Protein AF-A0A956G1S9-F1 (afdb_monomer)

Structure (mmCIF, N/CA/C/O backbone):
data_AF-A0A956G1S9-F1
#
_entry.id   AF-A0A956G1S9-F1
#
loop_
_atom_site.group_PDB
_atom_site.id
_atom_site.type_symbol
_atom_site.label_atom_id
_atom_site.label_alt_id
_atom_site.label_comp_id
_atom_site.label_asym_id
_atom_site.label_entity_id
_atom_site.label_seq_id
_atom_site.pdbx_PDB_ins_code
_atom_site.Cartn_x
_atom_site.Cartn_y
_atom_site.Cartn_z
_atom_site.occupancy
_atom_site.B_iso_or_equiv
_atom_site.auth_seq_id
_atom_site.auth_comp_id
_atom_site.auth_asym_id
_atom_site.auth_atom_id
_atom_site.pdbx_PDB_model_num
ATOM 1 N N . MET A 1 1 ? 32.129 22.974 65.389 1.00 42.34 1 MET A N 1
ATOM 2 C CA . MET A 1 1 ? 33.111 21.868 65.340 1.00 42.34 1 MET A CA 1
ATOM 3 C C . MET A 1 1 ? 32.604 20.807 64.370 1.00 42.34 1 MET A C 1
ATOM 5 O O . MET A 1 1 ? 31.404 20.579 64.338 1.00 42.34 1 MET A O 1
ATOM 9 N N . ALA A 1 2 ? 33.511 20.210 63.599 1.00 32.88 2 ALA A N 1
ATOM 10 C CA . ALA A 1 2 ? 33.394 18.936 62.859 1.00 32.88 2 ALA A CA 1
ATOM 11 C C . ALA A 1 2 ? 34.623 18.067 63.297 1.00 32.88 2 ALA A C 1
ATOM 13 O O . ALA A 1 2 ? 35.309 18.555 64.206 1.00 32.88 2 ALA A O 1
ATOM 14 N N . PRO A 1 3 ? 34.999 16.878 62.742 1.00 40.06 3 PRO A N 1
ATOM 15 C CA . PRO A 1 3 ? 34.464 16.068 61.620 1.00 40.06 3 PRO A CA 1
ATOM 16 C C . PRO A 1 3 ? 33.305 15.148 62.104 1.00 40.06 3 PRO A C 1
ATOM 18 O O . PRO A 1 3 ? 32.518 15.654 62.895 1.00 40.06 3 PRO A O 1
ATOM 21 N N . VAL A 1 4 ? 33.014 13.889 61.712 1.00 24.47 4 VAL A N 1
ATOM 22 C CA . VAL A 1 4 ? 33.609 12.788 60.891 1.00 24.47 4 VAL A CA 1
ATOM 23 C C . VAL A 1 4 ? 32.411 12.085 60.189 1.00 24.47 4 VAL A C 1
ATOM 25 O O . VAL A 1 4 ? 31.334 12.057 60.774 1.00 24.47 4 VAL A O 1
ATOM 28 N N . SER A 1 5 ? 32.390 11.713 58.897 1.00 25.41 5 SER A N 1
ATOM 29 C CA . SER A 1 5 ? 33.127 10.671 58.128 1.00 25.41 5 SER A CA 1
ATOM 30 C C . SER A 1 5 ? 32.901 9.228 58.653 1.00 25.41 5 SER A C 1
ATOM 32 O O . SER A 1 5 ? 32.709 9.050 59.847 1.00 25.41 5 SER A O 1
ATOM 34 N N . VAL A 1 6 ? 32.852 8.151 57.852 1.00 24.64 6 VAL A N 1
ATOM 35 C CA . VAL A 1 6 ? 33.533 7.854 56.572 1.00 24.64 6 VAL A CA 1
ATOM 36 C C . VAL A 1 6 ? 32.617 7.119 55.564 1.00 24.64 6 VAL A C 1
ATOM 38 O O . VAL A 1 6 ? 31.982 6.143 55.936 1.00 24.64 6 VAL A O 1
ATOM 41 N N . ALA A 1 7 ? 32.590 7.637 54.321 1.00 25.50 7 ALA A N 1
ATOM 42 C CA . ALA A 1 7 ? 32.775 7.037 52.968 1.00 25.50 7 ALA A CA 1
ATOM 43 C C . ALA A 1 7 ? 32.410 5.548 52.651 1.00 25.50 7 ALA A C 1
ATOM 45 O O . ALA A 1 7 ? 32.100 4.766 53.534 1.00 25.50 7 ALA A O 1
ATOM 46 N N . ALA A 1 8 ? 32.427 5.049 51.400 1.00 23.91 8 ALA A N 1
ATOM 47 C CA . ALA A 1 8 ? 32.852 5.558 50.072 1.00 23.91 8 ALA A CA 1
ATOM 48 C C . ALA A 1 8 ? 31.976 4.904 48.953 1.00 23.91 8 ALA A C 1
ATOM 50 O O . ALA A 1 8 ? 31.103 4.112 49.290 1.00 23.91 8 ALA A O 1
ATOM 51 N N . ALA A 1 9 ? 32.088 5.117 47.629 1.00 22.39 9 ALA A N 1
ATOM 52 C CA . ALA A 1 9 ? 32.932 5.924 46.720 1.00 22.39 9 ALA A CA 1
ATOM 53 C C . ALA A 1 9 ? 32.048 6.316 45.486 1.00 22.39 9 ALA A C 1
ATOM 55 O O . ALA A 1 9 ? 31.085 5.609 45.204 1.00 22.39 9 ALA A O 1
ATOM 56 N N . ALA A 1 10 ? 32.151 7.491 44.839 1.00 22.06 10 ALA A N 1
ATOM 57 C CA . ALA A 1 10 ? 33.066 7.875 43.731 1.00 22.06 10 ALA A CA 1
ATOM 58 C C . ALA A 1 10 ? 33.107 6.863 42.547 1.00 22.06 10 ALA A C 1
ATOM 60 O O . ALA A 1 10 ? 33.115 5.665 42.792 1.00 22.06 10 ALA A O 1
ATOM 61 N N . VAL A 1 11 ? 33.132 7.214 41.247 1.00 20.91 11 VAL A N 1
ATOM 62 C CA . VAL A 1 11 ? 33.483 8.434 40.458 1.00 20.91 11 VAL A CA 1
ATOM 63 C C . VAL A 1 11 ? 32.456 8.562 39.285 1.00 20.91 11 VAL A C 1
ATOM 65 O O . VAL A 1 11 ? 31.992 7.519 38.839 1.00 20.91 11 VAL A O 1
ATOM 68 N N . VAL A 1 12 ? 31.935 9.687 38.743 1.00 20.59 12 VAL A N 1
ATOM 69 C CA . VAL A 1 12 ? 32.271 11.140 38.609 1.00 20.59 12 VAL A CA 1
ATOM 70 C C . VAL A 1 12 ? 32.843 11.536 37.210 1.00 20.59 12 VAL A C 1
ATOM 72 O O . VAL A 1 12 ? 33.542 10.744 36.598 1.00 20.59 12 VAL A O 1
ATOM 75 N N . LEU A 1 13 ? 32.534 12.763 36.725 1.00 19.20 13 LEU A N 1
ATOM 76 C CA . LEU A 1 13 ? 32.869 13.403 35.412 1.00 19.20 13 LEU A CA 1
ATOM 77 C C . LEU A 1 13 ? 32.105 12.910 34.146 1.00 19.20 13 LEU A C 1
ATOM 79 O O . LEU A 1 13 ? 31.699 11.758 34.083 1.00 19.20 13 LEU A O 1
ATOM 83 N N . VAL A 1 14 ? 31.945 13.697 33.058 1.00 19.33 14 VAL A N 1
ATOM 84 C CA . VAL A 1 14 ? 31.491 15.112 32.906 1.00 19.33 14 VAL A CA 1
ATOM 85 C C . VAL A 1 14 ? 31.089 15.392 31.432 1.00 19.33 14 VAL A C 1
ATOM 87 O O . VAL A 1 14 ? 31.258 14.538 30.567 1.00 19.33 14 VAL A O 1
ATOM 90 N N . ALA A 1 15 ? 30.495 16.560 31.159 1.00 21.14 15 ALA A N 1
ATOM 91 C CA . ALA A 1 15 ? 29.968 17.001 29.860 1.00 21.14 15 ALA A CA 1
ATOM 92 C C . ALA A 1 15 ? 30.949 16.973 28.662 1.00 21.14 15 ALA A C 1
ATOM 94 O O . ALA A 1 15 ? 32.150 17.175 28.815 1.00 21.14 15 ALA A O 1
ATOM 95 N N . GLY A 1 16 ? 30.392 16.863 27.446 1.00 19.33 16 GLY A N 1
ATOM 96 C CA . GLY A 1 16 ? 31.121 17.063 26.189 1.00 19.33 16 GLY A CA 1
ATOM 97 C C . GLY A 1 16 ? 30.217 17.063 24.950 1.00 19.33 16 GLY A C 1
ATOM 98 O O . GLY A 1 16 ? 29.888 16.007 24.421 1.00 19.33 16 GLY A O 1
ATOM 99 N N . CYS A 1 17 ? 29.833 18.246 24.456 1.00 24.34 17 CYS A N 1
ATOM 100 C CA . CYS A 1 17 ? 29.357 18.396 23.075 1.00 24.34 17 CYS A CA 1
ATOM 101 C C . CYS A 1 17 ? 30.566 18.654 22.172 1.00 24.34 17 CYS A C 1
ATOM 103 O O . CYS A 1 17 ? 31.273 19.636 22.385 1.00 24.34 17 CYS A O 1
ATOM 105 N N . ALA A 1 18 ? 30.784 17.818 21.157 1.00 21.97 18 ALA A N 1
ATOM 106 C CA . ALA A 1 18 ? 31.837 18.026 20.166 1.00 21.97 18 ALA A CA 1
ATOM 107 C C . ALA A 1 18 ? 31.362 17.630 18.762 1.00 21.97 18 ALA A C 1
ATOM 109 O O . ALA A 1 18 ? 30.847 16.533 18.547 1.00 21.97 18 ALA A O 1
ATOM 110 N N . THR A 1 19 ? 31.561 18.526 17.797 1.00 31.39 19 THR A N 1
ATOM 111 C CA . THR A 1 19 ? 31.441 18.237 16.364 1.00 31.39 19 THR A CA 1
ATOM 112 C C . THR A 1 19 ? 32.774 17.733 15.828 1.00 31.39 19 THR A C 1
ATOM 114 O O . THR A 1 19 ? 33.757 18.468 15.872 1.00 31.39 19 THR A O 1
ATOM 117 N N . ALA A 1 20 ? 32.803 16.534 15.246 1.00 22.69 20 ALA A N 1
ATOM 118 C CA . ALA A 1 20 ? 33.925 16.075 14.431 1.00 22.69 20 ALA A CA 1
ATOM 119 C C . ALA A 1 20 ? 33.440 15.130 13.325 1.00 22.69 20 ALA A C 1
ATOM 121 O O . ALA A 1 20 ? 32.589 14.273 13.556 1.00 22.69 20 ALA A O 1
ATOM 122 N N . SER A 1 21 ? 33.998 15.277 12.123 1.00 36.88 21 SER A N 1
ATOM 123 C CA . SER A 1 21 ? 33.890 14.275 11.062 1.00 36.88 21 SER A CA 1
ATOM 124 C C . SER A 1 21 ? 35.151 13.419 11.054 1.00 36.88 21 SER A C 1
ATOM 126 O O . SER A 1 21 ? 36.237 13.962 10.841 1.00 36.88 21 SER A O 1
ATOM 128 N N . GLU A 1 22 ? 35.019 12.102 11.175 1.00 26.97 22 GLU A N 1
ATOM 129 C CA . GLU A 1 22 ? 36.117 11.174 10.895 1.00 26.97 22 GLU A CA 1
ATOM 130 C C . GLU A 1 22 ? 35.784 10.237 9.729 1.00 26.97 22 GLU A C 1
ATOM 132 O O . GLU A 1 22 ? 34.646 10.144 9.262 1.00 26.97 22 GLU A O 1
ATOM 137 N N . ARG A 1 23 ? 36.831 9.655 9.144 1.00 28.95 23 ARG A N 1
ATOM 138 C CA . ARG A 1 23 ? 36.811 9.168 7.761 1.00 28.95 23 ARG A CA 1
ATOM 139 C C . ARG A 1 23 ? 36.379 7.707 7.688 1.00 28.95 23 ARG A C 1
ATOM 141 O O . ARG A 1 23 ? 37.044 6.838 8.242 1.00 28.95 23 ARG A O 1
ATOM 148 N N . ALA A 1 24 ? 35.341 7.425 6.901 1.00 31.03 24 ALA A N 1
ATOM 149 C CA . ALA A 1 24 ? 35.030 6.059 6.490 1.00 31.03 24 ALA A CA 1
ATOM 150 C C . ALA A 1 24 ? 36.225 5.427 5.732 1.00 31.03 24 ALA A C 1
ATOM 152 O O . ALA A 1 24 ? 36.880 6.121 4.939 1.00 31.03 24 ALA A O 1
ATOM 153 N N . PRO A 1 25 ? 36.518 4.128 5.934 1.00 32.00 25 PRO A N 1
ATOM 154 C CA . PRO A 1 25 ? 37.619 3.454 5.254 1.00 32.00 25 PRO A CA 1
ATOM 155 C C . PRO A 1 25 ? 37.383 3.395 3.739 1.00 32.00 25 PRO A C 1
ATOM 157 O O . PRO A 1 25 ? 36.284 3.107 3.265 1.00 32.00 25 PRO A O 1
ATOM 160 N N . ARG A 1 26 ? 38.434 3.652 2.950 1.00 36.31 26 ARG A N 1
ATOM 161 C CA . ARG A 1 26 ? 38.369 3.594 1.481 1.00 36.31 26 ARG A CA 1
ATOM 162 C C . ARG A 1 26 ? 38.314 2.144 0.994 1.00 36.31 26 ARG A C 1
ATOM 164 O O . ARG A 1 26 ? 39.347 1.518 0.784 1.00 36.31 26 ARG A O 1
ATOM 171 N N . SER A 1 27 ? 37.114 1.634 0.733 1.00 34.34 27 SER A N 1
ATOM 172 C CA . SER A 1 27 ? 36.923 0.372 0.013 1.00 34.34 27 SER A CA 1
ATOM 173 C C . SER A 1 27 ? 37.394 0.496 -1.447 1.00 34.34 27 SER A C 1
ATOM 175 O O . SER A 1 27 ? 36.753 1.168 -2.265 1.00 34.34 27 SER A O 1
ATOM 177 N N . HIS A 1 28 ? 38.498 -0.163 -1.803 1.00 37.78 28 HIS A N 1
ATOM 178 C CA . HIS A 1 28 ? 38.989 -0.224 -3.183 1.00 37.78 28 HIS A CA 1
ATOM 179 C C . HIS A 1 28 ? 38.127 -1.171 -4.042 1.00 37.78 28 HIS A C 1
ATOM 181 O O . HIS A 1 28 ? 38.457 -2.336 -4.225 1.00 37.78 28 HIS A O 1
ATOM 187 N N . GLY A 1 29 ? 37.011 -0.656 -4.575 1.00 40.78 29 GLY A N 1
ATOM 188 C CA . GLY A 1 29 ? 36.062 -1.450 -5.376 1.00 40.78 29 GLY A CA 1
ATOM 189 C C . GLY A 1 29 ? 35.096 -0.655 -6.267 1.00 40.78 29 GLY A C 1
ATOM 190 O O . GLY A 1 29 ? 34.050 -1.170 -6.638 1.00 40.78 29 GLY A O 1
ATOM 191 N N . VAL A 1 30 ? 35.399 0.607 -6.606 1.00 43.19 30 VAL A N 1
ATOM 192 C CA . VAL A 1 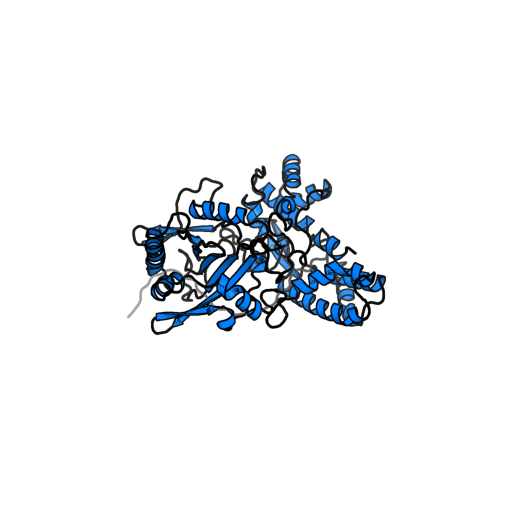30 ? 34.425 1.554 -7.209 1.00 43.19 30 VAL A CA 1
ATOM 193 C C . VAL A 1 30 ? 34.865 2.058 -8.599 1.00 43.19 30 VAL A C 1
ATOM 195 O O . VAL A 1 30 ? 34.773 3.243 -8.919 1.00 43.19 30 VAL A O 1
ATOM 198 N N . ALA A 1 31 ? 35.395 1.158 -9.435 1.00 40.34 31 ALA A N 1
ATOM 199 C CA . ALA A 1 31 ? 35.928 1.505 -10.759 1.00 40.34 31 ALA A CA 1
ATOM 200 C C . ALA A 1 31 ? 34.856 1.579 -11.869 1.00 40.34 31 ALA A C 1
ATOM 202 O O . ALA A 1 31 ? 34.869 2.515 -12.666 1.00 40.34 31 ALA A O 1
ATOM 203 N N . LYS A 1 32 ? 33.904 0.631 -11.923 1.00 46.69 32 LYS A N 1
ATOM 204 C CA . LYS A 1 32 ? 32.912 0.552 -13.020 1.00 46.69 32 LYS A CA 1
ATOM 205 C C . LYS A 1 32 ? 31.783 1.592 -12.930 1.00 46.69 32 LYS A C 1
ATOM 207 O O . LYS A 1 32 ? 31.343 2.103 -13.956 1.00 46.69 32 LYS A O 1
ATOM 212 N N . THR A 1 33 ? 31.329 1.957 -11.730 1.00 50.69 33 THR A N 1
ATOM 213 C CA . THR A 1 33 ? 30.140 2.817 -11.539 1.00 50.69 33 THR A CA 1
ATOM 214 C C . THR A 1 33 ? 30.352 4.288 -11.919 1.00 50.69 33 THR A C 1
ATOM 216 O O . THR A 1 33 ? 29.397 4.970 -12.291 1.00 50.69 33 THR A O 1
ATOM 219 N N . ARG A 1 34 ? 31.597 4.790 -11.899 1.00 47.22 34 ARG A N 1
ATOM 220 C CA . ARG A 1 34 ? 31.911 6.185 -12.272 1.00 47.22 34 ARG A CA 1
ATOM 221 C C . ARG A 1 34 ? 31.653 6.506 -13.751 1.00 47.22 34 ARG A C 1
ATOM 223 O O . ARG A 1 34 ? 31.372 7.660 -14.064 1.00 47.22 34 ARG A O 1
ATOM 230 N N . GLY A 1 35 ? 31.705 5.514 -14.644 1.00 47.25 35 GLY A N 1
ATOM 231 C CA . GLY A 1 35 ? 31.428 5.710 -16.073 1.00 47.25 35 GLY A CA 1
ATOM 232 C C . GLY A 1 35 ? 29.959 6.048 -16.352 1.00 47.25 35 GLY A C 1
ATOM 233 O O . GLY A 1 35 ? 29.667 7.054 -16.999 1.00 47.25 35 GLY A O 1
ATOM 234 N N . ALA A 1 36 ? 29.035 5.251 -15.805 1.00 49.62 36 ALA A N 1
ATOM 235 C CA . ALA A 1 36 ? 27.593 5.453 -15.972 1.00 49.62 36 ALA A CA 1
ATOM 236 C C . ALA A 1 36 ? 27.124 6.790 -15.370 1.00 49.62 36 ALA A C 1
ATOM 238 O O . ALA A 1 36 ? 26.382 7.534 -16.011 1.00 49.62 36 ALA A O 1
ATOM 239 N N . ALA A 1 37 ? 27.635 7.155 -14.187 1.00 49.81 37 ALA A N 1
ATOM 240 C CA . ALA A 1 37 ? 27.294 8.412 -13.516 1.00 49.81 37 ALA A CA 1
ATOM 241 C C . ALA A 1 37 ? 27.609 9.669 -14.357 1.00 49.81 37 ALA A C 1
ATOM 243 O O . ALA A 1 37 ? 26.857 10.640 -14.302 1.00 49.81 37 ALA A O 1
ATOM 244 N N . MET A 1 38 ? 28.673 9.653 -15.173 1.00 49.72 38 MET A N 1
ATOM 245 C CA . MET A 1 38 ? 28.988 10.768 -16.081 1.00 49.72 38 MET A CA 1
ATOM 246 C C . MET A 1 38 ? 28.131 10.783 -17.355 1.00 49.72 38 MET A C 1
ATOM 248 O O . MET A 1 38 ? 27.891 11.855 -17.909 1.00 49.72 38 MET A O 1
ATOM 252 N N . GLN A 1 39 ? 27.627 9.635 -17.822 1.00 50.72 39 GLN A N 1
ATOM 253 C CA . GLN A 1 39 ? 26.671 9.604 -18.939 1.00 50.72 39 GLN A CA 1
ATOM 254 C C . GLN A 1 39 ? 25.267 10.040 -18.492 1.00 50.72 39 GLN A C 1
ATOM 256 O O . GLN A 1 39 ? 24.587 10.756 -19.225 1.00 50.72 39 GLN A O 1
ATOM 261 N N . ALA A 1 40 ? 24.882 9.727 -17.251 1.00 52.88 40 ALA A N 1
ATOM 262 C CA . ALA A 1 40 ? 23.624 10.143 -16.628 1.00 52.88 40 ALA A CA 1
ATOM 263 C C . ALA A 1 40 ? 23.479 11.667 -16.392 1.00 52.88 40 ALA A C 1
ATOM 265 O O . ALA A 1 40 ? 22.436 12.107 -15.910 1.00 52.88 40 ALA A O 1
ATOM 266 N N . LEU A 1 41 ? 24.482 12.479 -16.749 1.00 54.00 41 LEU A N 1
ATOM 267 C CA . LEU A 1 41 ? 24.377 13.943 -16.829 1.00 54.00 41 LEU A CA 1
ATOM 268 C C . LEU A 1 41 ? 23.989 14.442 -18.235 1.00 54.00 41 LEU A C 1
ATOM 270 O O . LEU A 1 41 ? 23.297 15.452 -18.345 1.00 54.00 41 LEU A O 1
ATOM 274 N N . ARG A 1 42 ? 24.369 13.720 -19.302 1.00 57.56 42 ARG A N 1
ATOM 275 C CA . ARG A 1 42 ? 24.319 14.207 -20.697 1.00 57.56 42 ARG A CA 1
ATOM 276 C C . ARG A 1 42 ? 22.928 14.293 -21.324 1.00 57.56 42 ARG A C 1
ATOM 278 O O . ARG A 1 42 ? 22.751 14.950 -22.343 1.00 57.56 42 ARG A O 1
ATOM 285 N N . TRP A 1 43 ? 21.906 13.676 -20.731 1.00 66.88 43 TRP A N 1
ATOM 286 C CA . TRP A 1 43 ? 20.525 13.843 -21.211 1.00 66.88 43 TRP A CA 1
ATOM 287 C C . TRP A 1 43 ? 19.945 15.235 -20.906 1.00 66.88 43 TRP A C 1
ATOM 289 O O . TRP A 1 43 ? 18.854 15.562 -21.360 1.00 66.88 43 TRP A O 1
ATOM 299 N N . ARG A 1 44 ? 20.675 16.089 -20.177 1.00 67.69 44 ARG A N 1
ATOM 300 C CA . ARG A 1 44 ? 20.343 17.514 -20.044 1.00 67.69 44 ARG A CA 1
ATOM 301 C C . ARG A 1 44 ? 20.741 18.338 -21.275 1.00 67.69 44 ARG A C 1
ATOM 303 O O . ARG A 1 44 ? 20.200 19.424 -21.449 1.00 67.69 44 ARG A O 1
ATOM 310 N N . ASP A 1 45 ? 21.608 17.807 -22.138 1.00 77.50 45 ASP A N 1
ATOM 311 C CA . ASP A 1 45 ? 22.249 18.552 -23.232 1.00 77.50 45 ASP A CA 1
ATOM 312 C C . ASP A 1 45 ? 21.398 18.600 -24.521 1.00 77.50 45 ASP A C 1
ATOM 314 O O . ASP A 1 45 ? 21.770 19.248 -25.499 1.00 77.50 45 ASP A O 1
ATOM 318 N N . GLY A 1 46 ? 20.246 17.918 -24.550 1.00 87.56 46 GLY A N 1
ATOM 319 C CA . GLY A 1 46 ? 19.296 17.957 -25.666 1.00 87.56 46 GLY A CA 1
ATOM 320 C C . GLY A 1 46 ? 18.446 16.692 -25.803 1.00 87.56 46 GLY A C 1
ATOM 321 O O . GLY A 1 46 ? 18.616 15.720 -25.070 1.00 87.56 46 GLY A O 1
ATOM 322 N N . CYS A 1 47 ? 17.517 16.699 -26.761 1.00 92.12 47 CYS A N 1
ATOM 323 C CA . CYS A 1 47 ? 16.652 15.549 -27.024 1.00 92.12 47 CYS A CA 1
ATOM 324 C C . CYS A 1 47 ? 17.390 14.411 -27.758 1.00 92.12 47 CYS A C 1
ATOM 326 O O . CYS A 1 47 ? 18.125 14.688 -28.715 1.00 92.12 47 CYS A O 1
ATOM 328 N N . PRO A 1 48 ? 17.166 13.132 -27.386 1.00 91.81 48 PRO A N 1
ATOM 329 C CA . PRO A 1 48 ? 17.764 11.996 -28.083 1.00 91.81 48 PRO A CA 1
ATOM 330 C C . PRO A 1 48 ? 17.335 11.934 -29.556 1.00 91.81 48 PRO A C 1
ATOM 332 O O . PRO A 1 48 ? 16.160 12.098 -29.879 1.00 91.81 48 PRO A O 1
ATOM 335 N N . ARG A 1 49 ? 18.287 11.677 -30.463 1.00 91.25 49 ARG A N 1
ATOM 336 C CA . ARG A 1 49 ? 18.033 11.606 -31.913 1.00 91.25 49 ARG A CA 1
ATOM 337 C C . ARG A 1 49 ? 17.976 10.154 -32.394 1.00 91.25 49 ARG A C 1
ATOM 339 O O . ARG A 1 49 ? 18.978 9.440 -32.328 1.00 91.25 49 ARG A O 1
ATOM 346 N N . GLY A 1 50 ? 16.808 9.752 -32.898 1.00 92.12 50 GLY A N 1
ATOM 347 C CA . GLY A 1 50 ? 16.537 8.426 -33.468 1.00 92.12 50 GLY A CA 1
ATOM 348 C C . GLY A 1 50 ? 16.625 7.261 -32.471 1.00 92.12 50 GLY A C 1
ATOM 349 O O . GLY A 1 50 ? 17.070 7.413 -31.331 1.00 92.12 50 GLY A O 1
ATOM 350 N N . LEU A 1 51 ? 16.217 6.071 -32.916 1.00 94.00 51 LEU A N 1
ATOM 351 C CA . LEU A 1 51 ? 16.123 4.851 -32.105 1.00 94.00 51 LEU A CA 1
ATOM 352 C C . LEU A 1 51 ? 17.380 4.546 -31.272 1.00 94.00 51 LEU A C 1
ATOM 354 O O . LEU A 1 51 ? 17.269 4.227 -30.089 1.00 94.00 51 LEU A O 1
ATOM 358 N N . ARG A 1 52 ? 18.587 4.687 -31.845 1.00 94.56 52 ARG A N 1
ATOM 359 C CA . ARG A 1 52 ? 19.843 4.463 -31.102 1.00 94.56 52 ARG A CA 1
ATOM 360 C C . ARG A 1 52 ? 20.015 5.466 -29.957 1.00 94.56 52 ARG A C 1
ATOM 362 O O . ARG A 1 52 ? 20.395 5.058 -28.864 1.00 94.56 52 ARG A O 1
ATOM 369 N N . GLY A 1 53 ? 19.723 6.747 -30.190 1.00 92.50 53 GLY A N 1
ATOM 370 C CA . GLY A 1 53 ? 19.782 7.778 -29.154 1.00 92.50 53 GLY A CA 1
ATOM 371 C C . GLY A 1 53 ? 18.784 7.509 -28.029 1.00 92.50 53 GLY A C 1
ATOM 372 O O . GLY A 1 53 ? 19.151 7.569 -26.858 1.00 92.50 53 GLY A O 1
ATOM 373 N N . TRP A 1 54 ? 17.547 7.141 -28.373 1.00 93.06 54 TRP A N 1
ATOM 374 C CA . TRP A 1 54 ? 16.504 6.833 -27.390 1.00 93.06 54 TRP A CA 1
ATOM 375 C C . TRP A 1 54 ? 16.782 5.570 -26.566 1.00 93.06 54 TRP A C 1
ATOM 377 O O . TRP A 1 54 ? 16.507 5.579 -25.367 1.00 93.06 54 TRP A O 1
ATOM 387 N N . ARG A 1 55 ? 17.392 4.527 -27.151 1.00 95.06 55 ARG A N 1
ATOM 388 C CA . ARG A 1 55 ? 17.879 3.352 -26.402 1.00 95.06 55 ARG A CA 1
ATOM 389 C C . ARG A 1 55 ? 18.980 3.729 -25.404 1.00 95.06 55 ARG A C 1
ATOM 391 O O . ARG A 1 55 ? 18.854 3.418 -24.227 1.00 95.06 55 ARG A O 1
ATOM 398 N N . VAL A 1 56 ? 20.001 4.482 -25.830 1.00 93.88 56 VAL A N 1
ATOM 399 C CA . VAL A 1 56 ? 21.081 4.947 -24.929 1.00 93.88 56 VAL A CA 1
ATOM 400 C C . VAL A 1 56 ? 20.534 5.827 -23.797 1.00 93.88 56 VAL A C 1
ATOM 402 O O . VAL A 1 56 ? 20.908 5.643 -22.640 1.00 93.88 56 VAL A O 1
ATOM 405 N N . PHE A 1 57 ? 19.609 6.741 -24.109 1.00 93.06 57 PHE A N 1
ATOM 406 C CA . PHE A 1 57 ? 18.911 7.557 -23.113 1.00 93.06 57 PHE A CA 1
ATOM 407 C C . PHE A 1 57 ? 18.134 6.699 -22.105 1.00 93.06 57 PHE A C 1
ATOM 409 O O . PHE A 1 57 ? 18.259 6.907 -20.899 1.00 93.06 57 PHE A O 1
ATOM 416 N N . ARG A 1 58 ? 17.350 5.726 -22.591 1.00 95.50 58 ARG A N 1
ATOM 417 C CA . ARG A 1 58 ? 16.586 4.793 -21.756 1.00 95.50 58 ARG A CA 1
ATOM 418 C C . ARG A 1 58 ? 17.503 4.047 -20.804 1.00 95.50 58 ARG A C 1
ATOM 420 O O . ARG A 1 58 ? 17.253 4.051 -19.605 1.00 95.50 58 ARG A O 1
ATOM 427 N N . ASP A 1 59 ? 18.542 3.415 -21.336 1.00 95.56 59 ASP A N 1
ATOM 428 C CA . ASP A 1 59 ? 19.377 2.497 -20.571 1.00 95.56 59 ASP A CA 1
ATOM 429 C C . ASP A 1 59 ? 20.158 3.243 -19.478 1.00 95.56 59 ASP A C 1
ATOM 431 O O . ASP A 1 59 ? 20.089 2.845 -18.317 1.00 95.56 59 ASP A O 1
ATOM 435 N N . GLY A 1 60 ? 20.746 4.404 -19.791 1.00 94.00 60 GLY A N 1
ATOM 436 C CA . GLY A 1 60 ? 21.391 5.259 -18.785 1.00 94.00 60 GLY A CA 1
ATOM 437 C C . GLY A 1 60 ? 20.427 5.873 -17.756 1.00 94.00 60 GLY A C 1
ATOM 438 O O . GLY A 1 60 ? 20.831 6.167 -16.629 1.00 94.00 60 GLY A O 1
ATOM 439 N N . LEU A 1 61 ? 19.146 6.051 -18.103 1.00 95.25 61 LEU A N 1
ATOM 440 C CA . LEU A 1 61 ? 18.113 6.497 -17.166 1.00 95.25 61 LEU A CA 1
ATOM 441 C C . LEU A 1 61 ? 17.619 5.357 -16.257 1.00 95.25 61 LEU A C 1
ATOM 443 O O . LEU A 1 61 ? 17.371 5.605 -15.080 1.00 95.25 61 LEU A O 1
ATOM 447 N N . ILE A 1 62 ? 17.520 4.118 -16.751 1.00 96.62 62 ILE A N 1
ATOM 448 C CA . ILE A 1 62 ? 17.228 2.934 -15.920 1.00 96.62 62 ILE A CA 1
ATOM 449 C C . ILE A 1 62 ? 18.323 2.768 -14.865 1.00 96.62 62 ILE A C 1
ATOM 451 O O . ILE A 1 62 ? 18.015 2.727 -13.671 1.00 96.62 62 ILE A O 1
ATOM 455 N N . ASP A 1 63 ? 19.586 2.763 -15.301 1.00 94.44 63 ASP A N 1
ATOM 456 C CA . ASP A 1 63 ? 20.750 2.659 -14.422 1.00 94.44 63 ASP A CA 1
ATOM 457 C C . ASP A 1 63 ? 20.722 3.768 -13.354 1.00 94.44 63 ASP A C 1
ATOM 459 O O . ASP A 1 63 ? 20.913 3.504 -12.170 1.00 94.44 63 ASP A O 1
ATOM 463 N N . MET A 1 64 ? 20.409 5.012 -13.736 1.00 93.94 64 MET A N 1
ATOM 464 C CA . MET A 1 64 ? 20.341 6.142 -12.804 1.00 93.94 64 MET A CA 1
ATOM 465 C C . MET A 1 64 ? 19.173 6.046 -11.804 1.00 93.94 64 MET A C 1
ATOM 467 O O . MET A 1 64 ? 19.376 6.320 -10.617 1.00 93.94 64 MET A O 1
ATOM 471 N N . LEU A 1 65 ? 17.975 5.641 -12.244 1.00 95.56 65 LEU A N 1
ATOM 472 C CA . LEU A 1 65 ? 16.777 5.531 -11.397 1.00 95.56 65 LEU A CA 1
ATOM 473 C C . LEU A 1 65 ? 16.863 4.393 -10.375 1.00 95.56 65 LEU A C 1
ATOM 475 O O . LEU A 1 65 ? 16.325 4.534 -9.272 1.00 95.56 65 LEU A O 1
ATOM 479 N N . LEU A 1 66 ? 17.501 3.280 -10.749 1.00 95.88 66 LEU A N 1
ATOM 480 C CA . LEU A 1 66 ? 17.582 2.064 -9.937 1.00 95.88 66 LEU A CA 1
ATOM 481 C C . LEU A 1 66 ? 18.929 1.888 -9.218 1.00 95.88 66 LEU A C 1
ATOM 483 O O . LEU A 1 66 ? 19.006 1.073 -8.298 1.00 95.88 66 LEU A O 1
ATOM 487 N N . ALA A 1 67 ? 19.972 2.656 -9.564 1.00 93.81 67 ALA A N 1
ATOM 488 C CA . ALA A 1 67 ? 21.240 2.663 -8.831 1.00 93.81 67 ALA A CA 1
ATOM 489 C C . ALA A 1 67 ? 20.997 2.825 -7.316 1.00 93.81 67 ALA A C 1
ATOM 491 O O . ALA A 1 67 ? 20.455 3.861 -6.909 1.00 93.81 67 ALA A O 1
ATOM 492 N N . PRO A 1 68 ? 21.403 1.853 -6.475 1.00 92.88 68 PRO A N 1
ATOM 493 C CA . PRO A 1 68 ? 21.254 1.961 -5.028 1.00 92.88 68 PRO A CA 1
ATOM 494 C C . PRO A 1 68 ? 22.038 3.156 -4.482 1.00 92.88 68 PRO A C 1
ATOM 496 O O . PRO A 1 68 ? 23.232 3.289 -4.776 1.00 92.88 68 PRO A O 1
ATOM 499 N N . SER A 1 69 ? 21.368 4.003 -3.698 1.00 90.88 69 SER A N 1
ATOM 500 C CA . SER A 1 69 ? 21.948 5.209 -3.091 1.00 90.88 69 SER A CA 1
ATOM 501 C C . SER A 1 69 ? 22.267 5.051 -1.609 1.00 90.88 69 SER A C 1
ATOM 503 O O . SER A 1 69 ? 23.172 5.724 -1.128 1.00 90.88 69 SER A O 1
ATOM 505 N N . GLU A 1 70 ? 21.576 4.145 -0.914 1.00 89.25 70 GLU A N 1
ATOM 506 C CA . GLU A 1 70 ? 21.747 3.932 0.522 1.00 89.25 70 GLU A CA 1
ATOM 507 C C . GLU A 1 70 ? 22.417 2.585 0.808 1.00 89.25 70 GLU A C 1
ATOM 509 O O . GLU A 1 70 ? 22.244 1.617 0.060 1.00 89.25 70 GLU A O 1
ATOM 514 N N . THR A 1 71 ? 23.111 2.504 1.942 1.00 87.31 71 THR A N 1
ATOM 515 C CA . THR A 1 71 ? 23.663 1.262 2.492 1.00 87.31 71 THR A CA 1
ATOM 516 C C . THR A 1 71 ? 23.248 1.146 3.953 1.00 87.31 71 THR A C 1
ATOM 518 O O . THR A 1 71 ? 23.441 2.086 4.720 1.00 87.31 71 THR A O 1
ATOM 521 N N . PHE A 1 72 ? 22.704 -0.006 4.344 1.00 82.56 72 PHE A N 1
ATOM 522 C CA . PHE A 1 72 ? 22.253 -0.272 5.710 1.00 82.56 72 PHE A CA 1
ATOM 523 C C . PHE A 1 72 ? 22.613 -1.688 6.151 1.00 82.56 72 PHE A C 1
ATOM 525 O O . PHE A 1 72 ? 22.580 -2.619 5.345 1.00 82.56 72 PHE A O 1
ATOM 532 N N . ASP A 1 73 ? 22.901 -1.863 7.438 1.00 81.25 73 ASP A N 1
ATOM 533 C CA . ASP A 1 73 ? 23.189 -3.173 8.017 1.00 81.25 73 ASP A CA 1
ATOM 534 C C . ASP A 1 73 ? 21.955 -4.080 8.015 1.00 81.25 73 ASP A C 1
ATOM 536 O O . ASP A 1 73 ? 20.881 -3.699 8.487 1.00 81.25 73 ASP A O 1
ATOM 540 N N . ASP A 1 74 ? 22.117 -5.298 7.493 1.00 75.31 74 ASP A N 1
ATOM 541 C CA . ASP A 1 74 ? 21.118 -6.362 7.559 1.00 75.31 74 ASP A CA 1
ATOM 542 C C . ASP A 1 74 ? 21.635 -7.488 8.477 1.00 75.31 74 ASP A C 1
ATOM 544 O O . ASP A 1 74 ? 22.415 -8.348 8.048 1.00 75.31 74 ASP A O 1
ATOM 548 N N . PRO A 1 75 ? 21.189 -7.532 9.749 1.00 68.31 75 PRO A N 1
ATOM 549 C CA . PRO A 1 75 ? 21.570 -8.583 10.691 1.00 68.31 75 PRO A CA 1
ATOM 550 C C . PRO A 1 75 ? 21.154 -10.000 10.266 1.00 68.31 75 PRO A C 1
ATOM 552 O O . PRO A 1 75 ? 21.656 -10.965 10.834 1.00 68.31 75 PRO A O 1
ATOM 555 N N . LEU A 1 76 ? 20.244 -10.156 9.293 1.00 65.94 76 LEU A N 1
ATOM 556 C CA . LEU A 1 76 ? 19.869 -11.460 8.731 1.00 65.94 76 LEU A CA 1
ATOM 557 C C . LEU A 1 76 ? 20.822 -11.918 7.613 1.00 65.94 76 LEU A C 1
ATOM 559 O O . LEU A 1 76 ? 20.709 -13.056 7.159 1.00 65.94 76 LEU A O 1
ATOM 563 N N . ALA A 1 77 ? 21.724 -11.041 7.166 1.00 68.00 77 ALA A N 1
ATOM 564 C CA . ALA A 1 77 ? 22.707 -11.285 6.113 1.00 68.00 77 ALA A CA 1
ATOM 565 C C . ALA A 1 77 ? 24.161 -11.301 6.612 1.00 68.00 77 ALA A C 1
ATOM 567 O O . ALA A 1 77 ? 25.054 -11.670 5.855 1.00 68.00 77 ALA A O 1
ATOM 568 N N . GLY A 1 78 ? 24.405 -10.874 7.857 1.00 74.19 78 GLY A N 1
ATOM 569 C CA . GLY A 1 78 ? 25.749 -10.782 8.433 1.00 74.19 78 GLY A CA 1
ATOM 570 C C . GLY A 1 78 ? 26.580 -9.595 7.928 1.00 74.19 78 GLY A C 1
ATOM 571 O O . GLY A 1 78 ? 27.800 -9.628 8.045 1.00 74.19 78 GLY A O 1
ATOM 572 N N . GLY A 1 79 ? 25.952 -8.556 7.367 1.00 83.12 79 GLY A N 1
ATOM 573 C CA . GLY A 1 79 ? 26.664 -7.380 6.863 1.00 83.12 79 GLY A CA 1
ATOM 574 C C . GLY A 1 79 ? 25.756 -6.326 6.229 1.00 83.12 79 GLY A C 1
ATOM 575 O O . GLY A 1 79 ? 24.531 -6.467 6.189 1.00 83.12 79 GLY A O 1
ATOM 576 N N . SER A 1 80 ? 26.369 -5.254 5.731 1.00 85.38 80 SER A N 1
ATOM 577 C CA . SER A 1 80 ? 25.667 -4.141 5.092 1.00 85.38 80 SER A CA 1
ATOM 578 C C . SER A 1 80 ? 25.170 -4.493 3.687 1.00 85.38 80 SER A C 1
ATOM 580 O O . SER A 1 80 ? 25.844 -5.174 2.916 1.00 85.38 80 SER A O 1
ATOM 582 N N . ARG A 1 81 ? 23.977 -4.004 3.341 1.00 86.06 81 ARG A N 1
ATOM 583 C CA . ARG A 1 81 ? 23.310 -4.200 2.047 1.00 86.06 81 ARG A CA 1
ATOM 584 C C . ARG A 1 81 ? 22.934 -2.869 1.417 1.00 86.06 81 ARG A C 1
ATOM 586 O O . ARG A 1 81 ? 22.713 -1.888 2.122 1.00 86.06 81 ARG A O 1
ATOM 593 N N . ARG A 1 82 ? 22.834 -2.854 0.088 1.00 89.31 82 ARG A N 1
ATOM 594 C CA . ARG A 1 82 ? 22.503 -1.669 -0.712 1.00 89.31 82 ARG A CA 1
ATOM 595 C C . ARG A 1 82 ? 20.997 -1.581 -0.988 1.00 89.31 82 ARG A C 1
ATOM 597 O O . ARG A 1 82 ? 20.348 -2.592 -1.257 1.00 89.31 82 ARG A O 1
ATOM 604 N N . TYR A 1 83 ? 20.446 -0.370 -0.910 1.00 89.94 83 TYR A N 1
ATOM 605 C CA . TYR A 1 83 ? 19.012 -0.071 -1.016 1.00 89.94 83 TYR A CA 1
ATOM 606 C C . TYR A 1 83 ? 18.765 1.089 -1.995 1.00 89.94 83 TYR A C 1
ATOM 608 O O . TYR A 1 83 ? 19.587 1.998 -2.146 1.00 89.94 83 TYR A O 1
ATOM 616 N N . ILE A 1 84 ? 17.603 1.081 -2.650 1.00 92.62 84 ILE A N 1
ATOM 617 C CA . ILE A 1 84 ? 17.135 2.209 -3.467 1.00 92.62 84 ILE A CA 1
ATOM 618 C C . ILE A 1 84 ? 16.428 3.218 -2.556 1.00 92.62 84 ILE A C 1
ATOM 620 O O . ILE A 1 84 ? 15.460 2.853 -1.886 1.00 92.62 84 ILE A O 1
ATOM 624 N N . SER A 1 85 ? 16.843 4.491 -2.560 1.00 93.56 85 SER A N 1
ATOM 625 C CA . SER A 1 85 ? 15.992 5.536 -1.982 1.00 93.56 85 SER A CA 1
ATOM 626 C C . SER A 1 85 ? 14.787 5.791 -2.886 1.00 93.56 85 SER A C 1
ATOM 628 O O . SER A 1 85 ? 14.929 6.267 -4.017 1.00 93.56 85 SER A O 1
ATOM 630 N N . LEU A 1 86 ? 13.591 5.493 -2.377 1.00 93.56 86 LEU A N 1
ATOM 631 C CA . LEU A 1 86 ? 12.327 5.723 -3.066 1.00 93.56 86 LEU A CA 1
ATOM 632 C C . LEU A 1 86 ? 12.123 7.220 -3.321 1.00 93.56 86 LEU A C 1
ATOM 634 O O . LEU A 1 86 ? 11.729 7.605 -4.418 1.00 93.56 86 LEU A O 1
ATOM 638 N N . GLU A 1 87 ? 12.472 8.068 -2.353 1.00 93.50 87 GLU A N 1
ATOM 639 C CA . GLU A 1 87 ? 12.377 9.528 -2.464 1.00 93.50 87 GLU A CA 1
ATOM 640 C C . GLU A 1 87 ? 13.292 10.081 -3.578 1.00 93.50 87 GLU A C 1
ATOM 642 O O . GLU A 1 87 ? 12.884 10.924 -4.384 1.00 93.50 87 GLU A O 1
ATOM 647 N N . ARG A 1 88 ? 14.519 9.550 -3.696 1.00 95.38 88 ARG A N 1
ATOM 648 C CA . ARG A 1 88 ? 15.435 9.875 -4.802 1.00 95.38 88 ARG A CA 1
ATOM 649 C C . ARG A 1 88 ? 14.885 9.411 -6.153 1.00 95.38 88 ARG A C 1
ATOM 651 O O . ARG A 1 88 ? 14.866 10.209 -7.091 1.00 95.38 88 ARG A O 1
ATOM 658 N N . THR A 1 89 ? 14.433 8.160 -6.273 1.00 96.12 89 THR A N 1
ATOM 659 C CA . THR A 1 89 ? 13.883 7.652 -7.542 1.00 96.12 89 THR A CA 1
ATOM 660 C C . THR A 1 89 ? 12.633 8.431 -7.959 1.00 96.12 89 THR A C 1
ATOM 662 O O . THR A 1 89 ? 12.464 8.698 -9.145 1.00 96.12 89 THR A O 1
ATOM 665 N N . GLN A 1 90 ? 11.791 8.867 -7.015 1.00 96.50 90 GLN A N 1
ATOM 666 C CA . GLN A 1 90 ? 10.620 9.707 -7.292 1.00 96.50 90 GLN A CA 1
ATOM 667 C C . GLN A 1 90 ? 11.011 11.073 -7.875 1.00 96.50 90 GLN A C 1
ATOM 669 O O . GLN A 1 90 ? 10.486 11.448 -8.928 1.00 96.50 90 GLN A O 1
ATOM 674 N N . ARG A 1 91 ? 11.990 11.773 -7.280 1.00 96.38 91 ARG A N 1
ATOM 675 C CA . ARG A 1 91 ? 12.530 13.036 -7.823 1.00 96.38 91 ARG A CA 1
ATOM 676 C C . ARG A 1 91 ? 13.078 12.901 -9.237 1.00 96.38 91 ARG A C 1
ATOM 678 O O . ARG A 1 91 ? 12.720 13.689 -10.116 1.00 96.38 91 ARG A O 1
ATOM 685 N N . GLU A 1 92 ? 13.945 11.922 -9.475 1.00 95.81 92 GLU A N 1
ATOM 686 C CA . GLU A 1 92 ? 14.570 11.778 -10.792 1.00 95.81 92 GLU A CA 1
ATOM 687 C C . GLU A 1 92 ? 13.588 11.238 -11.842 1.00 95.81 92 GLU A C 1
ATOM 689 O O . GLU A 1 92 ? 13.631 11.679 -12.989 1.00 95.81 92 GLU A O 1
ATOM 694 N N . ALA A 1 93 ? 12.617 10.399 -11.460 1.00 97.31 93 ALA A N 1
ATOM 695 C CA . ALA A 1 93 ? 11.515 9.999 -12.336 1.00 97.31 93 ALA A CA 1
ATOM 696 C C . ALA A 1 93 ? 10.633 11.196 -12.734 1.00 97.31 93 ALA A C 1
ATOM 698 O O . ALA A 1 93 ? 10.228 11.304 -13.891 1.00 97.31 93 ALA A O 1
ATOM 699 N N . ALA A 1 94 ? 10.365 12.128 -11.813 1.00 96.75 94 ALA A N 1
ATOM 700 C CA . ALA A 1 94 ? 9.606 13.340 -12.114 1.00 96.75 94 ALA A CA 1
ATOM 701 C C . ALA A 1 94 ? 10.349 14.239 -13.120 1.00 96.75 94 ALA A C 1
ATOM 703 O O . ALA A 1 94 ? 9.771 14.654 -14.128 1.00 96.75 94 ALA A O 1
ATOM 704 N N . ARG A 1 95 ? 11.651 14.469 -12.891 1.00 95.19 95 ARG A N 1
ATOM 705 C CA . ARG A 1 95 ? 12.545 15.226 -13.789 1.00 95.19 95 ARG A CA 1
ATOM 706 C C . ARG A 1 95 ? 12.644 14.585 -15.174 1.00 95.19 95 ARG A C 1
ATOM 708 O O . ARG A 1 95 ? 12.453 15.262 -16.183 1.00 95.19 95 ARG A O 1
ATOM 715 N N . ALA A 1 96 ? 12.883 13.276 -15.221 1.00 94.88 96 ALA A N 1
ATOM 716 C CA . ALA A 1 96 ? 12.944 12.515 -16.461 1.00 94.88 96 ALA A CA 1
ATOM 717 C C . ALA A 1 96 ? 11.612 12.547 -17.220 1.00 94.88 96 ALA A C 1
ATOM 719 O O . ALA A 1 96 ? 11.610 12.745 -18.430 1.00 94.88 96 ALA A O 1
ATOM 720 N N . GLY A 1 97 ? 10.478 12.426 -16.522 1.00 94.69 97 GLY A N 1
ATOM 721 C CA . GLY A 1 97 ? 9.145 12.513 -17.118 1.00 94.69 97 GLY A CA 1
ATOM 722 C C . GLY A 1 97 ? 8.879 13.845 -17.828 1.00 94.69 97 GLY A C 1
ATOM 723 O O . GLY A 1 97 ? 8.253 13.847 -18.888 1.00 94.69 97 GLY A O 1
ATOM 724 N N . LEU A 1 98 ? 9.391 14.965 -17.303 1.00 93.31 98 LEU A N 1
ATOM 725 C CA . LEU A 1 98 ? 9.307 16.273 -17.967 1.00 93.31 98 LEU A CA 1
ATOM 726 C C . LEU A 1 98 ? 10.141 16.308 -19.260 1.00 93.31 98 LEU A C 1
ATOM 728 O O . LEU A 1 98 ? 9.600 16.634 -20.314 1.00 93.31 98 LEU A O 1
ATOM 732 N N . HIS A 1 99 ? 11.412 15.894 -19.208 1.00 93.06 99 HIS A N 1
ATOM 733 C CA . HIS A 1 99 ? 12.296 15.826 -20.384 1.00 93.06 99 HIS A CA 1
ATOM 734 C C . HIS A 1 99 ? 11.759 14.874 -21.474 1.00 93.06 99 HIS A C 1
ATOM 736 O O . HIS A 1 99 ? 11.708 15.204 -22.656 1.00 93.06 99 HIS A O 1
ATOM 742 N N . ILE A 1 100 ? 11.271 13.700 -21.071 1.00 92.62 100 ILE A N 1
ATOM 743 C CA . ILE A 1 100 ? 10.631 12.710 -21.948 1.00 92.62 100 ILE A CA 1
ATOM 744 C C . ILE A 1 100 ? 9.368 13.269 -22.619 1.00 92.62 100 ILE A C 1
ATOM 746 O O . ILE A 1 100 ? 9.027 12.835 -23.723 1.00 92.62 100 ILE A O 1
ATOM 750 N N . THR A 1 101 ? 8.682 14.215 -21.969 1.00 91.44 101 THR A N 1
ATOM 751 C CA . THR A 1 101 ? 7.507 14.901 -22.519 1.00 91.44 101 THR A CA 1
ATOM 752 C C . THR A 1 101 ? 7.925 15.970 -23.528 1.00 91.44 101 THR A C 1
ATOM 754 O O . THR A 1 101 ? 7.465 15.910 -24.668 1.00 91.44 101 THR A O 1
ATOM 757 N N . SER A 1 102 ? 8.840 16.885 -23.182 1.00 91.44 102 SER A N 1
ATOM 758 C CA . SER A 1 102 ? 9.297 17.935 -24.112 1.00 91.44 102 SER A CA 1
ATOM 759 C C . SER A 1 102 ? 9.934 17.355 -25.380 1.00 91.44 102 SER A C 1
ATOM 761 O O . SER A 1 102 ? 9.649 17.821 -26.480 1.00 91.44 102 SER A O 1
ATOM 763 N N . CYS A 1 103 ? 10.698 16.269 -25.257 1.00 90.50 103 CYS A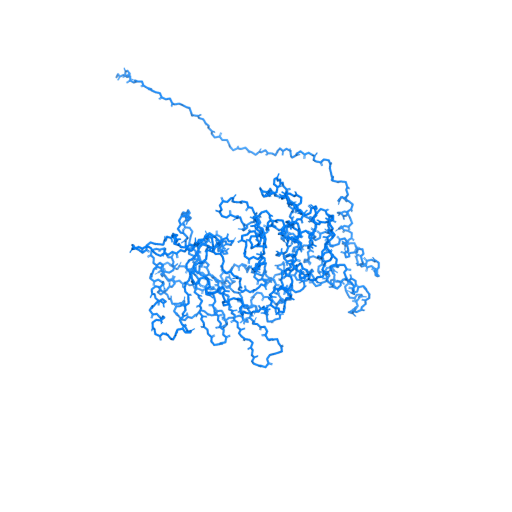 N 1
ATOM 764 C CA . CYS A 1 103 ? 11.291 15.574 -26.399 1.00 90.50 103 CYS A CA 1
ATOM 765 C C . CYS A 1 103 ? 10.325 14.639 -27.155 1.00 90.50 103 CYS A C 1
ATOM 767 O O . CYS A 1 103 ? 10.687 14.120 -28.210 1.00 90.50 103 CYS A O 1
ATOM 769 N N . SER A 1 104 ? 9.098 14.407 -26.665 1.00 81.19 104 SER A N 1
ATOM 770 C CA . SER A 1 104 ? 8.119 13.546 -27.359 1.00 81.19 104 SER A CA 1
ATOM 771 C C . SER A 1 104 ? 7.359 14.224 -28.497 1.00 81.19 104 SER A C 1
ATOM 773 O O . SER A 1 104 ? 6.795 13.521 -29.328 1.00 81.19 104 SER A O 1
ATOM 775 N N . ALA A 1 105 ? 7.408 15.556 -28.609 1.00 78.38 105 ALA A N 1
ATOM 776 C CA . ALA A 1 105 ? 6.808 16.277 -29.736 1.00 78.38 105 ALA A CA 1
ATOM 777 C C . ALA A 1 105 ? 7.379 15.843 -31.105 1.00 78.38 105 ALA A C 1
ATOM 779 O O . ALA A 1 105 ? 6.686 15.924 -32.113 1.00 78.38 105 ALA A O 1
ATOM 780 N N . ALA A 1 106 ? 8.615 15.329 -31.135 1.00 71.81 106 ALA A N 1
ATOM 781 C CA . ALA A 1 106 ? 9.259 14.784 -32.332 1.00 71.81 106 ALA A CA 1
ATOM 782 C C . ALA A 1 106 ? 8.926 13.302 -32.622 1.00 71.81 106 ALA A C 1
ATOM 784 O O . ALA A 1 106 ? 9.333 12.781 -33.658 1.00 71.81 106 ALA A O 1
ATOM 785 N N . HIS A 1 107 ? 8.220 12.600 -31.723 1.00 80.44 107 HIS A N 1
ATOM 786 C CA . HIS A 1 107 ? 8.028 11.146 -31.788 1.00 80.44 107 HIS A CA 1
ATOM 787 C C . HIS A 1 107 ? 6.584 10.736 -31.444 1.00 80.44 107 HIS A C 1
ATOM 789 O O . HIS A 1 107 ? 6.283 10.449 -30.279 1.00 80.44 107 HIS A O 1
ATOM 795 N N . PRO A 1 108 ? 5.689 10.665 -32.450 1.00 82.56 108 PRO A N 1
ATOM 796 C CA . PRO A 1 108 ? 4.323 10.176 -32.281 1.00 82.56 108 PRO A CA 1
ATOM 797 C C . PRO A 1 108 ? 4.226 8.775 -31.658 1.00 82.56 108 PRO A C 1
ATOM 799 O O . PRO A 1 108 ? 5.163 7.966 -31.714 1.00 82.56 108 PRO A O 1
ATOM 802 N N . LEU A 1 109 ? 3.045 8.475 -31.105 1.00 88.38 109 LEU A N 1
ATOM 803 C CA . LEU A 1 109 ? 2.691 7.142 -30.608 1.00 88.38 109 LEU A CA 1
ATOM 804 C C . LEU A 1 109 ? 2.940 6.085 -31.698 1.00 88.38 109 LEU A C 1
ATOM 806 O O . LEU A 1 109 ? 2.579 6.285 -32.854 1.00 88.38 109 LEU A O 1
ATOM 810 N N . GLY A 1 110 ? 3.547 4.954 -31.334 1.00 87.31 110 GLY A N 1
ATOM 811 C CA . GLY A 1 110 ? 3.803 3.856 -32.274 1.00 87.31 110 GLY A CA 1
ATOM 812 C C . GLY A 1 110 ? 5.035 4.014 -33.182 1.00 87.31 110 GLY A C 1
ATOM 813 O O . GLY A 1 110 ? 5.314 3.104 -33.965 1.00 87.31 110 GLY A O 1
ATOM 814 N N . THR A 1 111 ? 5.822 5.089 -33.057 1.00 93.50 111 THR A N 1
ATOM 815 C CA . THR A 1 111 ? 7.195 5.134 -33.608 1.00 93.50 111 THR A CA 1
ATOM 816 C C . THR A 1 111 ? 8.106 4.095 -32.935 1.00 93.50 111 THR A C 1
ATOM 818 O O . THR A 1 111 ? 7.788 3.575 -31.861 1.00 93.50 111 THR A O 1
ATOM 821 N N . ALA A 1 112 ? 9.250 3.773 -33.551 1.00 94.75 112 ALA A N 1
ATOM 822 C CA . ALA A 1 112 ? 10.222 2.848 -32.959 1.00 94.75 112 ALA A CA 1
ATOM 823 C C . ALA A 1 112 ? 10.837 3.427 -31.672 1.00 94.75 112 ALA A C 1
ATOM 825 O O . ALA A 1 112 ? 10.981 2.721 -30.680 1.00 94.75 112 ALA A O 1
ATOM 826 N N . GLU A 1 113 ? 11.115 4.731 -31.664 1.00 93.81 113 GLU A N 1
ATOM 827 C CA . GLU A 1 113 ? 11.585 5.510 -30.517 1.00 93.81 113 GLU A CA 1
ATOM 828 C C . GLU A 1 113 ? 10.580 5.497 -29.358 1.00 93.81 113 GLU A C 1
ATOM 830 O O . GLU A 1 113 ? 10.962 5.359 -28.191 1.00 93.81 113 GLU A O 1
ATOM 835 N N . TRP A 1 114 ? 9.284 5.614 -29.670 1.00 94.38 114 TRP A N 1
ATOM 836 C CA . TRP A 1 114 ? 8.224 5.518 -28.671 1.00 94.38 114 TRP A CA 1
ATOM 837 C C . TRP A 1 114 ? 8.115 4.102 -28.098 1.00 94.38 114 TRP A C 1
ATOM 839 O O . TRP A 1 114 ? 8.093 3.959 -26.876 1.00 94.38 114 TRP A O 1
ATOM 849 N N . ARG A 1 115 ? 8.112 3.068 -28.957 1.00 94.81 115 ARG A N 1
ATOM 850 C CA . ARG A 1 115 ? 8.100 1.649 -28.550 1.00 94.81 115 ARG A CA 1
ATOM 851 C C . ARG A 1 115 ? 9.255 1.332 -27.610 1.00 94.81 115 ARG A C 1
ATOM 853 O O . ARG A 1 115 ? 9.023 0.979 -26.458 1.00 94.81 115 ARG A O 1
ATOM 860 N N . ALA A 1 116 ? 10.479 1.631 -28.046 1.00 94.25 116 ALA A N 1
ATOM 861 C CA . ALA A 1 116 ? 11.702 1.399 -27.286 1.00 94.25 116 ALA A CA 1
ATOM 862 C C . ALA A 1 116 ? 11.740 2.093 -25.917 1.00 94.25 116 ALA A C 1
ATOM 864 O O . ALA A 1 116 ? 12.570 1.733 -25.087 1.00 94.25 116 ALA A O 1
ATOM 865 N N . THR A 1 117 ? 10.868 3.076 -25.666 1.00 95.25 117 THR A N 1
ATOM 866 C CA . THR A 1 117 ? 10.760 3.794 -24.389 1.00 95.25 117 THR A CA 1
ATOM 867 C C . THR A 1 117 ? 9.410 3.617 -23.683 1.00 95.25 117 THR A C 1
ATOM 869 O O . THR A 1 117 ? 9.181 4.264 -22.662 1.00 95.25 117 THR A O 1
ATOM 872 N N . HIS A 1 118 ? 8.511 2.754 -24.165 1.00 96.00 118 HIS A N 1
ATOM 873 C CA . HIS A 1 118 ? 7.120 2.677 -23.703 1.00 96.00 118 HIS A CA 1
ATOM 874 C C . HIS A 1 118 ? 6.979 2.328 -22.210 1.00 96.00 118 HIS A C 1
ATOM 876 O O . HIS A 1 118 ? 6.331 3.063 -21.456 1.00 96.00 118 HIS A O 1
ATOM 882 N N . ASN A 1 119 ? 7.606 1.240 -21.755 1.00 98.00 119 ASN A N 1
ATOM 883 C CA . ASN A 1 119 ? 7.498 0.810 -20.358 1.00 98.00 119 ASN A CA 1
ATOM 884 C C . ASN A 1 119 ? 8.204 1.793 -19.409 1.00 98.00 119 ASN A C 1
ATOM 886 O O . ASN A 1 119 ? 7.642 2.162 -18.377 1.00 98.00 119 ASN A O 1
ATOM 890 N N . LEU A 1 120 ? 9.363 2.330 -19.811 1.00 97.69 120 LEU A N 1
ATOM 891 C CA . LEU A 1 120 ? 10.035 3.422 -19.101 1.00 97.69 120 LEU A CA 1
ATOM 892 C C . LEU A 1 120 ? 9.146 4.676 -18.988 1.00 97.69 120 LEU A C 1
ATOM 894 O O . LEU A 1 120 ? 9.050 5.252 -17.905 1.00 97.69 120 LEU A O 1
ATOM 898 N N . ARG A 1 121 ? 8.449 5.080 -20.062 1.00 97.00 121 ARG A N 1
ATOM 899 C CA . ARG A 1 121 ? 7.493 6.207 -20.067 1.00 97.00 121 ARG A CA 1
ATOM 900 C C . ARG A 1 121 ? 6.369 5.995 -19.051 1.00 97.00 121 ARG A C 1
ATOM 902 O O . ARG A 1 121 ? 6.073 6.917 -18.291 1.00 97.00 121 ARG A O 1
ATOM 909 N N . ARG A 1 122 ? 5.779 4.791 -18.990 1.00 97.38 122 ARG A N 1
ATOM 910 C CA . ARG A 1 122 ? 4.779 4.427 -17.963 1.00 97.38 122 ARG A CA 1
ATOM 911 C C . ARG A 1 122 ? 5.372 4.519 -16.555 1.00 97.38 122 ARG A C 1
ATOM 913 O O . ARG A 1 122 ? 4.774 5.161 -15.691 1.00 97.38 122 ARG A O 1
ATOM 920 N N . PHE A 1 123 ? 6.560 3.951 -16.351 1.00 98.25 123 PHE A N 1
ATOM 921 C CA . PHE A 1 123 ? 7.247 3.913 -15.060 1.00 98.25 123 PHE A CA 1
ATOM 922 C C . PHE A 1 123 ? 7.554 5.301 -14.506 1.00 98.25 123 PHE A C 1
ATOM 924 O O . PHE A 1 123 ? 7.104 5.628 -13.408 1.00 98.25 123 PHE A O 1
ATOM 931 N N . VAL A 1 124 ? 8.239 6.164 -15.264 1.00 97.94 124 VAL A N 1
ATOM 932 C CA . VAL A 1 124 ? 8.586 7.509 -14.773 1.00 97.94 124 VAL A CA 1
ATOM 933 C C . VAL A 1 124 ? 7.345 8.369 -14.528 1.00 97.94 124 VAL A C 1
ATOM 935 O O . VAL A 1 124 ? 7.295 9.119 -13.555 1.00 97.94 124 VAL A O 1
ATOM 938 N N . ALA A 1 125 ? 6.299 8.212 -15.348 1.00 97.31 125 ALA A N 1
ATOM 939 C CA . ALA A 1 125 ? 5.044 8.937 -15.185 1.00 97.31 125 ALA A CA 1
ATOM 940 C C . ALA A 1 125 ? 4.200 8.449 -13.993 1.00 97.31 125 ALA A C 1
ATOM 942 O O . ALA A 1 125 ? 3.308 9.183 -13.556 1.00 97.31 125 ALA A O 1
ATOM 943 N N . ALA A 1 126 ? 4.432 7.234 -13.484 1.00 97.12 126 ALA A N 1
ATOM 944 C CA . ALA A 1 126 ? 3.770 6.676 -12.303 1.00 97.12 126 ALA A CA 1
ATOM 945 C C . ALA A 1 126 ? 4.588 6.894 -11.020 1.00 97.12 126 ALA A C 1
ATOM 947 O O . ALA A 1 126 ? 4.055 7.395 -10.031 1.00 97.12 126 ALA A O 1
ATOM 948 N N . VAL A 1 127 ? 5.887 6.579 -11.048 1.00 97.12 127 VAL A N 1
ATOM 949 C CA . VAL A 1 127 ? 6.801 6.741 -9.909 1.00 97.12 127 VAL A CA 1
ATOM 950 C C . VAL A 1 127 ? 7.069 8.218 -9.628 1.00 97.12 127 VAL A C 1
ATOM 952 O O . VAL A 1 127 ? 6.935 8.639 -8.489 1.00 97.12 127 VAL A O 1
ATOM 955 N N . GLY A 1 128 ? 7.327 9.044 -10.645 1.00 97.44 128 GLY A N 1
ATOM 956 C CA . GLY A 1 128 ? 7.566 10.487 -10.495 1.00 97.44 128 GLY A CA 1
ATOM 957 C C . GLY A 1 128 ? 6.318 11.337 -10.228 1.00 97.44 128 GLY A C 1
ATOM 958 O O . GLY A 1 128 ? 6.316 12.534 -10.514 1.00 97.44 128 GLY A O 1
ATOM 959 N N . ARG A 1 129 ? 5.215 10.735 -9.763 1.00 96.88 129 ARG A N 1
ATOM 960 C CA . ARG A 1 129 ? 3.930 11.427 -9.579 1.00 96.88 129 ARG A CA 1
ATOM 961 C C . ARG A 1 129 ? 3.747 12.113 -8.215 1.00 96.88 129 ARG A C 1
ATOM 963 O O . ARG A 1 129 ? 3.228 13.226 -8.239 1.00 96.88 129 ARG A O 1
ATOM 970 N N . PRO A 1 130 ? 4.201 11.554 -7.070 1.00 96.81 130 PRO A N 1
ATOM 971 C CA . PRO A 1 130 ? 4.131 12.221 -5.761 1.00 96.81 130 PRO A CA 1
ATOM 972 C C . PRO A 1 130 ? 4.870 13.564 -5.675 1.00 96.81 130 PRO A C 1
ATOM 974 O O . PRO A 1 130 ? 4.515 14.404 -4.854 1.00 96.81 130 PRO A O 1
ATOM 977 N N . GLU A 1 131 ? 5.838 13.791 -6.564 1.00 96.62 131 GLU A N 1
ATOM 978 C CA . GLU A 1 131 ? 6.599 15.043 -6.665 1.00 96.62 131 GLU A CA 1
ATOM 979 C C . GLU A 1 131 ? 5.842 16.166 -7.389 1.00 96.62 131 GLU A C 1
ATOM 981 O O . GLU A 1 131 ? 6.296 17.310 -7.414 1.00 96.62 131 GLU A O 1
ATOM 986 N N . ARG A 1 132 ? 4.682 15.873 -7.993 1.00 96.00 132 ARG A N 1
ATOM 987 C CA . ARG A 1 132 ? 3.835 16.897 -8.615 1.00 96.00 132 ARG A CA 1
ATOM 988 C C . ARG A 1 132 ? 2.982 17.583 -7.537 1.00 96.00 132 ARG A C 1
ATOM 990 O O . ARG A 1 132 ? 2.385 16.877 -6.717 1.00 96.00 132 ARG A O 1
ATOM 997 N N . PRO A 1 133 ? 2.856 18.925 -7.545 1.00 95.88 133 PRO A N 1
ATOM 998 C CA . PRO A 1 133 ? 2.012 19.645 -6.594 1.00 95.88 133 PRO A CA 1
ATOM 999 C C . PRO A 1 133 ? 0.594 19.064 -6.526 1.00 95.88 133 PRO A C 1
ATOM 1001 O O . PRO A 1 133 ? -0.077 18.918 -7.544 1.00 95.88 133 PRO A O 1
ATOM 1004 N N . GLY A 1 134 ? 0.151 18.699 -5.321 1.00 96.25 134 GLY A N 1
ATOM 1005 C CA . GLY A 1 134 ? -1.182 18.135 -5.093 1.00 96.25 134 GLY A CA 1
ATOM 1006 C C . GLY A 1 134 ? -1.404 16.693 -5.574 1.00 96.25 134 GLY A C 1
ATOM 1007 O O . GLY A 1 134 ? -2.560 16.295 -5.661 1.00 96.25 134 GLY A O 1
ATOM 1008 N N . HIS A 1 135 ? -0.361 15.909 -5.877 1.00 97.06 135 HIS A N 1
ATOM 1009 C CA . HIS A 1 135 ? -0.464 14.482 -6.248 1.00 97.06 135 HIS A CA 1
ATOM 1010 C C . HIS A 1 135 ? 0.292 13.543 -5.283 1.00 97.06 135 HIS A C 1
ATOM 1012 O O . HIS A 1 135 ? 0.728 12.459 -5.682 1.00 97.06 135 HIS A O 1
ATOM 1018 N N . LYS A 1 136 ? 0.467 13.921 -4.009 1.00 95.38 136 LYS A N 1
ATOM 1019 C CA . LYS A 1 136 ? 1.275 13.175 -3.021 1.00 95.38 136 LYS A CA 1
ATOM 1020 C C . LYS A 1 136 ? 0.755 11.753 -2.771 1.00 95.38 136 LYS A C 1
ATOM 1022 O O . LYS A 1 136 ? 1.529 10.881 -2.383 1.00 95.38 136 LYS A O 1
ATOM 1027 N N . GLY A 1 137 ? -0.519 11.478 -3.062 1.00 93.50 137 GLY A N 1
ATOM 1028 C CA . GLY A 1 137 ? -1.104 10.135 -3.068 1.00 93.50 137 GLY A CA 1
ATOM 1029 C C . GLY A 1 137 ? -0.698 9.234 -4.251 1.00 93.50 137 GLY A C 1
ATOM 1030 O O . GLY A 1 137 ? -1.015 8.048 -4.226 1.00 93.50 137 GLY A O 1
ATOM 1031 N N . GLY A 1 138 ? -0.013 9.754 -5.278 1.00 94.62 138 GLY A N 1
ATOM 1032 C CA . GLY A 1 138 ? 0.478 8.999 -6.446 1.00 94.62 138 GLY A CA 1
ATOM 1033 C C . GLY A 1 138 ? -0.539 8.773 -7.579 1.00 94.62 138 GLY A C 1
ATOM 1034 O O . GLY A 1 138 ? -0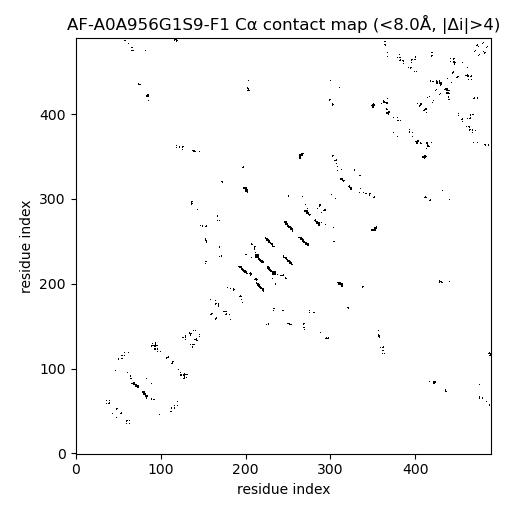.244 8.071 -8.548 1.00 94.62 138 GLY A O 1
ATOM 1035 N N . PHE A 1 139 ? -1.732 9.362 -7.493 1.00 96.19 139 PHE A N 1
ATOM 1036 C CA . PHE A 1 139 ? -2.829 9.166 -8.449 1.00 96.19 139 PHE A CA 1
ATOM 1037 C C . PHE A 1 139 ? -2.726 10.046 -9.705 1.00 96.19 139 PHE A C 1
ATOM 1039 O O . PHE A 1 139 ? -2.101 11.104 -9.693 1.00 96.19 139 PHE A O 1
ATOM 1046 N N . SER A 1 140 ? -3.364 9.623 -10.805 1.00 96.38 140 SER A N 1
ATOM 1047 C CA . SER A 1 140 ? -3.439 10.373 -12.078 1.00 96.38 140 SER A CA 1
ATOM 1048 C C . SER A 1 140 ? -4.199 11.699 -11.978 1.00 96.38 140 SER A C 1
ATOM 1050 O O . SER A 1 140 ? -3.940 12.606 -12.764 1.00 96.38 140 SER A O 1
ATOM 1052 N N . VAL A 1 141 ? -5.092 11.825 -10.996 1.00 97.19 141 VAL A N 1
ATOM 1053 C CA . VAL A 1 141 ? -5.767 13.069 -10.599 1.00 97.19 141 VAL A CA 1
ATOM 1054 C C . VAL A 1 141 ? -5.188 13.578 -9.276 1.00 97.19 141 VAL A C 1
ATOM 1056 O O . VAL A 1 141 ? -4.525 12.819 -8.569 1.00 97.19 141 VAL A O 1
ATOM 1059 N N . SER A 1 142 ? -5.421 14.846 -8.940 1.00 97.62 142 SER A N 1
ATOM 1060 C CA . SER A 1 142 ? -4.930 15.428 -7.686 1.00 97.62 142 SER A CA 1
ATOM 1061 C C . SER A 1 142 ? -5.589 14.799 -6.453 1.00 97.62 142 SER A C 1
ATOM 1063 O O . SER A 1 142 ? -6.719 14.314 -6.506 1.00 97.62 142 SER A O 1
ATOM 1065 N N . ASP A 1 143 ? -4.904 14.848 -5.314 1.00 97.38 143 ASP A N 1
ATOM 1066 C CA . ASP A 1 143 ? -5.343 14.268 -4.042 1.00 97.38 143 ASP A CA 1
ATOM 1067 C C . ASP A 1 143 ? -6.720 14.799 -3.596 1.00 97.38 143 ASP A C 1
ATOM 1069 O O . ASP A 1 143 ? -7.544 14.046 -3.077 1.00 97.38 143 ASP A O 1
ATOM 1073 N N . ALA A 1 144 ? -7.013 16.074 -3.869 1.00 97.44 144 ALA A N 1
ATOM 1074 C CA . ALA A 1 144 ? -8.327 16.668 -3.620 1.00 97.44 144 ALA A CA 1
ATOM 1075 C C . ALA A 1 144 ? -9.429 16.033 -4.495 1.00 97.44 144 ALA A C 1
ATOM 1077 O O . ALA A 1 144 ? -10.538 15.788 -4.024 1.00 97.44 144 ALA A O 1
ATOM 1078 N N . GLU A 1 145 ? -9.135 15.713 -5.759 1.00 97.69 145 GLU A N 1
ATOM 1079 C CA . GLU A 1 145 ? -10.072 15.012 -6.646 1.00 97.69 145 GLU A CA 1
ATOM 1080 C C . GLU A 1 145 ? -10.257 13.543 -6.236 1.00 97.69 145 GLU A C 1
ATOM 1082 O O . GLU A 1 145 ? -11.375 13.025 -6.286 1.00 97.69 145 GLU A O 1
ATOM 1087 N N . VAL A 1 146 ? -9.200 12.881 -5.752 1.00 96.81 146 VAL A N 1
ATOM 1088 C CA . VAL A 1 146 ? -9.301 11.547 -5.135 1.00 96.81 146 VAL A CA 1
ATOM 1089 C C . VAL A 1 146 ? -10.262 11.584 -3.950 1.00 96.81 146 VAL A C 1
ATOM 1091 O O . VAL A 1 146 ? -11.156 10.743 -3.863 1.00 96.81 146 VAL A O 1
ATOM 1094 N N . GLN A 1 147 ? -10.102 12.556 -3.048 1.00 96.25 147 GLN A N 1
ATOM 1095 C CA . GLN A 1 147 ? -10.945 12.690 -1.861 1.00 96.25 147 GLN A CA 1
ATOM 1096 C C . GLN A 1 147 ? -12.398 13.005 -2.222 1.00 96.25 147 GLN A C 1
ATOM 1098 O O . GLN A 1 147 ? -13.289 12.337 -1.699 1.00 96.25 147 GLN A O 1
ATOM 1103 N N . ARG A 1 148 ? -12.653 13.911 -3.181 1.00 97.56 148 ARG A N 1
ATOM 1104 C CA . ARG A 1 148 ? -14.007 14.152 -3.716 1.00 97.56 148 ARG A CA 1
ATOM 1105 C C . ARG A 1 148 ? -14.648 12.869 -4.252 1.00 97.56 148 ARG A C 1
ATOM 1107 O O . ARG A 1 148 ? -15.766 12.541 -3.861 1.00 97.56 148 ARG A O 1
ATOM 1114 N N . ARG A 1 149 ? -13.931 12.100 -5.084 1.00 96.88 149 ARG A N 1
ATOM 1115 C CA . ARG A 1 149 ? -14.417 10.814 -5.631 1.00 96.88 149 ARG A CA 1
ATOM 1116 C C . ARG A 1 149 ? -14.608 9.736 -4.561 1.00 96.88 149 ARG A C 1
ATOM 1118 O O . ARG A 1 149 ? -15.458 8.866 -4.723 1.00 96.88 149 ARG A O 1
ATOM 1125 N N . ALA A 1 150 ? -13.825 9.772 -3.485 1.00 96.88 150 ALA A N 1
ATOM 1126 C CA . ALA A 1 150 ? -13.900 8.814 -2.387 1.00 96.88 150 ALA A CA 1
ATOM 1127 C C . ALA A 1 150 ? -14.963 9.160 -1.329 1.00 96.88 150 ALA A C 1
ATOM 1129 O O . ALA A 1 150 ? -15.387 8.256 -0.612 1.00 96.88 150 ALA A O 1
ATOM 1130 N N . ALA A 1 151 ? -15.380 10.426 -1.204 1.00 97.25 151 ALA A N 1
ATOM 1131 C CA . ALA A 1 151 ? -16.062 10.972 -0.025 1.00 97.25 151 ALA A CA 1
ATOM 1132 C C . ALA A 1 151 ? -17.231 10.117 0.499 1.00 97.25 151 ALA A C 1
ATOM 1134 O O . ALA A 1 151 ? -17.242 9.734 1.668 1.00 97.25 151 ALA A O 1
ATOM 1135 N N . SER A 1 152 ? -18.180 9.738 -0.362 1.00 97.00 152 SER A N 1
ATOM 1136 C CA . SER A 1 152 ? -19.330 8.900 0.020 1.00 97.00 152 SER A CA 1
ATOM 1137 C C . SER A 1 152 ? -18.938 7.457 0.376 1.00 97.00 152 SER A C 1
ATOM 1139 O O . SER A 1 152 ? -19.539 6.838 1.261 1.00 97.00 152 SER A O 1
ATOM 1141 N N . ALA A 1 153 ? -17.893 6.920 -0.258 1.00 97.50 153 ALA A N 1
ATOM 1142 C CA . ALA A 1 153 ? -17.357 5.599 0.042 1.00 97.50 153 ALA A CA 1
ATOM 1143 C C . ALA A 1 153 ? -16.611 5.574 1.388 1.00 97.50 153 ALA A C 1
ATOM 1145 O O . ALA A 1 153 ? -16.769 4.613 2.136 1.00 97.50 153 ALA A O 1
ATOM 1146 N N . VAL A 1 154 ? -15.858 6.624 1.741 1.00 97.62 154 VAL A N 1
ATOM 1147 C CA . VAL A 1 154 ? -15.079 6.691 2.998 1.00 97.62 154 VAL A CA 1
ATOM 1148 C C . VAL A 1 154 ? -15.800 7.359 4.175 1.00 97.62 154 VAL A C 1
ATOM 1150 O O . VAL A 1 154 ? -15.283 7.315 5.289 1.00 97.62 154 VAL A O 1
ATOM 1153 N N . ALA A 1 155 ? -16.987 7.937 3.965 1.00 97.81 155 ALA A N 1
ATOM 1154 C CA . ALA A 1 155 ? -17.789 8.561 5.018 1.00 97.81 155 ALA A CA 1
ATOM 1155 C C . ALA A 1 155 ? -17.966 7.647 6.246 1.00 97.81 155 ALA A C 1
ATOM 1157 O O . ALA A 1 155 ? -18.330 6.472 6.121 1.00 97.81 155 ALA A O 1
ATOM 1158 N N . LEU A 1 156 ? -17.727 8.193 7.443 1.00 97.88 156 LEU A N 1
ATOM 1159 C CA . LEU A 1 156 ? -17.937 7.471 8.695 1.00 97.88 156 LEU A CA 1
ATOM 1160 C C . LEU A 1 156 ? -19.438 7.204 8.927 1.00 97.88 156 LEU A C 1
ATOM 1162 O O . LEU A 1 156 ? -20.243 8.128 8.806 1.00 97.88 156 LEU A O 1
ATOM 1166 N N . PRO A 1 157 ? -19.831 5.984 9.338 1.00 97.62 157 PRO A N 1
ATOM 1167 C CA . PRO A 1 157 ? -21.168 5.728 9.866 1.00 97.62 157 PRO A CA 1
ATOM 1168 C C . PRO A 1 157 ? -21.478 6.626 11.079 1.00 97.62 157 PRO A C 1
ATOM 1170 O O . PRO A 1 157 ? -20.560 6.892 11.863 1.00 97.62 157 PRO A O 1
ATOM 1173 N N . PRO A 1 158 ? -22.749 7.010 11.319 1.00 98.00 158 PRO A N 1
ATOM 1174 C CA . PRO A 1 158 ? -23.114 7.997 12.342 1.00 98.00 158 PRO A CA 1
ATOM 1175 C C . PRO A 1 158 ? -22.546 7.728 13.742 1.00 98.00 158 PRO A C 1
ATOM 1177 O O . PRO A 1 158 ? -22.083 8.652 14.403 1.00 98.00 158 PRO A O 1
ATOM 1180 N N . LEU A 1 159 ? -22.498 6.465 14.184 1.00 98.50 159 LEU A N 1
ATOM 1181 C CA . LEU A 1 159 ? -21.907 6.104 15.477 1.00 98.50 159 LEU A CA 1
ATOM 1182 C C . LEU A 1 159 ? -20.399 6.396 15.541 1.00 98.50 159 LEU A C 1
ATOM 1184 O O . LEU A 1 159 ? -19.940 6.927 16.549 1.00 98.50 159 LEU A O 1
ATOM 1188 N N . LEU A 1 160 ? -19.639 6.087 14.483 1.00 98.50 160 LEU A N 1
ATOM 1189 C CA . LEU A 1 160 ? -18.189 6.328 14.440 1.00 98.50 160 LEU A CA 1
ATOM 1190 C C . LEU A 1 160 ? -17.854 7.818 14.272 1.00 98.50 160 LEU A C 1
ATOM 1192 O O . LEU A 1 160 ? -16.791 8.249 14.707 1.00 98.50 160 LEU A O 1
ATOM 1196 N N . ALA A 1 161 ? -18.765 8.595 13.678 1.00 98.19 161 ALA A N 1
ATOM 1197 C CA . ALA A 1 161 ? -18.681 10.053 13.588 1.00 98.19 161 ALA A CA 1
ATOM 1198 C C . ALA A 1 161 ? -19.165 10.780 14.862 1.00 98.19 161 ALA A C 1
ATOM 1200 O O . ALA A 1 161 ? -18.966 11.986 14.992 1.00 98.19 161 ALA A O 1
ATOM 1201 N N . SER A 1 162 ? -19.830 10.083 15.791 1.00 98.56 162 SER A N 1
ATOM 1202 C CA . SER A 1 162 ? -20.474 10.722 16.944 1.00 98.56 162 SER A CA 1
ATOM 1203 C C . SER A 1 162 ? -19.465 11.219 17.985 1.00 98.56 162 SER A C 1
ATOM 1205 O O . SER A 1 162 ? -18.526 10.509 18.353 1.00 98.56 162 SER A O 1
ATOM 1207 N N . GLN A 1 163 ? -19.704 12.414 18.535 1.00 98.06 163 GLN A N 1
ATOM 1208 C CA . GLN A 1 163 ? -18.854 13.003 19.578 1.00 98.06 163 GLN A CA 1
ATOM 1209 C C . GLN A 1 163 ? -18.634 12.078 20.795 1.00 98.06 163 GLN A C 1
ATOM 1211 O O . GLN A 1 163 ? -17.482 11.910 21.198 1.00 98.06 163 GLN A O 1
ATOM 1216 N N . PRO A 1 164 ? -19.651 11.369 21.340 1.00 98.44 164 PRO A N 1
ATOM 1217 C CA . PRO A 1 164 ? -19.436 10.448 22.459 1.00 98.44 164 PRO A CA 1
ATOM 1218 C C . PRO A 1 164 ? -18.536 9.248 22.124 1.00 98.44 164 PRO A C 1
ATOM 1220 O O . PRO A 1 164 ? -17.897 8.707 23.027 1.00 98.44 164 PRO A O 1
ATOM 1223 N N . PHE A 1 165 ? -18.475 8.821 20.856 1.00 98.50 165 PHE A N 1
ATOM 1224 C CA . PHE A 1 165 ? -17.576 7.754 20.407 1.00 98.50 165 PHE A CA 1
ATOM 1225 C C . PHE A 1 165 ? -16.155 8.280 20.185 1.00 98.50 165 PHE A C 1
ATOM 1227 O O . PHE A 1 165 ? -15.193 7.681 20.667 1.00 98.50 165 PHE A O 1
ATOM 1234 N N . LEU A 1 166 ? -16.026 9.419 19.499 1.00 97.88 166 LEU A N 1
ATOM 1235 C CA . LEU A 1 166 ? -14.741 10.054 19.217 1.00 97.88 166 LEU A CA 1
ATOM 1236 C C . LEU A 1 166 ? -14.015 10.447 20.510 1.00 97.88 166 LEU A C 1
ATOM 1238 O O . LEU A 1 166 ? -12.865 10.056 20.688 1.00 97.88 166 LEU A O 1
ATOM 1242 N N . ALA A 1 167 ? -14.703 11.099 21.453 1.00 95.88 167 ALA A N 1
ATOM 1243 C CA . ALA A 1 167 ? -14.143 11.442 22.761 1.00 95.88 167 ALA A CA 1
ATOM 1244 C C . ALA A 1 167 ? -13.766 10.195 23.585 1.00 95.88 167 ALA A C 1
ATOM 1246 O O . ALA A 1 167 ? -12.733 10.178 24.258 1.00 95.88 167 ALA A O 1
ATOM 1247 N N . ALA A 1 168 ? -14.543 9.106 23.491 1.00 96.50 168 ALA A N 1
ATOM 1248 C CA . ALA A 1 168 ? -14.176 7.834 24.116 1.00 96.50 168 ALA A CA 1
ATOM 1249 C C . ALA A 1 168 ? -12.919 7.196 23.481 1.00 96.50 168 ALA A C 1
ATOM 1251 O O . ALA A 1 168 ? -12.215 6.435 24.151 1.00 96.50 168 ALA A O 1
ATOM 1252 N N . LEU A 1 169 ? -12.599 7.537 22.229 1.00 95.69 169 LEU A N 1
ATOM 1253 C CA . LEU A 1 169 ? -11.375 7.148 21.525 1.00 95.69 169 LEU A CA 1
ATOM 1254 C C . LEU A 1 169 ? -10.180 8.099 21.713 1.00 95.69 169 LEU A C 1
ATOM 1256 O O . LEU A 1 169 ? -9.087 7.758 21.258 1.00 95.69 169 LEU A O 1
ATOM 1260 N N . SER A 1 170 ? -10.333 9.237 22.393 1.00 91.94 170 SER A N 1
ATOM 1261 C CA . SER A 1 170 ? -9.216 10.163 22.644 1.00 91.94 170 SER A CA 1
ATOM 1262 C C . SER A 1 170 ? -8.300 9.721 23.794 1.00 91.94 170 SER A C 1
ATOM 1264 O O . SER A 1 170 ? -7.165 10.181 23.875 1.00 91.94 170 SER A O 1
ATOM 1266 N N . ARG A 1 171 ? -8.749 8.839 24.708 1.00 90.56 171 ARG A N 1
ATOM 1267 C CA . ARG A 1 171 ? -7.986 8.464 25.923 1.00 90.56 171 ARG A CA 1
ATOM 1268 C C . ARG A 1 171 ? -8.025 6.951 26.219 1.00 90.56 171 ARG A C 1
ATOM 1270 O O . ARG A 1 171 ? -9.100 6.358 26.153 1.00 90.56 171 ARG A O 1
ATOM 1277 N N . PRO A 1 172 ? -6.909 6.308 26.634 1.00 92.06 172 PRO A N 1
ATOM 1278 C CA . PRO A 1 172 ? -6.871 4.855 26.860 1.00 92.06 172 PRO A CA 1
ATOM 1279 C C . PRO A 1 172 ? -7.874 4.308 27.877 1.00 92.06 172 PRO A C 1
ATOM 1281 O O . PRO A 1 172 ? -8.412 3.220 27.680 1.00 92.06 172 PRO A O 1
ATOM 1284 N N . ALA A 1 173 ? -8.171 5.075 28.929 1.00 92.81 173 ALA A N 1
ATOM 1285 C CA . ALA A 1 173 ? -9.154 4.702 29.947 1.00 92.81 173 ALA A CA 1
ATOM 1286 C C . ALA A 1 173 ? -10.586 4.565 29.392 1.00 92.81 173 ALA A C 1
ATOM 1288 O O . ALA A 1 173 ? -11.403 3.853 29.971 1.00 92.81 173 ALA A O 1
ATOM 1289 N N . THR A 1 174 ? -10.904 5.210 28.263 1.00 95.50 174 THR A N 1
ATOM 1290 C CA . THR A 1 174 ? -12.251 5.203 27.674 1.00 95.50 174 THR A CA 1
ATOM 1291 C C . THR A 1 174 ? -12.396 4.292 26.454 1.00 95.50 174 THR A C 1
ATOM 1293 O O . THR A 1 174 ? -13.517 4.101 25.984 1.00 95.50 174 THR A O 1
ATOM 1296 N N . TYR A 1 175 ? -11.331 3.630 25.983 1.00 96.81 175 TYR A N 1
ATOM 1297 C CA . TYR A 1 175 ? -11.417 2.725 24.825 1.00 96.81 175 TYR A CA 1
ATOM 1298 C C . TYR A 1 175 ? -12.440 1.591 25.022 1.00 96.81 175 TYR A C 1
ATOM 1300 O O . TYR A 1 175 ? -13.135 1.217 24.077 1.00 96.81 175 TYR A O 1
ATOM 1308 N N . ARG A 1 176 ? -12.611 1.086 26.254 1.00 97.69 176 ARG A N 1
ATOM 1309 C CA . ARG A 1 176 ? -13.641 0.080 26.578 1.00 97.69 176 ARG A CA 1
ATOM 1310 C C . ARG A 1 176 ? -15.066 0.611 26.367 1.00 97.69 176 ARG A C 1
ATOM 1312 O O . ARG A 1 176 ? -15.927 -0.149 25.935 1.00 97.69 176 ARG A O 1
ATOM 1319 N N . ARG A 1 177 ? -15.310 1.908 26.605 1.00 98.12 177 ARG A N 1
ATOM 1320 C CA . ARG A 1 177 ? -16.596 2.575 26.324 1.00 98.12 177 ARG A CA 1
ATOM 1321 C C . ARG A 1 177 ? -16.849 2.663 24.818 1.00 98.12 177 ARG A C 1
ATOM 1323 O O . ARG A 1 177 ? -17.952 2.344 24.390 1.00 98.12 177 ARG A O 1
ATOM 1330 N N . ALA A 1 178 ? -15.836 3.017 24.024 1.00 98.19 178 ALA A N 1
ATOM 1331 C CA . ALA A 1 178 ? -15.951 3.063 22.564 1.00 98.19 178 ALA A CA 1
ATOM 1332 C C . ALA A 1 178 ? -16.319 1.686 21.972 1.00 98.19 178 ALA A C 1
ATOM 1334 O O . ALA A 1 178 ? -17.248 1.587 21.172 1.00 98.19 178 ALA A O 1
ATOM 1335 N N . VAL A 1 179 ? -15.667 0.606 22.422 1.00 98.44 179 VAL A N 1
ATOM 1336 C CA . VAL A 1 179 ? -16.022 -0.765 21.999 1.00 98.44 179 VAL A CA 1
ATOM 1337 C C . VAL A 1 179 ? -17.429 -1.151 22.470 1.00 98.44 179 VAL A C 1
ATOM 1339 O O . VAL A 1 179 ? -18.238 -1.582 21.653 1.00 98.44 179 VAL A O 1
ATOM 1342 N N . ALA A 1 180 ? -17.781 -0.886 23.733 1.00 98.44 180 ALA A N 1
ATOM 1343 C CA . ALA A 1 180 ? -19.112 -1.188 24.266 1.00 98.44 180 ALA A CA 1
ATOM 1344 C C . ALA A 1 180 ? -20.258 -0.450 23.538 1.00 98.44 180 ALA A C 1
ATOM 1346 O O . ALA A 1 180 ? -21.385 -0.947 23.497 1.00 98.44 180 ALA A O 1
ATOM 1347 N N . MET A 1 181 ? -19.993 0.715 22.934 1.00 98.69 181 MET A N 1
ATOM 1348 C CA . MET A 1 181 ? -20.950 1.409 22.063 1.00 98.69 181 MET A CA 1
ATOM 1349 C C . MET A 1 181 ? -21.192 0.645 20.751 1.00 98.69 181 MET A C 1
ATOM 1351 O O . MET A 1 181 ? -22.342 0.528 20.325 1.00 98.69 181 MET A O 1
ATOM 1355 N N . ILE A 1 182 ? -20.149 0.056 20.155 1.00 98.56 182 ILE A N 1
ATOM 1356 C CA . ILE A 1 182 ? -20.283 -0.834 18.989 1.00 98.56 182 ILE A CA 1
ATOM 1357 C C . ILE A 1 182 ? -20.994 -2.138 19.393 1.00 98.56 182 ILE A C 1
ATOM 1359 O O . ILE A 1 182 ? -21.884 -2.589 18.678 1.00 98.56 182 ILE A O 1
ATOM 1363 N N . ASP A 1 183 ? -20.711 -2.697 20.574 1.00 98.38 183 ASP A N 1
ATOM 1364 C CA . ASP A 1 183 ? -21.414 -3.883 21.096 1.00 98.38 183 ASP A CA 1
ATOM 1365 C C . ASP A 1 183 ? -22.892 -3.613 21.436 1.00 98.38 183 ASP A C 1
ATOM 1367 O O . ASP A 1 183 ? -23.721 -4.529 21.429 1.00 98.38 183 ASP A O 1
ATOM 1371 N N . LYS A 1 184 ? -23.257 -2.363 21.758 1.00 98.56 184 LYS A N 1
ATOM 1372 C CA . LYS A 1 184 ? -24.662 -1.941 21.886 1.00 98.56 184 LYS A CA 1
ATOM 1373 C C . LYS A 1 184 ? -25.327 -1.862 20.510 1.00 98.56 184 LYS A C 1
ATOM 1375 O O . LYS A 1 184 ? -26.414 -2.401 20.346 1.00 98.56 184 LYS A O 1
ATOM 1380 N N . HIS A 1 185 ? -24.667 -1.253 19.525 1.00 98.31 185 HIS A N 1
ATOM 1381 C CA . HIS A 1 185 ? -25.163 -1.164 18.147 1.00 98.31 185 HIS A CA 1
ATOM 1382 C C . HIS A 1 185 ? -25.366 -2.551 17.514 1.00 98.31 185 HIS A C 1
ATOM 1384 O O . HIS A 1 185 ? -26.451 -2.867 17.034 1.00 98.31 185 HIS A O 1
ATOM 1390 N N . ASN A 1 186 ? -24.368 -3.430 17.633 1.00 98.44 186 ASN A N 1
ATOM 1391 C CA . ASN A 1 186 ? -24.393 -4.801 17.122 1.00 98.44 186 ASN A CA 1
ATOM 1392 C C . ASN A 1 186 ? -25.532 -5.668 17.682 1.00 98.44 186 ASN A C 1
ATOM 1394 O O . ASN A 1 186 ? -25.926 -6.634 17.030 1.00 98.44 186 ASN A O 1
ATOM 1398 N N . ARG A 1 187 ? -26.076 -5.361 18.868 1.00 98.25 187 ARG A N 1
ATOM 1399 C CA . ARG A 1 187 ? -27.210 -6.113 19.433 1.00 98.25 187 ARG A CA 1
ATOM 1400 C C . ARG A 1 187 ? -28.502 -5.934 18.635 1.00 98.25 187 ARG A C 1
ATOM 1402 O O . ARG A 1 187 ? -29.270 -6.885 18.565 1.00 98.25 187 ARG A O 1
ATOM 1409 N N . GLY A 1 188 ? -28.696 -4.780 17.995 1.00 96.94 188 GLY A N 1
ATOM 1410 C CA . GLY A 1 188 ? -29.847 -4.514 17.125 1.00 96.94 188 GLY A CA 1
ATOM 1411 C C . GLY A 1 188 ? -29.697 -5.012 15.683 1.00 96.94 188 GLY A C 1
ATOM 1412 O O . GLY A 1 188 ? -30.621 -4.832 14.902 1.00 96.94 188 GLY A O 1
ATOM 1413 N N . LEU A 1 189 ? -28.554 -5.607 15.309 1.00 97.69 189 LEU A N 1
ATOM 1414 C CA . LEU A 1 189 ? -28.250 -5.971 13.919 1.00 97.69 189 LEU A CA 1
ATOM 1415 C C . LEU A 1 189 ? -28.277 -7.490 13.657 1.00 97.69 189 LEU A C 1
ATOM 1417 O O . LEU A 1 189 ? -27.808 -8.270 14.505 1.00 97.69 189 LEU A O 1
ATOM 1421 N N . PRO A 1 190 ? -28.701 -7.921 12.451 1.00 97.44 190 PRO A N 1
ATOM 1422 C CA . PRO A 1 190 ? -28.452 -9.259 11.913 1.00 97.44 190 PRO A CA 1
ATOM 1423 C C . PRO A 1 190 ? -26.963 -9.641 11.925 1.00 97.44 190 PRO A C 1
ATOM 1425 O O . PRO A 1 190 ? -26.072 -8.800 11.796 1.00 97.44 190 PRO A O 1
ATOM 1428 N N . ARG A 1 191 ? -26.652 -10.940 12.054 1.00 95.88 191 ARG A N 1
ATOM 1429 C CA . ARG A 1 191 ? -25.264 -11.450 12.192 1.00 95.88 191 ARG A CA 1
ATOM 1430 C C . ARG A 1 191 ? -24.336 -11.054 11.026 1.00 95.88 191 ARG A C 1
ATOM 1432 O O . ARG A 1 191 ? -23.125 -10.905 11.227 1.00 95.88 191 ARG A O 1
ATOM 1439 N N . THR A 1 192 ? -24.912 -10.893 9.839 1.00 95.19 192 THR A N 1
ATOM 1440 C CA . THR A 1 192 ? -24.301 -10.426 8.583 1.00 95.19 192 THR A CA 1
ATOM 1441 C C . THR A 1 192 ? -23.908 -8.947 8.608 1.00 95.19 192 THR A C 1
ATOM 1443 O O . THR A 1 192 ? -22.896 -8.577 8.013 1.00 95.19 192 THR A O 1
ATOM 1446 N N . GLU A 1 193 ? -24.667 -8.119 9.324 1.00 97.12 193 GLU A N 1
ATOM 1447 C CA . GLU A 1 193 ? -24.505 -6.660 9.399 1.00 97.12 193 GLU A CA 1
ATOM 1448 C C . GLU A 1 193 ? -23.716 -6.199 10.629 1.00 97.12 193 GLU A C 1
ATOM 1450 O O . GLU A 1 193 ? -23.184 -5.091 10.640 1.00 97.12 193 GLU A O 1
ATOM 1455 N N . ARG A 1 194 ? -23.573 -7.051 11.653 1.00 98.25 194 ARG A N 1
ATOM 1456 C CA . ARG A 1 194 ? -22.759 -6.752 12.842 1.00 98.25 194 ARG A CA 1
ATOM 1457 C C . ARG A 1 194 ? -21.325 -6.375 12.476 1.00 98.25 194 ARG A C 1
ATOM 1459 O O . ARG A 1 194 ? -20.595 -7.147 11.848 1.00 98.25 194 ARG A O 1
ATOM 1466 N N . TRP A 1 195 ? -20.891 -5.218 12.955 1.00 98.50 195 TRP A N 1
ATOM 1467 C CA . TRP A 1 195 ? -19.542 -4.699 12.775 1.00 98.50 195 TRP A CA 1
ATOM 1468 C C . TRP A 1 195 ? -18.539 -5.586 13.515 1.00 98.50 195 TRP A C 1
ATOM 1470 O O . TRP A 1 195 ? -18.817 -6.060 14.619 1.00 98.50 195 TRP A O 1
ATOM 1480 N N . ARG A 1 196 ? -17.357 -5.803 12.932 1.00 98.31 196 ARG A N 1
ATOM 1481 C CA . ARG A 1 196 ? -16.260 -6.522 13.602 1.00 98.31 196 ARG A CA 1
ATOM 1482 C C . ARG A 1 196 ? -15.270 -5.525 14.184 1.00 98.31 196 ARG A C 1
ATOM 1484 O O . ARG A 1 196 ? -14.883 -4.588 13.492 1.00 98.31 196 ARG A O 1
ATOM 1491 N N . VAL A 1 197 ? -14.847 -5.743 15.427 1.00 98.12 197 VAL A N 1
ATOM 1492 C CA . VAL A 1 197 ? -13.865 -4.899 16.121 1.00 98.12 197 VAL A CA 1
ATOM 1493 C C . VAL A 1 197 ? -12.602 -5.708 16.391 1.00 98.12 197 VAL A C 1
ATOM 1495 O O . VAL A 1 197 ? -12.677 -6.799 16.950 1.00 98.12 197 VAL A O 1
ATOM 1498 N N . LEU A 1 198 ? -11.444 -5.161 16.022 1.00 97.50 198 LEU A N 1
ATOM 1499 C CA . LEU A 1 198 ? -10.133 -5.714 16.355 1.00 97.50 198 LEU A CA 1
ATOM 1500 C C . LEU A 1 198 ? -9.254 -4.625 16.978 1.00 97.50 198 LEU A C 1
ATOM 1502 O O . LEU A 1 198 ? -8.927 -3.627 16.334 1.00 97.50 198 LEU A O 1
ATOM 1506 N N . LEU A 1 199 ? -8.835 -4.847 18.221 1.00 97.19 199 LEU A N 1
ATOM 1507 C CA . LEU A 1 199 ? -7.801 -4.060 18.889 1.00 97.19 199 LEU A CA 1
ATOM 1508 C C . LEU A 1 199 ? -6.457 -4.763 18.672 1.00 97.19 199 LEU A C 1
ATOM 1510 O O . LEU A 1 199 ? -6.318 -5.942 18.997 1.00 97.19 199 LEU A O 1
ATOM 1514 N N . PHE A 1 200 ? -5.463 -4.075 18.112 1.00 95.44 200 PHE A N 1
ATOM 1515 C CA . PHE A 1 200 ? -4.168 -4.694 17.809 1.00 95.44 200 PHE A CA 1
ATOM 1516 C C . PHE A 1 200 ? -2.996 -3.710 17.812 1.00 95.44 200 PHE A C 1
ATOM 1518 O O . PHE A 1 200 ? -3.168 -2.497 17.700 1.00 95.44 200 PHE A O 1
ATOM 1525 N N . ARG A 1 201 ? -1.778 -4.246 17.908 1.00 92.25 201 ARG A N 1
ATOM 1526 C CA . ARG A 1 201 ? -0.527 -3.554 17.596 1.00 92.25 201 ARG A CA 1
ATOM 1527 C C . ARG A 1 201 ? -0.127 -3.884 16.158 1.00 92.25 201 ARG A C 1
ATOM 1529 O O . ARG A 1 201 ? 0.148 -5.037 15.823 1.00 92.25 201 ARG A O 1
ATOM 1536 N N . SER A 1 202 ? -0.127 -2.863 15.305 1.00 89.50 202 SER A N 1
ATOM 1537 C CA . SER A 1 202 ? 0.441 -2.901 13.957 1.00 89.50 202 SER A CA 1
ATOM 1538 C C . SER A 1 202 ? 1.894 -3.363 14.026 1.00 89.50 202 SER A C 1
ATOM 1540 O O . SER A 1 202 ? 2.660 -2.854 14.841 1.00 89.50 202 SER A O 1
ATOM 1542 N N . ARG A 1 203 ? 2.264 -4.325 13.175 1.00 82.44 203 ARG A N 1
ATOM 1543 C CA . ARG A 1 203 ? 3.636 -4.842 13.077 1.00 82.44 203 ARG A CA 1
ATOM 1544 C C . ARG A 1 203 ? 4.559 -3.937 12.263 1.00 82.44 203 ARG A C 1
ATOM 1546 O O . ARG A 1 203 ? 5.754 -3.913 12.511 1.00 82.44 203 ARG A O 1
ATOM 1553 N N . PHE A 1 204 ? 3.988 -3.260 11.270 1.00 78.44 204 PHE A N 1
ATOM 1554 C CA . PHE A 1 204 ? 4.723 -2.703 10.137 1.00 78.44 204 PHE A CA 1
ATOM 1555 C C . PHE A 1 204 ? 4.731 -1.184 10.127 1.00 78.44 204 PHE A C 1
ATOM 1557 O O . PHE A 1 204 ? 5.776 -0.568 10.012 1.00 78.44 204 PHE A O 1
ATOM 1564 N N . LEU A 1 205 ? 3.560 -0.564 10.256 1.00 83.00 205 LEU A N 1
ATOM 1565 C CA . LEU A 1 205 ? 3.431 0.883 10.141 1.00 83.00 205 LEU A CA 1
ATOM 1566 C C . LEU A 1 205 ? 2.964 1.470 11.469 1.00 83.00 205 LEU A C 1
ATOM 1568 O O . LEU A 1 205 ? 1.932 1.051 12.019 1.00 83.00 205 LEU A O 1
ATOM 1572 N N . LYS A 1 206 ? 3.656 2.510 11.941 1.00 87.56 206 LYS A N 1
ATOM 1573 C CA . LYS A 1 206 ? 3.039 3.475 12.856 1.00 87.56 206 LYS A CA 1
ATOM 1574 C C . LYS A 1 206 ? 1.821 4.116 12.185 1.00 87.56 206 LYS A C 1
ATOM 1576 O O . LYS A 1 206 ? 1.578 3.956 10.990 1.00 87.56 206 LYS A O 1
ATOM 1581 N N . THR A 1 207 ? 1.001 4.795 12.969 1.00 90.00 207 THR A N 1
ATOM 1582 C CA . THR A 1 207 ? 0.057 5.786 12.454 1.00 90.00 207 THR A CA 1
ATOM 1583 C C . THR A 1 207 ? 0.782 6.799 11.564 1.00 90.00 207 THR A C 1
ATOM 1585 O O . THR A 1 207 ? 1.987 7.003 11.721 1.00 90.00 207 THR A O 1
ATOM 1588 N N . PHE A 1 208 ? 0.081 7.446 10.630 1.00 88.81 208 PHE A N 1
ATOM 1589 C CA . PHE A 1 208 ? 0.736 8.402 9.729 1.00 88.81 208 PHE A CA 1
ATOM 1590 C C . PHE A 1 208 ? 1.250 9.659 10.465 1.00 88.81 208 PHE A C 1
ATOM 1592 O O . PHE A 1 208 ? 2.233 10.252 10.034 1.00 88.81 208 PHE A O 1
ATOM 1599 N N . ASP A 1 209 ? 0.664 9.995 11.624 1.00 89.88 209 ASP A N 1
ATOM 1600 C CA . ASP A 1 209 ? 1.178 10.986 12.592 1.00 89.88 209 ASP A CA 1
ATOM 1601 C C . ASP A 1 209 ? 2.478 10.538 13.311 1.00 89.88 209 ASP A C 1
ATOM 1603 O O . ASP A 1 209 ? 3.068 11.283 14.090 1.00 89.88 209 ASP A O 1
ATOM 1607 N N . ARG A 1 210 ? 2.943 9.308 13.040 1.00 89.00 210 ARG A N 1
ATOM 1608 C CA . ARG A 1 210 ? 4.130 8.641 13.601 1.00 89.00 210 ARG A CA 1
ATOM 1609 C C . ARG A 1 210 ? 4.107 8.449 15.129 1.00 89.00 210 ARG A C 1
ATOM 1611 O O . ARG A 1 210 ? 5.139 8.080 15.703 1.00 89.00 210 ARG A O 1
ATOM 1618 N N . VAL A 1 211 ? 2.952 8.605 15.785 1.00 90.06 211 VAL A N 1
ATOM 1619 C CA . VAL A 1 211 ? 2.806 8.489 17.248 1.00 90.06 211 VAL A CA 1
ATOM 1620 C C . VAL A 1 211 ? 2.740 7.033 17.728 1.00 90.06 211 VAL A C 1
ATOM 1622 O O . VAL A 1 211 ? 3.445 6.687 18.674 1.00 90.06 211 VAL A O 1
ATOM 1625 N N . THR A 1 212 ? 1.942 6.151 17.108 1.00 91.19 212 THR A N 1
ATOM 1626 C CA . THR A 1 212 ? 1.602 4.840 17.707 1.00 91.19 212 THR A CA 1
ATOM 1627 C C . THR A 1 212 ? 1.527 3.658 16.730 1.00 91.19 212 THR A C 1
ATOM 1629 O O . THR A 1 212 ? 1.093 3.767 15.583 1.00 91.19 212 THR A O 1
ATOM 1632 N N . TYR A 1 213 ? 1.883 2.465 17.213 1.00 91.06 213 TYR A N 1
ATOM 1633 C CA . TYR A 1 213 ? 1.576 1.191 16.548 1.00 91.06 213 TYR A CA 1
ATOM 1634 C C . TYR A 1 213 ? 0.203 0.619 16.945 1.00 91.06 213 TYR A C 1
ATOM 1636 O O . TYR A 1 213 ? -0.307 -0.262 16.259 1.00 91.06 213 TYR A O 1
ATOM 1644 N N . GLY A 1 214 ? -0.426 1.098 18.021 1.00 94.38 214 GLY A N 1
ATOM 1645 C CA . GLY A 1 214 ? -1.755 0.642 18.441 1.00 94.38 214 GLY A CA 1
ATOM 1646 C C . GLY A 1 214 ? -2.849 1.045 17.451 1.00 94.38 214 GLY A C 1
ATOM 1647 O O . GLY A 1 214 ? -2.769 2.109 16.828 1.00 94.38 214 GLY A O 1
ATOM 1648 N N . ARG A 1 215 ? -3.853 0.177 17.281 1.00 97.00 215 ARG A N 1
ATOM 1649 C CA . ARG A 1 215 ? -5.009 0.361 16.394 1.00 97.00 215 ARG A CA 1
ATOM 1650 C C . ARG A 1 215 ? -6.303 -0.191 16.991 1.00 97.00 215 ARG A C 1
ATOM 1652 O O . ARG A 1 215 ? -6.299 -1.277 17.568 1.00 97.00 215 ARG A O 1
ATOM 1659 N N . LEU A 1 216 ? -7.405 0.522 16.759 1.00 98.19 216 LEU A N 1
ATOM 1660 C CA . LEU A 1 216 ? -8.763 -0.023 16.801 1.00 98.19 216 LEU A CA 1
ATOM 1661 C C . LEU A 1 216 ? -9.288 -0.054 15.362 1.00 98.19 216 LEU A C 1
ATOM 1663 O O . LEU A 1 216 ? -9.548 0.993 14.773 1.00 98.19 216 LEU A O 1
ATOM 1667 N N . LEU A 1 217 ? -9.422 -1.251 14.795 1.00 98.50 217 LEU A N 1
ATOM 1668 C CA . LEU A 1 217 ? -10.079 -1.474 13.509 1.00 98.50 217 LEU A CA 1
ATOM 1669 C C . LEU A 1 217 ? -11.554 -1.815 13.735 1.00 98.50 217 LEU A C 1
ATOM 1671 O O . LEU A 1 217 ? -11.863 -2.758 14.464 1.00 98.50 217 LEU A O 1
ATOM 1675 N N . VAL A 1 218 ? -12.441 -1.086 13.064 1.00 98.69 218 VAL A N 1
ATOM 1676 C CA . VAL A 1 218 ? -13.855 -1.429 12.889 1.00 98.69 218 VAL A CA 1
ATOM 1677 C C . VAL A 1 218 ? -14.074 -1.795 11.425 1.00 98.69 218 VAL A C 1
ATOM 1679 O O . VAL A 1 218 ? -13.839 -0.973 10.541 1.00 98.69 218 VAL A O 1
ATOM 1682 N N . VAL A 1 219 ? -14.534 -3.016 11.156 1.00 98.56 219 VAL A N 1
ATOM 1683 C CA . VAL A 1 219 ? -14.980 -3.424 9.818 1.00 98.56 219 VAL A CA 1
ATOM 1684 C C . VAL A 1 219 ? -16.498 -3.369 9.773 1.00 98.56 219 VAL A C 1
ATOM 1686 O O . VAL A 1 219 ? -17.189 -4.164 10.417 1.00 98.56 219 VAL A O 1
ATOM 1689 N N . VAL A 1 220 ? -16.990 -2.400 9.010 1.00 98.56 220 VAL A N 1
ATOM 1690 C CA . VAL A 1 220 ? -18.398 -2.060 8.828 1.00 98.56 220 VAL A CA 1
ATOM 1691 C C . VAL A 1 220 ? -18.869 -2.671 7.504 1.00 98.56 220 VAL A C 1
ATOM 1693 O O . VAL A 1 220 ? -18.428 -2.217 6.442 1.00 98.56 220 VAL A O 1
ATOM 1696 N N . PRO A 1 221 ? -19.724 -3.710 7.522 1.00 97.75 221 PRO A N 1
ATOM 1697 C CA . PRO A 1 221 ? -20.336 -4.236 6.308 1.00 97.75 221 PRO A CA 1
ATOM 1698 C C . PRO A 1 221 ? -21.318 -3.226 5.698 1.00 97.75 221 PRO A C 1
ATOM 1700 O O . PRO A 1 221 ? -21.827 -2.333 6.370 1.00 97.75 221 PRO A O 1
ATOM 1703 N N . GLY A 1 222 ? -21.600 -3.405 4.412 1.00 95.38 222 GLY A N 1
ATOM 1704 C CA . GLY A 1 222 ? -22.620 -2.671 3.673 1.00 95.38 222 GLY A CA 1
ATOM 1705 C C . GLY A 1 222 ? -22.889 -3.371 2.344 1.00 95.38 222 GLY A C 1
ATOM 1706 O O . GLY A 1 222 ? -22.039 -4.115 1.850 1.00 95.38 222 GLY A O 1
ATOM 1707 N N . GLU A 1 223 ? -24.071 -3.159 1.768 1.00 92.12 223 GLU A N 1
ATOM 1708 C CA . GLU A 1 223 ? -24.516 -3.876 0.565 1.00 92.12 223 GLU A CA 1
ATOM 1709 C C . GLU A 1 223 ? -23.617 -3.607 -0.645 1.00 92.12 223 GLU A C 1
ATOM 1711 O O . GLU A 1 223 ? -23.211 -4.534 -1.347 1.00 92.12 223 GLU A O 1
ATOM 1716 N N . ARG A 1 224 ? -23.270 -2.335 -0.874 1.00 95.12 224 ARG A N 1
ATOM 1717 C CA . ARG A 1 224 ? -22.402 -1.909 -1.980 1.00 95.12 224 ARG A CA 1
ATOM 1718 C C . ARG A 1 224 ? -20.976 -1.599 -1.538 1.00 95.12 224 ARG A C 1
ATOM 1720 O O . ARG A 1 224 ? -20.042 -1.990 -2.232 1.00 95.12 224 ARG A O 1
ATOM 1727 N N . THR A 1 225 ? -20.808 -0.923 -0.403 1.00 97.88 225 THR A N 1
ATOM 1728 C CA . THR A 1 225 ? -19.504 -0.467 0.096 1.00 97.88 225 THR A CA 1
ATOM 1729 C C . THR A 1 225 ? -19.297 -0.907 1.533 1.00 97.88 225 THR A C 1
ATOM 1731 O O . THR A 1 225 ? -20.066 -0.562 2.428 1.00 97.88 225 THR A O 1
ATOM 1734 N N . GLU A 1 226 ? -18.212 -1.639 1.742 1.00 98.19 226 GLU A N 1
ATOM 1735 C CA . GLU A 1 226 ? -17.706 -2.051 3.043 1.00 98.19 226 GLU A CA 1
ATOM 1736 C C . GLU A 1 226 ? -16.595 -1.094 3.493 1.00 98.19 226 GLU A C 1
ATOM 1738 O O . GLU A 1 226 ? -15.791 -0.663 2.667 1.00 98.19 226 GLU A O 1
ATOM 1743 N N . ARG A 1 227 ? -16.519 -0.759 4.786 1.00 98.44 227 ARG A N 1
ATOM 1744 C CA . ARG A 1 227 ? -15.549 0.218 5.314 1.00 98.44 227 ARG A CA 1
ATOM 1745 C C . ARG A 1 227 ? -14.685 -0.390 6.412 1.00 98.44 227 ARG A C 1
ATOM 1747 O O . ARG A 1 227 ? -15.199 -0.897 7.406 1.00 98.44 227 ARG A O 1
ATOM 1754 N N . TRP A 1 228 ? -13.372 -0.302 6.241 1.00 98.31 228 TRP A N 1
ATOM 1755 C CA . TRP A 1 228 ? -12.353 -0.698 7.209 1.00 98.31 228 TRP A CA 1
ATOM 1756 C C . TRP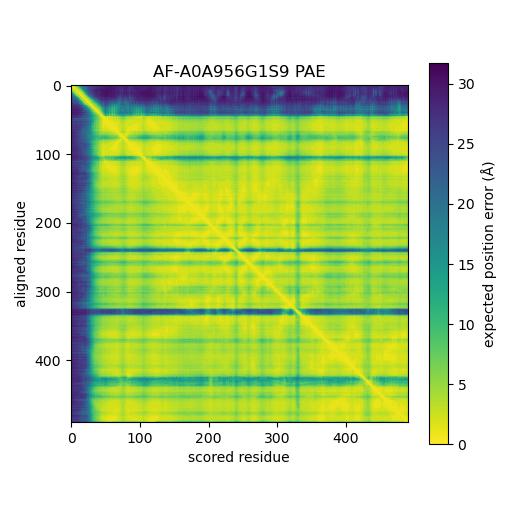 A 1 228 ? -11.823 0.580 7.856 1.00 98.31 228 TRP A C 1
ATOM 1758 O O . TRP A 1 228 ? -10.968 1.261 7.291 1.00 98.31 228 TRP A O 1
ATOM 1768 N N . VAL A 1 229 ? -12.394 0.943 9.004 1.00 98.50 229 VAL A N 1
ATOM 1769 C CA . VAL A 1 229 ? -12.084 2.179 9.733 1.00 98.50 229 VAL A CA 1
ATOM 1770 C C . VAL A 1 229 ? -11.041 1.866 10.800 1.00 98.50 229 VAL A C 1
ATOM 1772 O O . VAL A 1 229 ? -11.325 1.156 11.762 1.00 98.50 229 VAL A O 1
ATOM 1775 N N . GLN A 1 230 ? -9.824 2.369 10.624 1.00 97.69 230 GLN A N 1
ATOM 1776 C CA . GLN A 1 230 ? -8.658 2.031 11.433 1.00 97.69 230 GLN A CA 1
ATOM 1777 C C . GLN A 1 230 ? -8.190 3.251 12.236 1.00 97.69 230 GLN A C 1
ATOM 1779 O O . GLN A 1 230 ? -7.396 4.061 11.759 1.00 97.69 230 GLN A O 1
ATOM 1784 N N . PHE A 1 231 ? -8.670 3.366 13.475 1.00 98.06 231 PHE A N 1
ATOM 1785 C CA . PHE A 1 231 ? -8.281 4.424 14.406 1.00 98.06 231 PHE A CA 1
ATOM 1786 C C . PHE A 1 231 ? -6.905 4.172 15.016 1.00 98.06 231 PHE A C 1
ATOM 1788 O O . PHE A 1 231 ? -6.603 3.055 15.448 1.00 98.06 231 PHE A O 1
ATOM 1795 N N . GLY A 1 232 ? -6.089 5.222 15.113 1.00 96.62 232 GLY A N 1
ATOM 1796 C CA . GLY A 1 232 ? -4.924 5.232 15.984 1.00 96.62 232 GLY A CA 1
ATOM 1797 C C . GLY A 1 232 ? -5.341 5.228 17.458 1.00 96.62 232 GLY A C 1
ATOM 1798 O O . GLY A 1 232 ? -6.227 5.984 17.865 1.00 96.62 232 GLY A O 1
ATOM 1799 N N . ILE A 1 233 ? -4.685 4.380 18.255 1.00 96.19 233 ILE A N 1
ATOM 1800 C CA . ILE A 1 233 ? -4.825 4.318 19.718 1.00 96.19 233 ILE A CA 1
ATOM 1801 C C . ILE A 1 233 ? -3.459 4.091 20.376 1.00 96.19 233 ILE A C 1
ATOM 1803 O O . ILE A 1 233 ? -2.570 3.494 19.763 1.00 96.19 233 ILE A O 1
ATOM 1807 N N . HIS A 1 234 ? -3.267 4.504 21.629 1.00 93.81 234 HIS A N 1
ATOM 1808 C CA . HIS A 1 234 ? -2.047 4.152 22.367 1.00 93.81 234 HIS A CA 1
ATOM 1809 C C . HIS A 1 234 ? -2.023 2.640 22.650 1.00 93.81 234 HIS A C 1
ATOM 1811 O O . HIS A 1 234 ? -2.986 2.082 23.180 1.00 93.81 234 HIS A O 1
ATOM 1817 N N . ALA A 1 235 ? -0.924 1.969 22.297 1.00 90.38 235 ALA A N 1
ATOM 1818 C CA . ALA A 1 235 ? -0.721 0.558 22.622 1.00 90.38 235 ALA A CA 1
ATOM 1819 C C . ALA A 1 235 ? -0.222 0.383 24.074 1.00 90.38 235 ALA A C 1
ATOM 1821 O O . ALA A 1 235 ? 0.520 1.237 24.565 1.00 90.38 235 ALA A O 1
ATOM 1822 N N . PRO A 1 236 ? -0.537 -0.738 24.749 1.00 89.38 236 PRO A N 1
ATOM 1823 C CA . PRO A 1 236 ? 0.069 -1.078 26.035 1.00 89.38 236 PRO A CA 1
ATOM 1824 C C . PRO A 1 236 ? 1.593 -1.183 25.909 1.00 89.38 236 PRO A C 1
ATOM 1826 O O . PRO A 1 236 ? 2.101 -1.747 24.936 1.00 89.38 236 PRO A O 1
ATOM 1829 N N . GLY A 1 237 ? 2.320 -0.627 26.879 1.00 82.81 237 GLY A N 1
ATOM 1830 C CA . GLY A 1 237 ? 3.786 -0.590 26.865 1.00 82.81 237 GLY A CA 1
ATOM 1831 C C . GLY A 1 237 ? 4.404 0.375 25.845 1.00 82.81 237 GLY A C 1
ATOM 1832 O O . GLY A 1 237 ? 5.625 0.423 25.741 1.00 82.81 237 GLY A O 1
ATOM 1833 N N . ALA A 1 238 ? 3.610 1.164 25.109 1.00 78.06 238 ALA A N 1
ATOM 1834 C CA . ALA A 1 238 ? 4.154 2.344 24.446 1.00 78.06 238 ALA A CA 1
ATOM 1835 C C . ALA A 1 238 ? 4.692 3.306 25.517 1.00 78.06 238 ALA A C 1
ATOM 1837 O O . ALA A 1 238 ? 4.005 3.580 26.506 1.00 78.06 238 ALA A O 1
ATOM 1838 N N . THR A 1 239 ? 5.903 3.830 25.321 1.00 63.81 239 THR A N 1
ATOM 1839 C CA . THR A 1 239 ? 6.400 4.945 26.131 1.00 63.81 239 THR A CA 1
ATOM 1840 C C . THR A 1 239 ? 5.403 6.100 26.047 1.00 63.81 239 THR A C 1
ATOM 1842 O O . THR A 1 239 ? 4.817 6.350 24.991 1.00 63.81 239 THR A O 1
ATOM 1845 N N . ARG A 1 240 ? 5.179 6.799 27.168 1.00 54.56 240 ARG A N 1
ATOM 1846 C CA . ARG A 1 240 ? 4.300 7.976 27.215 1.00 54.56 240 ARG A CA 1
ATOM 1847 C C . ARG A 1 240 ? 4.960 9.157 26.496 1.00 54.56 240 ARG A C 1
ATOM 1849 O O . ARG A 1 240 ? 5.375 10.123 27.127 1.00 54.56 240 ARG A O 1
ATOM 1856 N N . SER A 1 241 ? 4.995 9.114 25.166 1.00 55.00 241 SER A N 1
ATOM 1857 C CA . SER A 1 241 ? 4.867 10.350 24.409 1.00 55.00 241 SER A CA 1
ATOM 1858 C C . SER A 1 241 ? 3.535 10.977 24.826 1.00 55.00 241 SER A C 1
ATOM 1860 O O . SER A 1 241 ? 2.471 10.391 24.647 1.00 55.00 241 SER A O 1
ATOM 1862 N N . SER A 1 242 ? 3.591 12.170 25.414 1.00 57.91 242 SER A N 1
ATOM 1863 C CA . SER A 1 242 ? 2.413 12.973 25.776 1.00 57.91 242 SER A CA 1
ATOM 1864 C C . SER A 1 242 ? 1.605 13.447 24.559 1.00 57.91 242 SER A C 1
ATOM 1866 O O . SER A 1 242 ? 0.553 14.058 24.715 1.00 57.91 242 SER A O 1
ATOM 1868 N N . ARG A 1 243 ? 2.101 13.158 23.350 1.00 74.81 243 ARG A N 1
ATOM 1869 C CA . ARG A 1 243 ? 1.492 13.470 22.058 1.00 74.81 243 ARG A CA 1
ATOM 1870 C C . ARG A 1 243 ? 0.195 12.684 21.874 1.00 74.81 243 ARG A C 1
ATOM 1872 O O . ARG A 1 243 ? 0.180 11.458 21.983 1.00 74.81 243 ARG A O 1
ATOM 1879 N N . GLU A 1 244 ? -0.865 13.414 21.560 1.00 88.81 244 GLU A N 1
ATOM 1880 C CA . GLU A 1 244 ? -2.172 12.886 21.184 1.00 88.81 244 GLU A CA 1
ATOM 1881 C C . GLU A 1 244 ? -2.093 12.054 19.888 1.00 88.81 244 GLU A C 1
ATOM 1883 O O . GLU A 1 244 ? -1.187 12.220 19.069 1.00 88.81 244 GLU A O 1
ATOM 1888 N N . VAL A 1 245 ? -3.033 11.122 19.703 1.00 93.12 245 VAL A N 1
ATOM 1889 C CA . VAL A 1 245 ? -3.126 10.297 18.489 1.00 93.12 245 VAL A CA 1
ATOM 1890 C C . VAL A 1 245 ? -4.249 10.820 17.601 1.00 93.12 245 VAL A C 1
ATOM 1892 O O . VAL A 1 245 ? -5.390 10.363 17.677 1.00 93.12 245 VAL A O 1
ATOM 1895 N N . HIS A 1 246 ? -3.926 11.766 16.730 1.00 94.94 246 HIS A N 1
ATOM 1896 C CA . HIS A 1 246 ? -4.902 12.412 15.853 1.00 94.94 246 HIS A CA 1
ATOM 1897 C C . HIS A 1 246 ? -5.444 11.465 14.769 1.00 94.94 246 HIS A C 1
ATOM 1899 O O . HIS A 1 246 ? -6.631 11.480 14.448 1.00 94.94 246 HIS A O 1
ATOM 1905 N N . SER A 1 247 ? -4.601 10.591 14.221 1.00 95.00 247 SER A N 1
ATOM 1906 C CA . SER A 1 247 ? -4.915 9.844 12.996 1.00 95.00 247 SER A CA 1
ATOM 1907 C C . SER A 1 247 ? -6.005 8.765 13.098 1.00 95.00 247 SER A C 1
ATOM 1909 O O . SER A 1 247 ? -6.104 7.992 14.059 1.00 95.00 247 SER A O 1
ATOM 1911 N N . PHE A 1 248 ? -6.753 8.623 12.003 1.00 97.19 248 PHE A N 1
ATOM 1912 C CA . PHE A 1 248 ? -7.348 7.358 11.569 1.00 97.19 248 PHE A CA 1
ATOM 1913 C C . PHE A 1 248 ? -7.363 7.268 10.039 1.00 97.19 248 PHE A C 1
ATOM 1915 O O . PHE A 1 248 ? -7.253 8.279 9.355 1.00 97.19 248 PHE A O 1
ATOM 1922 N N . SER A 1 249 ? -7.520 6.065 9.495 1.00 96.94 249 SER A N 1
ATOM 1923 C CA . SER A 1 249 ? -7.646 5.852 8.046 1.00 96.94 249 SER A CA 1
ATOM 1924 C C . SER A 1 249 ? -8.916 5.059 7.744 1.00 96.94 249 SER A C 1
ATOM 1926 O O . SER A 1 249 ? -9.325 4.214 8.544 1.00 96.94 249 SER A O 1
ATOM 1928 N N . VAL A 1 250 ? -9.534 5.298 6.588 1.00 97.56 250 VAL A N 1
ATOM 1929 C CA . VAL A 1 250 ? -10.651 4.489 6.079 1.00 97.56 250 VAL A CA 1
ATOM 1930 C C . VAL A 1 250 ? -10.244 3.853 4.759 1.00 97.56 250 VAL A C 1
ATOM 1932 O O . VAL A 1 250 ? -9.948 4.561 3.795 1.00 97.56 250 VAL A O 1
ATOM 1935 N N . VAL A 1 251 ? -10.276 2.519 4.702 1.00 97.56 251 VAL A N 1
ATOM 1936 C CA . VAL A 1 251 ? -10.233 1.775 3.437 1.00 97.56 251 VAL A CA 1
ATOM 1937 C C . VAL A 1 251 ? -11.651 1.335 3.089 1.00 97.56 251 VAL A C 1
ATOM 1939 O O . VAL A 1 251 ? -12.240 0.498 3.775 1.00 97.56 251 VAL A O 1
ATOM 1942 N N . ALA A 1 252 ? -12.216 1.916 2.037 1.00 98.00 252 ALA A N 1
ATOM 1943 C CA . ALA A 1 252 ? -13.521 1.542 1.513 1.00 98.00 252 ALA A CA 1
ATOM 1944 C C . ALA A 1 252 ? -13.353 0.533 0.371 1.00 98.00 252 ALA A C 1
ATOM 1946 O O . ALA A 1 252 ? -12.598 0.783 -0.567 1.00 98.00 252 ALA A O 1
ATOM 1947 N N . VAL A 1 253 ? -14.067 -0.591 0.442 1.00 98.00 253 VAL A N 1
ATOM 1948 C CA . VAL A 1 253 ? -14.089 -1.644 -0.579 1.00 98.00 253 VAL A CA 1
ATOM 1949 C C . VAL A 1 253 ? -15.487 -1.688 -1.186 1.00 98.00 253 VAL A C 1
ATOM 1951 O O . VAL A 1 253 ? -16.439 -2.177 -0.575 1.00 98.00 253 VAL A O 1
ATOM 1954 N N . THR A 1 254 ? -15.609 -1.156 -2.397 1.00 97.94 254 THR A N 1
ATOM 1955 C CA . THR A 1 254 ? -16.870 -0.978 -3.119 1.00 97.94 254 THR A CA 1
ATOM 1956 C C . THR A 1 254 ? -17.028 -2.053 -4.191 1.00 97.94 254 THR A C 1
ATOM 1958 O O . THR A 1 254 ? -16.153 -2.251 -5.034 1.00 97.94 254 THR A O 1
ATOM 1961 N N . ARG A 1 255 ? -18.165 -2.754 -4.184 1.00 96.25 255 ARG A N 1
ATOM 1962 C CA . ARG A 1 255 ? -18.572 -3.642 -5.280 1.00 96.25 255 ARG A CA 1
ATOM 1963 C C . ARG A 1 255 ? -18.786 -2.814 -6.561 1.00 96.25 255 ARG A C 1
ATOM 1965 O O . ARG A 1 255 ? -19.365 -1.724 -6.473 1.00 96.25 255 ARG A O 1
ATOM 1972 N N . PRO A 1 256 ? -18.352 -3.302 -7.738 1.00 93.31 256 PRO A N 1
ATOM 1973 C CA . PRO A 1 256 ? -18.652 -2.642 -9.006 1.00 93.31 256 PRO A CA 1
ATOM 1974 C C . PRO A 1 256 ? -20.170 -2.577 -9.236 1.00 93.31 256 PRO A C 1
ATOM 1976 O O . PRO A 1 256 ? -20.944 -3.320 -8.630 1.00 93.31 256 PRO A O 1
ATOM 1979 N N . ALA A 1 257 ? -20.612 -1.687 -10.126 1.00 90.75 257 ALA A N 1
ATOM 1980 C CA . ALA A 1 257 ? -21.995 -1.719 -10.597 1.00 90.75 257 ALA A CA 1
ATOM 1981 C C . ALA A 1 257 ? -22.239 -2.999 -11.420 1.00 90.75 257 ALA A C 1
ATOM 1983 O O . ALA A 1 257 ? -21.348 -3.442 -12.139 1.00 90.75 257 ALA A O 1
ATOM 1984 N N . ALA A 1 258 ? -23.454 -3.553 -11.380 1.00 90.81 258 ALA A N 1
ATOM 1985 C CA . ALA A 1 258 ? -23.782 -4.839 -12.016 1.00 90.81 258 ALA A CA 1
ATOM 1986 C C . ALA A 1 258 ? -23.591 -4.891 -13.552 1.00 90.81 258 ALA A C 1
ATOM 1988 O O . ALA A 1 258 ? -23.620 -5.969 -14.133 1.00 90.81 258 ALA A O 1
ATOM 1989 N N . ARG A 1 259 ? -23.396 -3.738 -14.211 1.00 91.50 259 ARG A N 1
ATOM 1990 C CA . ARG A 1 259 ? -23.106 -3.603 -15.653 1.00 91.50 259 ARG A CA 1
ATOM 1991 C C . ARG A 1 259 ? -21.718 -2.996 -15.942 1.00 91.50 259 ARG A C 1
ATOM 1993 O O . ARG A 1 259 ? -21.485 -2.485 -17.034 1.00 91.50 259 ARG A O 1
ATOM 2000 N N . ALA A 1 260 ? -20.808 -2.976 -14.966 1.00 91.44 260 ALA A N 1
ATOM 2001 C CA . ALA A 1 260 ? -19.452 -2.459 -15.158 1.00 91.44 260 ALA A CA 1
ATOM 2002 C C . ALA A 1 260 ? -18.582 -3.440 -15.966 1.00 91.44 260 ALA A C 1
ATOM 2004 O O . ALA A 1 260 ? -18.620 -4.643 -15.727 1.00 91.44 260 ALA A O 1
ATOM 2005 N N . LYS A 1 261 ? -17.757 -2.915 -16.885 1.00 91.56 261 LYS A N 1
ATOM 2006 C CA . LYS A 1 261 ? -16.778 -3.719 -17.645 1.00 91.56 261 LYS A CA 1
ATOM 2007 C C . LYS A 1 261 ? -15.625 -4.232 -16.770 1.00 91.56 261 LYS A C 1
ATOM 2009 O O . LYS A 1 261 ? -15.116 -5.318 -17.012 1.00 91.56 261 LYS A O 1
ATOM 2014 N N . ASP A 1 262 ? -15.223 -3.455 -15.762 1.00 91.56 262 ASP A N 1
ATOM 2015 C CA . ASP A 1 262 ? -14.280 -3.883 -14.723 1.00 91.56 262 ASP A CA 1
ATOM 2016 C C . ASP A 1 262 ? -15.073 -4.491 -13.556 1.00 91.56 262 ASP A C 1
ATOM 2018 O O . ASP A 1 262 ? -15.825 -3.792 -12.874 1.00 91.56 262 ASP A O 1
ATOM 2022 N N . THR A 1 263 ? -14.929 -5.802 -13.352 1.00 93.19 263 THR A N 1
ATOM 2023 C CA . THR A 1 263 ? -15.611 -6.567 -12.293 1.00 93.19 263 THR A CA 1
ATOM 2024 C C . THR A 1 263 ? -14.830 -6.601 -10.974 1.00 93.19 263 THR A C 1
ATOM 2026 O O . THR A 1 263 ? -15.313 -7.151 -9.979 1.00 93.19 263 THR A O 1
ATOM 2029 N N . ARG A 1 264 ? -13.636 -5.995 -10.927 1.00 95.19 264 ARG A N 1
ATOM 2030 C CA . ARG A 1 264 ? -12.841 -5.856 -9.700 1.00 95.19 264 ARG A CA 1
ATOM 2031 C C . ARG A 1 264 ? -13.510 -4.898 -8.716 1.00 95.19 264 ARG A C 1
ATOM 2033 O O . ARG A 1 264 ? -14.276 -4.005 -9.083 1.00 95.19 264 ARG A O 1
ATOM 2040 N N . ARG A 1 265 ? -13.197 -5.058 -7.428 1.00 96.38 265 ARG A N 1
ATOM 2041 C CA . ARG A 1 265 ? -13.712 -4.163 -6.379 1.00 96.38 265 ARG A CA 1
ATOM 2042 C C . ARG A 1 265 ? -12.977 -2.829 -6.421 1.00 96.38 265 ARG A C 1
ATOM 2044 O O . ARG A 1 265 ? -11.748 -2.811 -6.394 1.00 96.38 265 ARG A O 1
ATOM 2051 N N . VAL A 1 266 ? -13.720 -1.726 -6.437 1.00 97.00 266 VAL A N 1
ATOM 2052 C CA . VAL A 1 266 ? -13.137 -0.382 -6.376 1.00 97.00 266 VAL A CA 1
ATOM 2053 C C . VAL A 1 266 ? -12.722 -0.093 -4.938 1.00 97.00 266 VAL A C 1
ATOM 2055 O O . VAL A 1 266 ? -13.552 -0.144 -4.030 1.00 97.00 266 VAL A O 1
ATOM 2058 N N . VAL A 1 267 ? -11.442 0.197 -4.723 1.00 97.00 267 VAL A N 1
ATOM 2059 C CA . VAL A 1 267 ? -10.888 0.508 -3.403 1.00 97.00 267 VAL A CA 1
ATOM 2060 C C . VAL A 1 267 ? -10.557 1.994 -3.310 1.00 97.00 267 VAL A C 1
ATOM 2062 O O . VAL A 1 267 ? -9.906 2.550 -4.191 1.00 97.00 267 VAL A O 1
ATOM 2065 N N . HIS A 1 268 ? -10.968 2.624 -2.211 1.00 96.12 268 HIS A N 1
ATOM 2066 C CA . HIS A 1 268 ? -10.553 3.977 -1.839 1.00 96.12 268 HIS A CA 1
ATOM 2067 C C . HIS A 1 268 ? -9.838 3.933 -0.489 1.00 96.12 268 HIS A C 1
ATOM 2069 O O . HIS A 1 268 ? -10.270 3.217 0.413 1.00 96.12 268 HIS A O 1
ATOM 2075 N N . ILE A 1 269 ? -8.770 4.715 -0.342 1.00 95.69 269 ILE A N 1
ATOM 2076 C CA . ILE A 1 269 ? -8.017 4.868 0.906 1.00 95.69 269 ILE A CA 1
ATOM 2077 C C . ILE A 1 269 ? -7.943 6.363 1.202 1.00 95.69 269 ILE A C 1
ATOM 2079 O O . ILE A 1 269 ? -7.447 7.117 0.367 1.00 95.69 269 ILE A O 1
ATOM 2083 N N . VAL A 1 270 ? -8.438 6.789 2.365 1.00 96.00 270 VAL A N 1
ATOM 2084 C CA . VAL A 1 270 ? -8.354 8.186 2.818 1.00 96.00 270 VAL A CA 1
ATOM 2085 C C . VAL A 1 270 ? -7.896 8.227 4.274 1.00 96.00 270 VAL A C 1
ATOM 2087 O O . VAL A 1 270 ? -8.458 7.547 5.136 1.00 96.00 270 VAL A O 1
ATOM 2090 N N . ASP A 1 271 ? -6.873 9.040 4.530 1.00 96.19 271 ASP A N 1
ATOM 2091 C CA . ASP A 1 271 ? -6.418 9.411 5.868 1.00 96.19 271 ASP A CA 1
ATOM 2092 C C . ASP A 1 271 ? -7.256 10.575 6.412 1.00 96.19 271 ASP A C 1
ATOM 2094 O O . ASP A 1 271 ? -7.540 11.545 5.703 1.00 96.19 271 ASP A O 1
ATOM 2098 N N . PHE A 1 272 ? -7.596 10.503 7.694 1.00 97.44 272 PHE A N 1
ATOM 2099 C CA . PHE A 1 272 ? -8.381 11.489 8.424 1.00 97.44 272 PHE A CA 1
ATOM 2100 C C . PHE A 1 272 ? -7.664 11.937 9.696 1.00 97.44 272 PHE A C 1
ATOM 2102 O O . PHE A 1 272 ? -7.024 11.149 10.399 1.00 97.44 272 PHE A O 1
ATOM 2109 N N . TRP A 1 273 ? -7.819 13.218 10.004 1.00 97.00 273 TRP A N 1
ATOM 2110 C CA . TRP A 1 273 ? -7.263 13.868 11.180 1.00 97.00 273 TRP A CA 1
ATOM 2111 C C . TRP A 1 273 ? -8.358 14.128 12.222 1.00 97.00 273 TRP A C 1
ATOM 2113 O O . TRP A 1 273 ? -9.520 14.363 11.867 1.00 97.00 273 TRP A O 1
ATOM 2123 N N . ARG A 1 274 ? -7.988 14.075 13.506 1.00 95.81 274 ARG A N 1
ATOM 2124 C CA . ARG A 1 274 ? -8.857 14.372 14.653 1.00 95.81 274 ARG A CA 1
ATOM 2125 C C . ARG A 1 274 ? -8.194 15.417 15.537 1.00 95.81 274 ARG A C 1
ATOM 2127 O O . ARG A 1 274 ? -7.102 15.174 16.043 1.00 95.81 274 ARG A O 1
ATOM 2134 N N . ASP A 1 275 ? -8.883 16.525 15.758 1.00 94.50 275 ASP A N 1
ATOM 2135 C CA . ASP A 1 275 ? -8.450 17.590 16.658 1.00 94.50 275 ASP A CA 1
ATOM 2136 C C . ASP A 1 275 ? -9.375 17.619 17.882 1.00 94.50 275 ASP A C 1
ATOM 2138 O O . ASP A 1 275 ? -10.540 18.018 17.755 1.00 94.50 275 ASP A O 1
ATOM 2142 N N . VAL A 1 276 ? -8.893 17.222 19.066 1.00 92.56 276 VAL A N 1
ATOM 2143 C CA . VAL A 1 276 ? -9.604 17.516 20.321 1.00 92.56 276 VAL A CA 1
ATOM 2144 C C . VAL A 1 276 ? -9.537 19.026 20.576 1.00 92.56 276 VAL A C 1
ATOM 2146 O O . VAL A 1 276 ? -8.462 19.606 20.699 1.00 92.56 276 VAL A O 1
ATOM 2149 N N . GLN A 1 277 ? -10.700 19.668 20.610 1.00 95.06 277 GLN A N 1
ATOM 2150 C CA . GLN A 1 277 ? -10.871 21.087 20.904 1.00 95.06 277 GLN A CA 1
ATOM 2151 C C . GLN A 1 277 ? -10.813 21.337 22.431 1.00 95.06 277 GLN A C 1
ATOM 2153 O O . GLN A 1 277 ? -10.973 20.390 23.209 1.00 95.06 277 GLN A O 1
ATOM 2158 N N . PRO A 1 278 ? -10.614 22.588 22.899 1.00 93.38 278 PRO A N 1
ATOM 2159 C CA . PRO A 1 278 ? -10.518 22.898 24.333 1.00 93.38 278 PRO A CA 1
ATOM 2160 C C . PRO A 1 278 ? -11.760 22.541 25.170 1.00 93.38 278 PRO A C 1
ATOM 2162 O O . PRO A 1 278 ? -11.631 22.264 26.359 1.00 93.38 278 PRO A O 1
ATOM 2165 N N . ASP A 1 279 ? -12.946 22.502 24.557 1.00 94.19 279 ASP A N 1
ATOM 2166 C CA . ASP A 1 279 ? -14.213 22.063 25.167 1.00 94.19 279 ASP A CA 1
ATOM 2167 C C . ASP A 1 279 ? -14.362 20.524 25.242 1.00 94.19 279 ASP A C 1
ATOM 2169 O O . ASP A 1 279 ? -15.315 20.005 25.825 1.00 94.19 279 ASP A O 1
ATOM 2173 N N . GLY A 1 280 ? -13.417 19.776 24.663 1.00 90.81 280 GLY A N 1
ATOM 2174 C CA . GLY A 1 280 ? -13.438 18.319 24.559 1.00 90.81 280 GLY A CA 1
ATOM 2175 C C . GLY A 1 280 ? -14.165 17.765 23.328 1.00 90.81 280 GLY A C 1
ATOM 2176 O O . GLY A 1 280 ? -14.185 16.542 23.157 1.00 90.81 280 GLY A O 1
ATOM 2177 N N . ALA A 1 281 ? -14.727 18.609 22.456 1.00 95.88 281 ALA A N 1
ATOM 2178 C CA . ALA A 1 281 ? -15.275 18.173 21.175 1.00 95.88 281 ALA A CA 1
ATOM 2179 C C . ALA A 1 281 ? -14.154 17.688 20.241 1.00 95.88 281 ALA A C 1
ATOM 2181 O O . ALA A 1 281 ? -13.041 18.205 20.251 1.00 95.88 281 ALA A O 1
ATOM 2182 N N . VAL A 1 282 ? -14.431 16.695 19.398 1.00 96.88 282 VAL A N 1
ATOM 2183 C CA . VAL A 1 282 ? -13.464 16.146 18.439 1.00 96.88 282 VAL A CA 1
ATOM 2184 C C . VAL A 1 282 ? -13.852 16.574 17.030 1.00 96.88 282 VAL A C 1
ATOM 2186 O O . VAL A 1 282 ? -14.825 16.072 16.460 1.00 96.88 282 VAL A O 1
ATOM 2189 N N . ARG A 1 283 ? -13.083 17.490 16.436 1.00 97.31 283 ARG A N 1
ATOM 2190 C CA . ARG A 1 283 ? -13.255 17.866 15.029 1.00 97.31 283 ARG A CA 1
ATOM 2191 C C . ARG A 1 283 ? -12.607 16.804 14.144 1.00 97.31 283 ARG A C 1
ATOM 2193 O O . ARG A 1 283 ? -11.449 16.455 14.346 1.00 97.31 283 ARG A O 1
ATOM 2200 N N . VAL A 1 284 ? -13.347 16.309 13.153 1.00 97.69 284 VAL A N 1
ATOM 2201 C CA . VAL A 1 284 ? -12.857 15.352 12.148 1.00 97.69 284 VAL A CA 1
ATOM 2202 C C . VAL A 1 284 ? -12.720 16.054 10.801 1.00 97.69 284 VAL A C 1
ATOM 2204 O O . VAL A 1 284 ? -13.616 16.793 10.393 1.00 97.69 284 VAL A O 1
ATOM 2207 N N . ARG A 1 285 ? -11.605 15.815 10.110 1.00 97.31 285 ARG A N 1
ATOM 2208 C CA . ARG A 1 285 ? -11.291 16.334 8.767 1.00 97.31 285 ARG A CA 1
ATOM 2209 C C . ARG A 1 285 ? -10.590 15.249 7.950 1.00 97.31 285 ARG A C 1
ATOM 2211 O O . ARG A 1 285 ? -10.024 14.330 8.548 1.00 97.31 285 ARG A O 1
ATOM 2218 N N . THR A 1 286 ? -10.561 15.330 6.615 1.00 97.06 286 THR A N 1
ATOM 2219 C CA . THR A 1 286 ? -9.521 14.566 5.901 1.00 97.06 286 THR A CA 1
ATOM 2220 C C . THR A 1 286 ? -8.153 15.127 6.291 1.00 97.06 286 THR A C 1
ATOM 2222 O O . THR A 1 286 ? -8.031 16.260 6.763 1.00 97.06 286 THR A O 1
ATOM 2225 N N . ARG A 1 287 ? -7.096 14.346 6.093 1.00 95.25 287 ARG A N 1
ATOM 2226 C CA . ARG A 1 287 ? -5.727 14.797 6.355 1.00 95.25 287 ARG A CA 1
ATOM 2227 C C . ARG A 1 287 ? -5.318 16.009 5.496 1.00 95.25 287 ARG A C 1
ATOM 2229 O O . ARG A 1 287 ? -4.537 16.830 5.966 1.00 95.25 287 ARG A O 1
ATOM 2236 N N . LEU A 1 288 ? -5.888 16.151 4.296 1.00 95.44 288 LEU A N 1
ATOM 2237 C CA . LEU A 1 288 ? -5.633 17.288 3.404 1.00 95.44 288 LEU A CA 1
ATOM 2238 C C . LEU A 1 288 ? -6.375 18.548 3.881 1.00 95.44 288 LEU A C 1
ATOM 2240 O O . LEU A 1 288 ? -5.757 19.600 4.005 1.00 95.44 288 LEU A O 1
ATOM 2244 N N . ASP A 1 289 ? -7.649 18.423 4.276 1.00 96.81 289 ASP A N 1
ATOM 2245 C CA . ASP A 1 289 ? -8.430 19.516 4.897 1.00 96.81 289 ASP A CA 1
ATOM 2246 C C . ASP A 1 289 ? -7.880 19.935 6.280 1.00 96.81 289 ASP A C 1
ATOM 2248 O O . ASP A 1 289 ? -8.251 20.973 6.841 1.00 96.81 289 ASP A O 1
ATOM 2252 N N . ALA A 1 290 ? -7.007 19.109 6.866 1.00 96.12 290 ALA A N 1
ATOM 2253 C CA . ALA A 1 290 ? -6.241 19.426 8.066 1.00 96.12 290 ALA A CA 1
ATOM 2254 C C . ALA A 1 290 ? -4.980 20.271 7.798 1.00 96.12 290 ALA A C 1
ATOM 2256 O O . ALA A 1 290 ? -4.393 20.781 8.748 1.00 96.12 290 ALA A O 1
ATOM 2257 N N . GLY A 1 291 ? -4.594 20.468 6.532 1.00 95.50 291 GLY A N 1
ATOM 2258 C CA . GLY A 1 291 ? -3.377 21.187 6.144 1.00 95.50 291 GLY A CA 1
ATOM 2259 C C . GLY A 1 291 ? -2.122 20.309 6.085 1.00 95.50 291 GLY A C 1
ATOM 2260 O O . GLY A 1 291 ? -1.010 20.831 6.127 1.00 95.50 291 GLY A O 1
ATOM 2261 N N . HIS A 1 292 ? -2.269 18.983 6.000 1.00 93.56 292 HIS A N 1
ATOM 2262 C CA . HIS A 1 292 ? -1.148 18.044 5.907 1.00 93.56 292 HIS A CA 1
ATOM 2263 C C . HIS A 1 292 ? -1.096 17.367 4.530 1.00 93.56 292 HIS A C 1
ATOM 2265 O O . HIS A 1 292 ? -2.129 17.021 3.959 1.00 93.56 292 HIS A O 1
ATOM 2271 N N . GLU A 1 293 ? 0.111 17.099 4.018 1.00 90.00 293 GLU A N 1
ATOM 2272 C CA . GLU A 1 293 ? 0.279 16.315 2.785 1.00 90.00 293 GLU A CA 1
ATOM 2273 C C . GLU A 1 293 ? -0.363 14.925 2.908 1.00 90.00 293 GLU A C 1
ATOM 2275 O O . GLU A 1 293 ? -0.267 14.282 3.958 1.00 90.00 293 GLU A O 1
ATOM 2280 N N . SER A 1 294 ? -0.945 14.424 1.817 1.00 89.75 294 SER A N 1
ATOM 2281 C CA . SER A 1 294 ? -1.370 13.027 1.675 1.00 89.75 294 SER A CA 1
ATOM 2282 C C . SER A 1 294 ? -0.182 12.067 1.787 1.00 89.75 294 SER A C 1
ATOM 2284 O O . SER A 1 294 ? 0.930 12.391 1.379 1.00 89.75 294 SER A O 1
ATOM 2286 N N . SER A 1 295 ? -0.409 10.840 2.262 1.00 87.06 295 SER A N 1
ATOM 2287 C CA . SER A 1 295 ? 0.564 9.753 2.077 1.00 87.06 295 SER A CA 1
ATOM 2288 C C . SER A 1 295 ? 0.256 8.946 0.816 1.00 87.06 295 SER A C 1
ATOM 2290 O O . SER A 1 295 ? -0.901 8.626 0.546 1.00 87.06 295 SER A O 1
ATOM 2292 N N . ASN A 1 296 ? 1.297 8.524 0.091 1.00 89.69 296 ASN A N 1
ATOM 2293 C CA . ASN A 1 296 ? 1.163 7.509 -0.951 1.00 89.69 296 ASN A CA 1
ATOM 2294 C C . ASN A 1 296 ? 0.949 6.121 -0.320 1.00 89.69 296 ASN A C 1
ATOM 2296 O O . ASN A 1 296 ? 1.874 5.321 -0.161 1.00 89.69 296 ASN A O 1
ATOM 2300 N N . CYS A 1 297 ? -0.297 5.832 0.058 1.00 86.50 297 CYS A N 1
ATOM 2301 C CA . CYS A 1 297 ? -0.682 4.558 0.664 1.00 86.50 297 CYS A CA 1
ATOM 2302 C C . CYS A 1 297 ? -0.358 3.350 -0.236 1.00 86.50 297 CYS A C 1
ATOM 2304 O O . CYS A 1 297 ? -0.161 2.245 0.271 1.00 86.50 297 CYS A O 1
ATOM 2306 N N . TYR A 1 298 ? -0.248 3.539 -1.557 1.00 84.44 298 TYR A N 1
ATOM 2307 C CA . TYR A 1 298 ? -0.012 2.465 -2.526 1.00 84.44 298 TYR A CA 1
ATOM 2308 C C . TYR A 1 298 ? 1.369 1.841 -2.452 1.00 84.44 298 TYR A C 1
ATOM 2310 O O . TYR A 1 298 ? 1.516 0.710 -2.905 1.00 84.44 298 TYR A O 1
ATOM 2318 N N . HIS A 1 299 ? 2.353 2.488 -1.823 1.00 87.06 299 HIS A N 1
ATOM 2319 C CA . HIS A 1 299 ? 3.617 1.814 -1.521 1.00 87.06 299 HIS A CA 1
ATOM 2320 C C . HIS A 1 299 ? 3.396 0.542 -0.674 1.00 87.06 299 HIS A C 1
ATOM 2322 O O . HIS A 1 299 ? 4.098 -0.446 -0.859 1.00 87.06 299 HIS A O 1
ATOM 2328 N N . CYS A 1 300 ? 2.373 0.529 0.192 1.00 82.88 300 CYS A N 1
ATOM 2329 C CA . CYS A 1 300 ? 2.015 -0.618 1.034 1.00 82.88 300 CYS A CA 1
ATOM 2330 C C . CYS A 1 300 ? 0.704 -1.310 0.604 1.00 82.88 300 CYS A C 1
ATOM 2332 O O . CYS A 1 300 ? 0.521 -2.497 0.866 1.00 82.88 300 CYS A O 1
ATOM 2334 N N . HIS A 1 301 ? -0.204 -0.592 -0.068 1.00 86.44 301 HIS A N 1
ATOM 2335 C CA . HIS A 1 301 ? -1.589 -1.012 -0.320 1.00 86.44 301 HIS A CA 1
ATOM 2336 C C . HIS A 1 301 ? -1.949 -1.227 -1.805 1.00 86.44 301 HIS A C 1
ATOM 2338 O O . HIS A 1 301 ? -3.108 -1.059 -2.185 1.00 86.44 301 HIS A O 1
ATOM 2344 N N . LYS A 1 302 ? -1.021 -1.683 -2.662 1.00 87.31 302 LYS A N 1
ATOM 2345 C CA . LYS A 1 302 ? -1.375 -2.131 -4.035 1.00 87.31 302 LYS A CA 1
ATOM 2346 C C . LYS A 1 302 ? -2.405 -3.262 -4.077 1.00 87.31 302 LYS A C 1
ATOM 2348 O O . LYS A 1 302 ? -3.127 -3.408 -5.056 1.00 87.31 302 LYS A O 1
ATOM 2353 N N . LEU A 1 303 ? -2.497 -4.038 -2.996 1.00 84.69 303 LEU A N 1
ATOM 2354 C CA . LEU A 1 303 ? -3.496 -5.092 -2.796 1.00 84.69 303 LEU A CA 1
ATOM 2355 C C . LEU A 1 303 ? -4.836 -4.555 -2.241 1.00 84.69 303 LEU A C 1
ATOM 2357 O O . LEU A 1 303 ? -5.755 -5.328 -1.989 1.00 84.69 303 LEU A O 1
ATOM 2361 N N . GLY A 1 304 ? -4.958 -3.243 -2.016 1.00 88.88 304 GLY A N 1
ATOM 2362 C CA . GLY A 1 304 ? -6.078 -2.634 -1.304 1.00 88.88 304 GLY A CA 1
ATOM 2363 C C . GLY A 1 304 ? -6.027 -2.951 0.192 1.00 88.88 304 GLY A C 1
ATOM 2364 O O . GLY A 1 304 ? -5.149 -2.470 0.913 1.00 88.88 304 GLY A O 1
ATOM 2365 N N . VAL A 1 305 ? -6.963 -3.769 0.678 1.00 91.62 305 VAL A N 1
ATOM 2366 C CA . VAL A 1 305 ? -6.922 -4.275 2.059 1.00 91.62 305 VAL A CA 1
ATOM 2367 C C . VAL A 1 305 ? -5.927 -5.434 2.130 1.00 91.62 305 VAL A C 1
ATOM 2369 O O . VAL A 1 305 ? -6.134 -6.472 1.511 1.00 91.62 305 VAL A O 1
ATOM 2372 N N . VAL A 1 306 ? -4.850 -5.269 2.898 1.00 89.25 306 VAL A N 1
ATOM 2373 C CA . VAL A 1 306 ? -3.847 -6.325 3.119 1.00 89.25 306 VAL A CA 1
ATOM 2374 C C . VAL A 1 306 ? -4.271 -7.275 4.251 1.00 89.25 306 VAL A C 1
ATOM 2376 O O . VAL A 1 306 ? -4.968 -6.844 5.174 1.00 89.25 306 VAL A O 1
ATOM 2379 N N . PRO A 1 307 ? -3.849 -8.556 4.244 1.00 90.00 307 PRO A N 1
ATOM 2380 C CA . PRO A 1 307 ? -4.138 -9.475 5.342 1.00 90.00 307 PRO A CA 1
ATOM 2381 C C . PRO A 1 307 ? -3.567 -8.991 6.683 1.00 90.00 307 PRO A C 1
ATOM 2383 O O . PRO A 1 307 ? -2.384 -8.670 6.807 1.00 90.00 307 PRO A O 1
ATOM 2386 N N . LEU A 1 308 ? -4.409 -8.995 7.713 1.00 90.00 308 LEU A N 1
ATOM 2387 C CA . LEU A 1 308 ? -4.077 -8.621 9.080 1.00 90.00 308 LEU A CA 1
ATOM 2388 C C . LEU A 1 308 ? -3.137 -9.661 9.705 1.00 90.00 308 LEU A C 1
ATOM 2390 O O . LEU A 1 308 ? -3.555 -10.769 10.047 1.00 90.00 308 LEU A O 1
ATOM 2394 N N . ARG A 1 309 ? -1.870 -9.288 9.898 1.00 87.38 309 ARG A N 1
ATOM 2395 C CA . ARG A 1 309 ? -0.912 -10.016 10.745 1.00 87.38 309 ARG A CA 1
ATOM 2396 C C . ARG A 1 309 ? -0.374 -9.063 11.819 1.00 87.38 309 ARG A C 1
ATOM 2398 O O . ARG A 1 309 ? 0.668 -8.441 11.607 1.00 87.38 309 ARG A O 1
ATOM 2405 N N . PRO A 1 310 ? -1.121 -8.867 12.923 1.00 89.81 310 PRO A N 1
ATOM 2406 C CA . PRO A 1 310 ? -0.685 -8.003 14.013 1.00 89.81 310 PRO A CA 1
ATOM 2407 C C . PRO A 1 310 ? 0.581 -8.557 14.679 1.00 89.81 310 PRO A C 1
ATOM 2409 O O . PRO A 1 310 ? 0.821 -9.762 14.671 1.00 89.81 310 PRO A O 1
ATOM 2412 N N . ASP A 1 311 ? 1.381 -7.678 15.283 1.00 86.25 311 ASP A N 1
ATOM 2413 C CA . ASP A 1 311 ? 2.493 -8.095 16.151 1.00 86.25 311 ASP A CA 1
ATOM 2414 C C . ASP A 1 311 ? 1.968 -8.617 17.501 1.00 86.25 311 ASP A C 1
ATOM 2416 O O . ASP A 1 311 ? 2.471 -9.597 18.049 1.00 86.25 311 ASP A O 1
ATOM 2420 N N . ALA A 1 312 ? 0.898 -7.990 17.992 1.00 89.50 312 ALA A N 1
ATOM 2421 C CA . ALA A 1 312 ? 0.122 -8.440 19.136 1.00 89.50 312 ALA A CA 1
ATOM 2422 C C . ALA A 1 312 ? -1.354 -8.073 18.941 1.00 89.50 312 ALA A C 1
ATOM 2424 O O . ALA A 1 312 ? -1.667 -6.944 18.562 1.00 89.50 312 ALA A O 1
ATOM 2425 N N . GLU A 1 313 ? -2.271 -8.987 19.245 1.00 92.75 313 GLU A N 1
ATOM 2426 C CA . GLU A 1 313 ? -3.668 -8.616 19.489 1.00 92.75 313 GLU A CA 1
ATOM 2427 C C . GLU A 1 313 ? -3.802 -8.044 20.904 1.00 92.75 313 GLU A C 1
ATOM 2429 O O . GLU A 1 313 ? -3.026 -8.372 21.807 1.00 92.75 313 GLU A O 1
ATOM 2434 N N . LEU A 1 314 ? -4.753 -7.134 21.089 1.00 94.25 314 LEU A N 1
ATOM 2435 C CA . LEU A 1 314 ? -4.970 -6.412 22.336 1.00 94.25 314 LEU A CA 1
ATOM 2436 C C . LEU A 1 314 ? -6.387 -6.701 22.840 1.00 94.25 314 LEU A C 1
ATOM 2438 O O . LEU A 1 314 ? -7.323 -6.852 22.057 1.00 94.25 3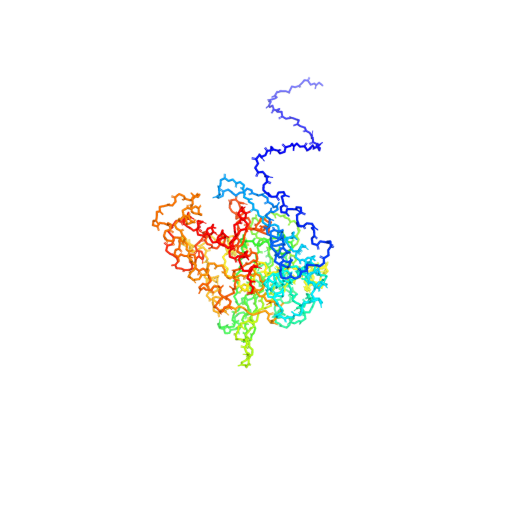14 LEU A O 1
ATOM 2442 N N . ARG A 1 315 ? -6.559 -6.768 24.157 1.00 95.12 315 ARG A N 1
ATOM 2443 C CA . ARG A 1 315 ? -7.857 -7.003 24.804 1.00 95.12 315 ARG A CA 1
ATOM 2444 C C . ARG A 1 315 ? -7.970 -6.183 26.077 1.00 95.12 315 ARG A C 1
ATOM 2446 O O . ARG A 1 315 ? -6.960 -5.730 26.607 1.00 95.12 315 ARG A O 1
ATOM 2453 N N . PHE A 1 316 ? -9.178 -6.035 26.600 1.00 95.81 316 PHE A N 1
ATOM 2454 C CA . PHE A 1 316 ? -9.348 -5.516 27.953 1.00 95.81 316 PHE A CA 1
ATOM 2455 C C . PHE A 1 316 ? -9.088 -6.621 28.994 1.00 95.81 316 PHE A C 1
ATOM 2457 O O . PHE A 1 316 ? -9.330 -7.807 28.743 1.00 95.81 316 PHE A O 1
ATOM 2464 N N . ASP A 1 317 ? -8.553 -6.244 30.152 1.00 95.06 317 ASP A N 1
ATOM 2465 C CA . ASP A 1 317 ? -8.519 -7.088 31.349 1.00 95.06 317 ASP A CA 1
ATOM 2466 C C . ASP A 1 317 ? -9.836 -6.975 32.155 1.00 95.06 317 ASP A C 1
ATOM 2468 O O . ASP A 1 317 ? -10.780 -6.295 31.744 1.00 95.06 317 ASP A O 1
ATOM 2472 N N . LYS A 1 318 ? -9.911 -7.626 33.327 1.00 94.88 318 LYS A N 1
ATOM 2473 C CA . LYS A 1 318 ? -11.087 -7.531 34.216 1.00 94.88 318 LYS A CA 1
ATOM 2474 C C . LYS A 1 318 ? -11.359 -6.089 34.690 1.00 94.88 318 LYS A C 1
ATOM 2476 O O . LYS A 1 318 ? -12.522 -5.711 34.827 1.00 94.88 318 LYS A O 1
ATOM 2481 N N . LYS A 1 319 ? -10.310 -5.279 34.891 1.00 94.75 319 LYS A N 1
ATOM 2482 C CA . LYS A 1 319 ? -10.385 -3.867 35.315 1.00 94.75 319 LYS A CA 1
ATOM 2483 C C . LYS A 1 319 ? -10.786 -2.928 34.165 1.00 94.75 319 LYS A C 1
ATOM 2485 O O . LYS A 1 319 ? -11.196 -1.801 34.407 1.00 94.75 319 LYS A O 1
ATOM 2490 N N . GLY A 1 320 ? -10.728 -3.394 32.916 1.00 92.62 320 GLY A N 1
ATOM 2491 C CA . GLY A 1 320 ? -10.955 -2.594 31.714 1.00 92.62 320 GLY A CA 1
ATOM 2492 C C . GLY A 1 320 ? -9.693 -1.956 31.131 1.00 92.62 320 GLY A C 1
ATOM 2493 O O . GLY A 1 320 ? -9.802 -1.197 30.171 1.00 92.62 320 GLY A O 1
ATOM 2494 N N . THR A 1 321 ? -8.511 -2.276 31.661 1.00 93.62 321 THR A N 1
ATOM 2495 C CA . THR A 1 321 ? -7.216 -1.846 31.120 1.00 93.62 321 THR A CA 1
ATOM 2496 C C . THR A 1 321 ? -6.977 -2.516 29.772 1.00 93.62 321 THR A C 1
ATOM 2498 O O . THR A 1 321 ? -7.178 -3.725 29.648 1.00 93.62 321 THR A O 1
ATOM 2501 N N . LEU A 1 322 ? -6.509 -1.774 28.765 1.00 94.25 322 LEU A N 1
ATOM 2502 C CA . LEU A 1 322 ? -6.026 -2.388 27.527 1.00 94.25 322 LEU A CA 1
ATOM 2503 C C . LEU A 1 322 ? -4.698 -3.112 27.805 1.00 94.25 322 LEU A C 1
ATOM 2505 O O . LEU A 1 322 ? -3.750 -2.506 28.301 1.00 94.25 322 LEU A O 1
ATOM 2509 N N . VAL A 1 323 ? -4.624 -4.397 27.465 1.00 94.38 323 VAL A N 1
ATOM 2510 C CA . VAL A 1 323 ? -3.455 -5.269 27.651 1.00 94.38 323 VAL A CA 1
ATOM 2511 C C . VAL A 1 323 ? -3.175 -6.078 26.384 1.00 94.38 323 VAL A C 1
ATOM 2513 O O . VAL A 1 323 ? -4.045 -6.242 25.527 1.00 94.38 323 VAL A O 1
ATOM 2516 N N . VAL A 1 324 ? -1.958 -6.611 26.258 1.00 92.50 324 VAL A N 1
ATOM 2517 C CA . VAL A 1 324 ? -1.635 -7.603 25.219 1.00 92.50 324 VAL A CA 1
ATOM 2518 C C . VAL A 1 324 ? -2.416 -8.894 25.481 1.00 92.50 324 VAL A C 1
ATOM 2520 O O . VAL A 1 324 ? -2.500 -9.369 26.615 1.00 92.50 324 VAL A O 1
ATOM 2523 N N . ALA A 1 325 ? -3.002 -9.474 24.434 1.00 89.75 325 ALA A N 1
ATOM 2524 C CA . ALA A 1 325 ? -3.737 -10.726 24.527 1.00 89.75 325 ALA A CA 1
ATOM 2525 C C . ALA A 1 325 ? -2.774 -11.914 24.699 1.00 89.75 325 ALA A C 1
ATOM 2527 O O . ALA A 1 325 ? -2.165 -12.397 23.751 1.00 89.75 325 ALA A O 1
ATOM 2528 N N . THR A 1 326 ? -2.674 -12.417 25.929 1.00 73.94 326 THR A N 1
ATOM 2529 C CA . THR A 1 326 ? -1.843 -13.571 26.330 1.00 73.94 326 THR A CA 1
ATOM 2530 C C . THR A 1 326 ? -2.325 -14.943 25.819 1.00 73.94 326 THR A C 1
ATOM 2532 O O . THR A 1 326 ? -1.872 -15.972 26.308 1.00 73.94 326 THR A O 1
ATOM 2535 N N . SER A 1 327 ? -3.285 -14.999 24.893 1.00 54.47 327 SER A N 1
ATOM 2536 C CA . SER A 1 327 ? -4.145 -16.172 24.688 1.00 54.47 327 SER A CA 1
ATOM 2537 C C . SER A 1 327 ? -3.923 -16.927 23.371 1.00 54.47 327 SER A C 1
ATOM 2539 O O . SER A 1 327 ? -4.235 -16.419 22.296 1.00 54.47 327 SER A O 1
ATOM 2541 N N . GLY A 1 328 ? -3.546 -18.205 23.480 1.00 47.00 328 GLY A N 1
ATOM 2542 C CA . GLY A 1 328 ? -4.067 -19.277 22.615 1.00 47.00 328 GLY A CA 1
ATOM 2543 C C . GLY A 1 328 ? -3.490 -19.446 21.203 1.00 47.00 328 GLY A C 1
ATOM 2544 O O . GLY A 1 328 ? -3.920 -20.354 20.493 1.00 47.00 328 GLY A O 1
ATOM 2545 N N . ALA A 1 329 ? -2.525 -18.632 20.778 1.00 46.09 329 ALA A N 1
ATOM 2546 C CA . ALA A 1 329 ? -1.826 -18.849 19.512 1.00 46.09 329 ALA A CA 1
ATOM 2547 C C . ALA A 1 329 ? -0.969 -20.130 19.562 1.00 46.09 329 ALA A C 1
ATOM 2549 O O . ALA A 1 329 ? 0.087 -20.145 20.197 1.00 46.09 329 ALA A O 1
ATOM 2550 N N . ARG A 1 330 ? -1.387 -21.195 18.859 1.00 41.97 330 ARG A N 1
ATOM 2551 C CA . ARG A 1 330 ? -0.510 -22.348 18.571 1.00 41.97 330 ARG A CA 1
ATOM 2552 C C . ARG A 1 330 ? 0.732 -21.858 17.817 1.00 41.97 330 ARG A C 1
ATOM 2554 O O . ARG A 1 330 ? 0.641 -20.914 17.031 1.00 41.97 330 ARG A O 1
ATOM 2561 N N . ALA A 1 331 ? 1.881 -22.501 18.029 1.00 40.38 331 ALA A N 1
ATOM 2562 C CA . ALA A 1 331 ? 3.129 -22.143 17.355 1.00 40.38 331 ALA A CA 1
ATOM 2563 C C . ALA A 1 331 ? 2.961 -22.211 15.821 1.00 40.38 331 ALA A C 1
ATOM 2565 O O . ALA A 1 331 ? 2.852 -23.287 15.246 1.00 40.38 331 ALA A O 1
ATOM 2566 N N . GLY A 1 332 ? 2.876 -21.038 15.183 1.00 49.84 332 GLY A N 1
ATOM 2567 C CA . GLY A 1 332 ? 2.513 -20.864 13.770 1.00 49.84 332 GLY A CA 1
ATOM 2568 C C . GLY A 1 332 ? 1.427 -19.796 13.588 1.00 49.84 332 GLY A C 1
ATOM 2569 O O . GLY A 1 332 ? 1.691 -18.723 13.043 1.00 49.84 332 GLY A O 1
ATOM 2570 N N . ASP A 1 333 ? 0.229 -20.039 14.126 1.00 56.38 333 ASP A N 1
ATOM 2571 C CA . ASP A 1 333 ? -0.951 -19.177 13.959 1.00 56.38 333 ASP A CA 1
ATOM 2572 C C . ASP A 1 333 ? -1.091 -18.133 15.082 1.00 56.38 333 ASP A C 1
ATOM 2574 O O . ASP A 1 333 ? -1.926 -18.226 15.984 1.00 56.38 333 ASP A O 1
ATOM 2578 N N . LYS A 1 334 ? -0.285 -17.069 14.985 1.00 66.19 334 LYS A N 1
ATOM 2579 C CA . LYS A 1 334 ? -0.287 -15.893 15.886 1.00 66.19 334 LYS A CA 1
ATOM 2580 C C . LYS A 1 334 ? -1.488 -14.942 15.714 1.00 66.19 334 LYS A C 1
ATOM 2582 O O . LYS A 1 334 ? -1.393 -13.772 16.069 1.00 66.19 334 LYS A O 1
ATOM 2587 N N . VAL A 1 335 ? -2.588 -15.409 15.126 1.00 79.38 335 VAL A N 1
ATOM 2588 C CA . VAL A 1 335 ? -3.723 -14.576 14.695 1.00 79.38 335 VAL A CA 1
ATOM 2589 C C . VAL A 1 335 ? -5.014 -15.131 15.293 1.00 79.38 335 VAL A C 1
ATOM 2591 O O . VAL A 1 335 ? -5.349 -16.296 15.061 1.00 79.38 335 VAL A O 1
ATOM 2594 N N . GLY A 1 336 ? -5.724 -14.312 16.067 1.00 87.75 336 GLY A N 1
ATOM 2595 C CA . GLY A 1 336 ? -6.965 -14.648 16.760 1.00 87.75 336 GLY A CA 1
ATOM 2596 C C . GLY A 1 336 ? -8.179 -14.709 15.835 1.00 87.75 336 GLY A C 1
ATOM 2597 O O . GLY A 1 336 ? -8.101 -14.447 14.634 1.00 87.75 336 GLY A O 1
ATOM 2598 N N . GLU A 1 337 ? -9.331 -15.108 16.375 1.00 90.62 337 GLU A N 1
ATOM 2599 C CA . GLU A 1 337 ? -10.480 -15.493 15.547 1.00 90.62 337 GLU A CA 1
ATOM 2600 C C . GLU A 1 337 ? -11.016 -14.361 14.661 1.00 90.62 337 GLU A C 1
ATOM 2602 O O . GLU A 1 337 ? -11.223 -14.588 13.468 1.00 90.62 337 GLU A O 1
ATOM 2607 N N . VAL A 1 338 ? -11.166 -13.145 15.199 1.00 93.06 338 VAL A N 1
ATOM 2608 C CA . VAL A 1 338 ? -11.650 -11.984 14.431 1.00 93.06 338 VAL A CA 1
ATOM 2609 C C . VAL A 1 338 ? -10.701 -11.670 13.276 1.00 93.06 338 VAL A C 1
ATOM 2611 O O . VAL A 1 338 ? -11.135 -11.524 12.136 1.00 93.06 338 VAL A O 1
ATOM 2614 N N . ALA A 1 339 ? -9.390 -11.637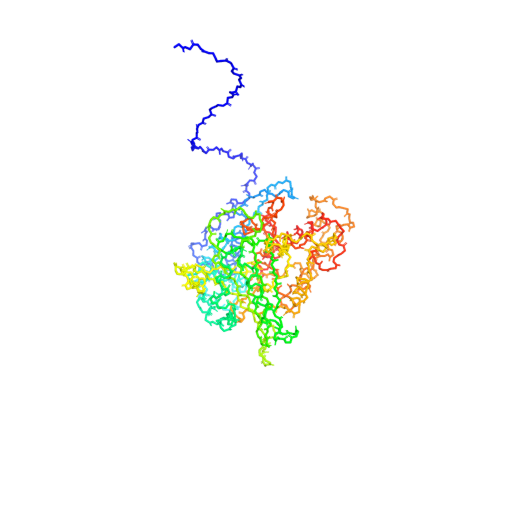 13.523 1.00 92.88 339 ALA A N 1
ATOM 2615 C CA . ALA A 1 339 ? -8.412 -11.401 12.469 1.00 92.88 339 ALA A CA 1
ATOM 2616 C C . ALA A 1 339 ? -8.358 -12.565 11.453 1.00 92.88 339 ALA A C 1
ATOM 2618 O O . ALA A 1 339 ? -8.192 -12.320 10.258 1.00 92.88 339 ALA A O 1
ATOM 2619 N N . ARG A 1 340 ? -8.601 -13.821 11.864 1.00 91.69 340 ARG A N 1
ATOM 2620 C CA . ARG A 1 340 ? -8.781 -14.960 10.938 1.00 91.69 340 ARG A CA 1
ATOM 2621 C C . ARG A 1 340 ? -10.058 -14.838 10.093 1.00 91.69 340 ARG A C 1
ATOM 2623 O O . ARG A 1 340 ? -10.011 -15.160 8.907 1.00 91.69 340 ARG A O 1
ATOM 2630 N N . GLU A 1 341 ? -11.171 -14.360 10.653 1.00 94.06 341 GLU A N 1
ATOM 2631 C CA . GLU A 1 341 ? -12.411 -14.069 9.915 1.00 94.06 341 GLU A CA 1
ATOM 2632 C C . GLU A 1 341 ? -12.188 -12.968 8.874 1.00 94.06 341 GLU A C 1
ATOM 2634 O O . GLU A 1 341 ? -12.454 -13.168 7.687 1.00 94.06 341 GLU A O 1
ATOM 2639 N N . LEU A 1 342 ? -11.613 -11.844 9.299 1.00 95.38 342 LEU A N 1
ATOM 2640 C CA . LEU A 1 342 ? -11.268 -10.723 8.431 1.00 95.38 342 LEU A CA 1
ATOM 2641 C C . LEU A 1 342 ? -10.278 -11.138 7.328 1.00 95.38 342 LEU A C 1
ATOM 2643 O O . LEU A 1 342 ? -10.466 -10.771 6.171 1.00 95.38 342 LEU A O 1
ATOM 2647 N N . ASN A 1 343 ? -9.307 -12.006 7.623 1.00 93.38 343 ASN A N 1
ATOM 2648 C CA . ASN A 1 343 ? -8.385 -12.549 6.619 1.00 93.38 343 ASN A CA 1
ATOM 2649 C C . ASN A 1 343 ? -9.039 -13.522 5.624 1.00 93.38 343 ASN A C 1
ATOM 2651 O O . ASN A 1 343 ? -8.580 -13.605 4.484 1.00 93.38 343 ASN A O 1
ATOM 2655 N N . ARG A 1 344 ? -10.108 -14.245 5.999 1.00 93.00 344 ARG A N 1
ATOM 2656 C CA . ARG A 1 344 ? -10.942 -14.967 5.015 1.00 93.00 344 ARG A CA 1
ATOM 2657 C C . ARG A 1 344 ? -11.647 -13.977 4.087 1.00 93.00 344 ARG A C 1
ATOM 2659 O O . ARG A 1 344 ? -11.669 -14.200 2.881 1.00 93.00 344 ARG A O 1
ATOM 2666 N N . ARG A 1 345 ? -12.167 -12.878 4.646 1.00 93.94 345 ARG A N 1
ATOM 2667 C CA . ARG A 1 345 ? -12.890 -11.829 3.914 1.00 93.94 345 ARG A CA 1
ATOM 2668 C C . ARG A 1 345 ? -12.003 -11.131 2.877 1.00 93.94 345 ARG A C 1
ATOM 2670 O O . ARG A 1 345 ? -12.387 -11.080 1.715 1.00 93.94 345 ARG A O 1
ATOM 2677 N N . VAL A 1 346 ? -10.793 -10.712 3.266 1.00 93.81 346 VAL A N 1
ATOM 2678 C CA . VAL A 1 346 ? -9.793 -10.076 2.380 1.00 93.81 346 VAL A CA 1
ATOM 2679 C C . VAL A 1 346 ? -9.475 -10.930 1.152 1.00 93.81 346 VAL A C 1
ATOM 2681 O O . VAL A 1 346 ? -9.505 -10.427 0.033 1.00 93.81 346 VAL A O 1
ATOM 2684 N N . ARG A 1 347 ? -9.238 -12.240 1.326 1.00 90.81 347 ARG A N 1
ATOM 2685 C CA . ARG A 1 347 ? -8.936 -13.139 0.194 1.00 90.81 347 ARG A CA 1
ATOM 2686 C C . ARG A 1 347 ? -10.060 -13.195 -0.848 1.00 90.81 347 ARG A C 1
ATOM 2688 O O . ARG A 1 347 ? -9.778 -13.391 -2.025 1.00 90.81 347 ARG A O 1
ATOM 2695 N N . ALA A 1 348 ? -11.309 -12.973 -0.439 1.00 93.25 348 ALA A N 1
ATOM 2696 C CA . ALA A 1 348 ? -12.475 -12.945 -1.321 1.00 93.25 348 ALA A CA 1
ATOM 2697 C C . ALA A 1 348 ? -12.679 -11.598 -2.055 1.00 93.25 348 ALA A C 1
ATOM 2699 O O . ALA A 1 348 ? -13.742 -11.377 -2.645 1.00 93.25 348 ALA A O 1
ATOM 2700 N N . TYR A 1 349 ? -11.716 -10.666 -2.002 1.00 94.19 349 TYR A N 1
ATOM 2701 C CA . TYR A 1 349 ? -11.804 -9.384 -2.720 1.00 94.19 349 TYR A CA 1
ATOM 2702 C C . TYR A 1 349 ? -11.277 -9.446 -4.150 1.00 94.19 349 TYR A C 1
ATOM 2704 O O . TYR A 1 349 ? -11.749 -8.670 -4.980 1.00 94.19 349 TYR A O 1
ATOM 2712 N N . GLY A 1 350 ? -10.392 -10.401 -4.443 1.00 93.44 350 GLY A N 1
ATOM 2713 C CA . GLY A 1 350 ? -9.725 -10.510 -5.736 1.00 93.44 350 GLY A CA 1
ATOM 2714 C C . GLY A 1 350 ? -8.676 -9.412 -5.940 1.00 93.44 350 GLY A C 1
ATOM 2715 O O . GLY A 1 350 ? -8.219 -8.784 -4.982 1.00 93.44 350 GLY A O 1
ATOM 2716 N N . ALA A 1 351 ? -8.308 -9.148 -7.193 1.00 94.12 351 ALA A N 1
ATOM 2717 C CA . ALA A 1 351 ? -7.529 -7.961 -7.522 1.00 94.12 351 ALA A CA 1
ATOM 2718 C C . ALA A 1 351 ? -8.360 -6.678 -7.293 1.00 94.12 351 ALA A C 1
ATOM 2720 O O . ALA A 1 351 ? -9.531 -6.633 -7.683 1.00 94.12 351 ALA A O 1
ATOM 2721 N N . PRO A 1 352 ? -7.789 -5.624 -6.683 1.00 94.81 352 PRO A N 1
ATOM 2722 C CA . PRO A 1 352 ? -8.461 -4.339 -6.556 1.00 94.81 352 PRO A CA 1
ATOM 2723 C C . PRO A 1 352 ? -8.462 -3.580 -7.889 1.00 94.81 352 PRO A C 1
ATOM 2725 O O . PRO A 1 352 ? -7.585 -3.752 -8.735 1.00 94.81 352 PRO A O 1
ATOM 2728 N N . SER A 1 353 ? -9.421 -2.673 -8.032 1.00 95.12 353 SER A N 1
ATOM 2729 C CA . SER A 1 353 ? -9.379 -1.569 -8.987 1.00 95.12 353 SER A CA 1
ATOM 2730 C C . SER A 1 353 ? -9.337 -0.259 -8.208 1.00 95.12 353 SER A C 1
ATOM 2732 O O . SER A 1 353 ? -9.975 -0.126 -7.165 1.00 95.12 353 SER A O 1
ATOM 2734 N N . PHE A 1 354 ? -8.608 0.734 -8.706 1.00 95.25 354 PHE A N 1
ATOM 2735 C CA . PHE A 1 354 ? -8.523 2.062 -8.085 1.00 95.25 354 PHE A CA 1
ATOM 2736 C C . PHE A 1 354 ? -9.292 3.107 -8.904 1.00 95.25 354 PHE A C 1
ATOM 2738 O O . PHE A 1 354 ? -8.887 4.261 -9.010 1.00 95.25 354 PHE A O 1
ATOM 2745 N N . GLY A 1 355 ? -10.390 2.685 -9.548 1.00 93.81 355 GLY A N 1
ATOM 2746 C CA . GLY A 1 355 ? -11.291 3.559 -10.311 1.00 93.81 355 GLY A CA 1
ATOM 2747 C C . GLY A 1 355 ? -10.634 4.236 -11.520 1.00 93.81 355 GLY A C 1
ATOM 2748 O O . GLY A 1 355 ? -11.012 5.349 -11.872 1.00 93.81 355 GLY A O 1
ATOM 2749 N N . GLY A 1 356 ? -9.600 3.614 -12.099 1.00 93.44 356 GLY A N 1
ATOM 2750 C CA . GLY A 1 356 ? -8.762 4.212 -13.149 1.00 93.44 356 GLY A CA 1
ATOM 2751 C C . GLY A 1 356 ? -7.812 5.321 -12.666 1.00 93.44 356 GLY A C 1
ATOM 2752 O O . GLY A 1 356 ? -7.075 5.885 -13.471 1.00 93.44 356 GLY A O 1
ATOM 2753 N N . LEU A 1 357 ? -7.790 5.634 -11.364 1.00 95.31 357 LEU A N 1
ATOM 2754 C CA . LEU A 1 357 ? -6.939 6.689 -10.798 1.00 95.31 357 LEU A CA 1
ATOM 2755 C C . LEU A 1 357 ? -5.478 6.242 -10.601 1.00 95.31 357 LEU A C 1
ATOM 2757 O O . LEU A 1 357 ? -4.590 7.078 -10.428 1.00 95.31 357 LEU A O 1
ATOM 2761 N N . LEU A 1 358 ? -5.216 4.932 -10.630 1.00 94.88 358 LEU A N 1
ATOM 2762 C CA . LEU A 1 358 ? -3.881 4.344 -10.556 1.00 94.88 358 LEU A CA 1
ATOM 2763 C C . LEU A 1 358 ? -3.772 3.146 -11.508 1.00 94.88 358 LEU A C 1
ATOM 2765 O O . LEU A 1 358 ? -4.569 2.213 -11.427 1.00 94.88 358 LEU A O 1
ATOM 2769 N N . ASP A 1 359 ? -2.754 3.170 -12.366 1.00 94.19 359 ASP A N 1
ATOM 2770 C CA . ASP A 1 359 ? -2.274 2.009 -13.117 1.00 94.19 359 ASP A CA 1
ATOM 2771 C C . ASP A 1 359 ? -1.227 1.295 -12.248 1.00 94.19 359 ASP A C 1
ATOM 2773 O O . ASP A 1 359 ? -0.162 1.850 -11.974 1.00 94.19 359 ASP A O 1
ATOM 2777 N N . THR A 1 360 ? -1.536 0.089 -11.766 1.00 93.75 360 THR A N 1
ATOM 2778 C CA . THR A 1 360 ? -0.603 -0.711 -10.957 1.00 93.75 360 THR A CA 1
ATOM 2779 C C . THR A 1 360 ? 0.490 -1.387 -11.781 1.00 93.75 360 THR A C 1
ATOM 2781 O O . THR A 1 360 ? 1.544 -1.688 -11.227 1.00 93.75 360 THR A O 1
ATOM 2784 N N . GLU A 1 361 ? 0.268 -1.615 -13.075 1.00 94.69 361 GLU A N 1
ATOM 2785 C CA . GLU A 1 361 ? 1.198 -2.289 -13.994 1.00 94.69 361 GLU A CA 1
ATOM 2786 C C . GLU A 1 361 ? 2.264 -1.329 -14.541 1.00 94.69 361 GLU A C 1
ATOM 2788 O O . GLU A 1 361 ? 3.365 -1.753 -14.881 1.00 94.69 361 GLU A O 1
ATOM 2793 N N . ALA A 1 362 ? 2.002 -0.017 -14.529 1.00 96.62 362 ALA A N 1
ATOM 2794 C CA . ALA A 1 362 ? 3.014 1.010 -14.800 1.00 96.62 362 ALA A CA 1
ATOM 2795 C C . ALA A 1 362 ? 4.234 0.948 -13.855 1.00 96.62 362 ALA A C 1
ATOM 2797 O O . ALA A 1 362 ? 5.256 1.560 -14.142 1.00 96.62 362 ALA A O 1
ATOM 2798 N N . PHE A 1 363 ? 4.154 0.210 -12.745 1.00 96.88 363 PHE A N 1
ATOM 2799 C CA . PHE A 1 363 ? 5.242 0.011 -11.782 1.00 96.88 363 PHE A CA 1
ATOM 2800 C C . PHE A 1 363 ? 6.070 -1.270 -12.028 1.00 96.88 363 PHE A C 1
ATOM 2802 O O . PHE A 1 363 ? 6.785 -1.723 -11.131 1.00 96.88 363 PHE A O 1
ATOM 2809 N N . GLY A 1 364 ? 5.976 -1.864 -13.217 1.00 97.06 364 GLY A N 1
ATOM 2810 C CA . GLY A 1 364 ? 6.768 -3.029 -13.610 1.00 97.06 364 GLY A CA 1
ATOM 2811 C C . GLY A 1 364 ? 6.030 -4.368 -13.525 1.00 97.06 364 GLY A C 1
ATOM 2812 O O . GLY A 1 364 ? 4.851 -4.415 -13.156 1.00 97.06 364 GLY A O 1
ATOM 2813 N N . PRO A 1 365 ? 6.714 -5.466 -13.892 1.00 97.12 365 PRO A N 1
ATOM 2814 C CA . PRO A 1 365 ? 6.111 -6.786 -14.043 1.00 97.12 365 PRO A CA 1
ATOM 2815 C C . PRO A 1 365 ? 5.727 -7.396 -12.689 1.00 97.12 365 PRO A C 1
ATOM 2817 O O . PRO A 1 365 ? 6.156 -6.936 -11.636 1.00 97.12 365 PRO A O 1
ATOM 2820 N N . ALA A 1 366 ? 4.929 -8.463 -12.700 1.00 96.88 366 ALA A N 1
ATOM 2821 C CA . ALA A 1 366 ? 4.607 -9.192 -11.477 1.00 96.88 366 ALA A CA 1
ATOM 2822 C C . ALA A 1 366 ? 5.818 -9.998 -10.967 1.00 96.88 366 ALA A C 1
ATOM 2824 O O . ALA A 1 366 ? 6.454 -10.733 -11.723 1.00 96.88 366 ALA A O 1
ATOM 2825 N N . LEU A 1 367 ? 6.098 -9.896 -9.666 1.00 97.19 367 LEU A N 1
ATOM 2826 C CA . LEU A 1 367 ? 7.143 -10.649 -8.972 1.00 97.19 367 LEU A CA 1
ATOM 2827 C C . LEU A 1 367 ? 6.981 -12.173 -9.134 1.00 97.19 367 LEU A C 1
ATOM 2829 O O . LEU A 1 367 ? 5.915 -12.724 -8.851 1.00 97.19 367 LEU A O 1
ATOM 2833 N N . GLY A 1 368 ? 8.060 -12.874 -9.492 1.00 97.06 368 GLY A N 1
ATOM 2834 C CA . GLY A 1 368 ? 8.080 -14.334 -9.620 1.00 97.06 368 GLY A CA 1
ATOM 2835 C C . GLY A 1 368 ? 7.093 -14.871 -10.666 1.00 97.06 368 GLY A C 1
ATOM 2836 O O . GLY A 1 368 ? 6.155 -15.583 -10.282 1.00 97.06 368 GLY A O 1
ATOM 2837 N N . PRO A 1 369 ? 7.261 -14.543 -11.963 1.00 96.88 369 PRO A N 1
ATOM 2838 C CA . PRO A 1 369 ? 6.369 -14.998 -13.022 1.00 96.88 369 PRO A CA 1
ATOM 2839 C C . PRO A 1 369 ? 6.383 -16.533 -13.174 1.00 96.88 369 PRO A C 1
ATOM 2841 O O . PRO A 1 369 ? 7.434 -17.173 -13.043 1.00 96.88 369 PRO A O 1
ATOM 2844 N N . PRO A 1 370 ? 5.226 -17.174 -13.437 1.00 90.00 370 PRO A N 1
ATOM 2845 C CA . PRO A 1 370 ? 5.184 -18.601 -13.726 1.00 90.00 370 PRO A CA 1
ATOM 2846 C C . PRO A 1 370 ? 5.875 -18.882 -15.067 1.00 90.00 370 PRO A C 1
ATOM 2848 O O . PRO A 1 370 ? 5.541 -18.275 -16.076 1.00 90.00 3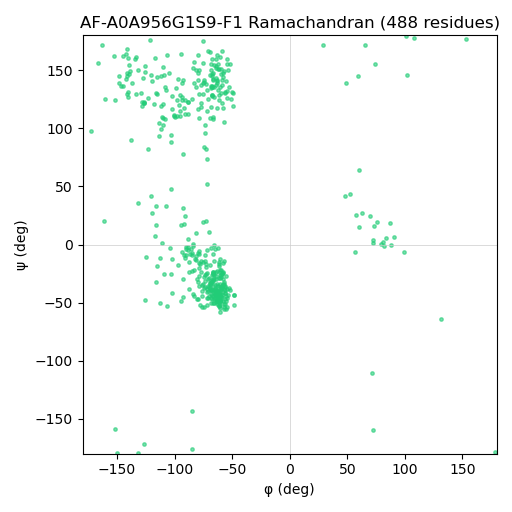70 PRO A O 1
ATOM 2851 N N . GLY A 1 371 ? 6.817 -19.828 -15.074 1.00 88.88 371 GLY A N 1
ATOM 2852 C CA . GLY A 1 371 ? 7.596 -20.183 -16.267 1.00 88.88 371 GLY A CA 1
ATOM 2853 C C . GLY A 1 371 ? 8.992 -19.555 -16.328 1.00 88.88 371 GLY A C 1
ATOM 2854 O O . GLY A 1 371 ? 9.773 -19.951 -17.183 1.00 88.88 371 GLY A O 1
ATOM 2855 N N . GLN A 1 372 ? 9.346 -18.654 -15.402 1.00 94.38 372 GLN A N 1
ATOM 2856 C CA . GLN A 1 372 ? 10.704 -18.110 -15.317 1.00 94.38 372 GLN A CA 1
ATOM 2857 C C . GLN A 1 372 ? 11.745 -19.221 -15.106 1.00 94.38 372 GLN A C 1
ATOM 2859 O O . GLN A 1 372 ? 11.696 -19.968 -14.120 1.00 94.38 372 GLN A O 1
ATOM 2864 N N . THR A 1 373 ? 12.710 -19.317 -16.021 1.00 92.25 373 THR A N 1
ATOM 2865 C CA . THR A 1 373 ? 13.793 -20.302 -15.942 1.00 92.25 373 THR A CA 1
ATOM 2866 C C . THR A 1 373 ? 14.831 -19.869 -14.915 1.00 92.25 373 THR A C 1
ATOM 2868 O O . THR A 1 373 ? 15.485 -18.841 -15.058 1.00 92.25 373 THR A O 1
ATOM 2871 N N . ARG A 1 374 ? 15.010 -20.693 -13.879 1.00 95.50 374 ARG A N 1
ATOM 2872 C CA . ARG A 1 374 ? 15.968 -20.472 -12.787 1.00 95.50 374 ARG A CA 1
ATOM 2873 C C . ARG A 1 374 ? 17.103 -21.476 -12.892 1.00 95.50 374 ARG A C 1
ATOM 2875 O O . ARG A 1 374 ? 16.919 -22.650 -12.570 1.00 95.50 374 ARG A O 1
ATOM 2882 N N . GLY A 1 375 ? 18.253 -21.020 -13.383 1.00 95.25 375 GLY A N 1
ATOM 2883 C CA . GLY A 1 375 ? 19.458 -21.841 -13.487 1.00 95.25 375 GLY A CA 1
ATOM 2884 C C . GLY A 1 375 ? 19.981 -22.270 -12.113 1.00 95.25 375 GLY A C 1
ATOM 2885 O O . GLY A 1 375 ? 19.802 -21.561 -11.121 1.00 95.25 375 GLY A O 1
ATOM 2886 N N . ALA A 1 376 ? 20.661 -23.418 -12.054 1.00 97.12 376 ALA A N 1
ATOM 2887 C CA . ALA A 1 376 ? 21.237 -23.929 -10.809 1.00 97.12 376 ALA A CA 1
ATOM 2888 C C . ALA A 1 376 ? 22.250 -22.949 -10.185 1.00 97.12 376 ALA A C 1
ATOM 2890 O O . ALA A 1 376 ? 22.263 -22.790 -8.970 1.00 97.12 376 ALA A O 1
ATOM 2891 N N . ALA A 1 377 ? 23.035 -22.243 -11.011 1.00 96.94 377 ALA A N 1
ATOM 2892 C CA . ALA A 1 377 ? 23.980 -21.220 -10.559 1.00 96.94 377 ALA A CA 1
ATOM 2893 C C . ALA A 1 377 ? 23.284 -20.054 -9.830 1.00 96.94 377 ALA A C 1
ATOM 2895 O O . ALA A 1 377 ? 23.644 -19.753 -8.695 1.00 96.94 377 ALA A O 1
ATOM 2896 N N . PHE A 1 378 ? 22.240 -19.466 -10.434 1.00 97.25 378 PHE A N 1
ATOM 2897 C CA . PHE A 1 378 ? 21.433 -18.414 -9.797 1.00 97.25 378 PHE A CA 1
ATOM 2898 C C . PHE A 1 378 ? 20.851 -18.889 -8.463 1.00 97.25 378 PHE A C 1
ATOM 2900 O O . PHE A 1 378 ? 20.969 -18.188 -7.462 1.00 97.25 378 PHE A O 1
ATOM 2907 N N . MET A 1 379 ? 20.266 -20.094 -8.438 1.00 98.25 379 MET A N 1
ATOM 2908 C CA . MET A 1 379 ? 19.679 -20.636 -7.214 1.00 98.25 379 MET A CA 1
ATOM 2909 C C . MET A 1 379 ? 20.729 -20.815 -6.115 1.00 98.25 379 MET A C 1
ATOM 2911 O O . MET A 1 379 ? 20.545 -20.269 -5.033 1.00 98.25 379 MET A O 1
ATOM 2915 N N . ARG A 1 380 ? 21.844 -21.509 -6.394 1.00 97.50 380 ARG A N 1
ATOM 2916 C CA . ARG A 1 380 ? 22.924 -21.719 -5.413 1.00 97.50 380 ARG A CA 1
ATOM 2917 C C . ARG A 1 380 ? 23.470 -20.399 -4.871 1.00 97.50 380 ARG A C 1
ATOM 2919 O O . ARG A 1 380 ? 23.738 -20.314 -3.677 1.00 97.50 380 ARG A O 1
ATOM 2926 N N . ASP A 1 381 ? 23.612 -19.374 -5.712 1.00 96.31 381 ASP A N 1
ATOM 2927 C CA . ASP A 1 381 ? 24.139 -18.076 -5.284 1.00 96.31 381 ASP A CA 1
ATOM 2928 C C . ASP A 1 381 ? 23.119 -17.239 -4.489 1.00 96.31 381 ASP A C 1
ATOM 2930 O O . ASP A 1 381 ? 23.474 -16.650 -3.469 1.00 96.31 381 ASP A O 1
ATOM 2934 N N . CYS A 1 382 ? 21.837 -17.218 -4.873 1.00 96.12 382 CYS A N 1
ATOM 2935 C CA . CYS A 1 382 ? 20.814 -16.486 -4.116 1.00 96.12 382 CYS A CA 1
ATOM 2936 C C . CYS A 1 382 ? 20.450 -17.165 -2.779 1.00 96.12 382 CYS A C 1
ATOM 2938 O O . CYS A 1 382 ? 20.059 -16.479 -1.835 1.00 96.12 382 CYS A O 1
ATOM 2940 N N . THR A 1 383 ? 20.638 -18.486 -2.651 1.00 96.56 383 THR A N 1
ATOM 2941 C CA . THR A 1 383 ? 20.478 -19.213 -1.378 1.00 96.56 383 THR A CA 1
ATOM 2942 C C . THR A 1 383 ? 21.760 -19.303 -0.542 1.00 96.56 383 THR A C 1
ATOM 2944 O O . THR A 1 383 ? 21.687 -19.731 0.611 1.00 96.56 383 THR A O 1
ATOM 2947 N N . ARG A 1 384 ? 22.926 -18.907 -1.079 1.00 95.38 384 ARG A N 1
ATOM 2948 C CA . ARG A 1 384 ? 24.257 -19.056 -0.451 1.00 95.38 384 ARG A CA 1
ATOM 2949 C C . ARG A 1 384 ? 24.342 -18.590 1.015 1.00 95.38 384 ARG A C 1
ATOM 2951 O O . ARG A 1 384 ? 24.889 -19.356 1.806 1.00 95.38 384 ARG A O 1
ATOM 2958 N N . PRO A 1 385 ? 23.775 -17.435 1.433 1.00 92.69 385 PRO A N 1
ATOM 2959 C CA . PRO A 1 385 ? 23.837 -16.977 2.831 1.00 92.69 385 PRO A CA 1
ATOM 2960 C C . PRO A 1 385 ? 23.068 -17.848 3.839 1.00 92.69 385 PRO A C 1
ATOM 2962 O O . PRO A 1 385 ? 23.146 -17.609 5.040 1.00 92.69 385 PRO A O 1
ATOM 2965 N N . TYR A 1 386 ? 22.284 -18.821 3.366 1.00 93.56 386 TYR A N 1
ATOM 2966 C CA . TYR A 1 386 ? 21.368 -19.618 4.183 1.00 93.56 386 TYR A CA 1
ATOM 2967 C C . TYR A 1 386 ? 21.793 -21.084 4.338 1.00 93.56 386 TYR A C 1
ATOM 2969 O O . TYR A 1 386 ? 21.073 -21.837 4.989 1.00 93.56 386 TYR A O 1
ATOM 2977 N N . HIS A 1 387 ? 22.939 -21.475 3.760 1.00 94.75 387 HIS A N 1
ATOM 2978 C CA . HIS A 1 387 ? 23.551 -22.809 3.886 1.00 94.75 387 HIS A CA 1
ATOM 2979 C C . HIS A 1 387 ? 22.570 -23.977 3.647 1.00 94.75 387 HIS A C 1
ATOM 2981 O O . HIS A 1 387 ? 22.562 -24.965 4.376 1.00 94.75 387 HIS A O 1
ATOM 2987 N N . LEU A 1 388 ? 21.713 -23.831 2.632 1.00 96.44 388 LEU A N 1
ATOM 2988 C CA . LEU A 1 388 ? 20.684 -24.808 2.277 1.00 96.44 388 LEU A CA 1
ATOM 2989 C C . LEU A 1 388 ? 21.257 -25.979 1.464 1.00 96.44 388 LEU A C 1
ATOM 2991 O O . LEU A 1 388 ? 22.082 -25.769 0.575 1.00 96.44 388 LEU A O 1
ATOM 2995 N N . ASP A 1 389 ? 20.761 -27.187 1.734 1.00 97.69 389 ASP A N 1
ATOM 2996 C CA . ASP A 1 389 ? 20.952 -28.372 0.891 1.00 97.69 389 ASP A CA 1
ATOM 2997 C C . ASP A 1 389 ? 20.188 -28.273 -0.448 1.00 97.69 389 ASP A C 1
ATOM 2999 O O . ASP A 1 389 ? 19.309 -27.426 -0.629 1.00 97.69 389 ASP A O 1
ATOM 3003 N N . ASP A 1 390 ? 20.512 -29.146 -1.405 1.00 97.94 390 ASP A N 1
ATOM 3004 C CA . ASP A 1 390 ? 19.935 -29.092 -2.756 1.00 97.94 390 ASP A CA 1
ATOM 3005 C C . ASP A 1 390 ? 18.416 -29.345 -2.783 1.00 97.94 390 ASP A C 1
ATOM 3007 O O . ASP A 1 390 ? 17.718 -28.744 -3.608 1.00 97.94 390 ASP A O 1
ATOM 3011 N N . ASP A 1 391 ? 17.873 -30.131 -1.846 1.00 98.12 391 ASP A N 1
ATOM 3012 C CA . ASP A 1 391 ? 16.426 -30.332 -1.712 1.00 98.12 391 ASP A CA 1
ATOM 3013 C C . ASP A 1 391 ? 15.738 -29.072 -1.165 1.00 98.12 391 ASP A C 1
ATOM 3015 O O . ASP A 1 391 ? 14.670 -28.683 -1.642 1.00 98.12 391 ASP A O 1
ATOM 3019 N N . ALA A 1 392 ? 16.340 -28.390 -0.190 1.00 98.25 392 ALA A N 1
ATOM 3020 C CA . ALA A 1 392 ? 15.886 -27.099 0.317 1.00 98.25 392 ALA A CA 1
ATOM 3021 C C . ALA A 1 392 ? 15.944 -26.015 -0.771 1.00 98.25 392 ALA A C 1
ATOM 3023 O O . ALA A 1 392 ? 15.001 -25.231 -0.914 1.00 98.25 392 ALA A O 1
ATOM 3024 N N . ILE A 1 393 ? 16.992 -26.007 -1.598 1.00 98.44 393 ILE A N 1
ATOM 3025 C CA . ILE A 1 393 ? 17.103 -25.128 -2.770 1.00 98.44 393 ILE A CA 1
ATOM 3026 C C . ILE A 1 393 ? 16.005 -25.452 -3.799 1.00 98.44 393 ILE A C 1
ATOM 3028 O O . ILE A 1 393 ? 15.377 -24.532 -4.338 1.00 98.44 393 ILE A O 1
ATOM 3032 N N . ALA A 1 394 ? 15.701 -26.732 -4.039 1.00 97.75 394 ALA A N 1
ATOM 3033 C CA . ALA A 1 394 ? 14.602 -27.153 -4.909 1.00 97.75 394 ALA A CA 1
ATOM 3034 C C . ALA A 1 394 ? 13.225 -26.732 -4.358 1.00 97.75 394 ALA A C 1
ATOM 3036 O O . ALA A 1 394 ? 12.411 -26.173 -5.107 1.00 97.75 394 ALA A O 1
ATOM 3037 N N . ARG A 1 395 ? 12.985 -26.897 -3.044 1.00 97.94 395 ARG A N 1
ATOM 3038 C CA . ARG A 1 395 ? 11.793 -26.378 -2.345 1.00 97.94 395 ARG A CA 1
ATOM 3039 C C . ARG A 1 395 ? 11.660 -24.872 -2.575 1.00 97.94 395 ARG A C 1
ATOM 3041 O O . ARG A 1 395 ? 10.631 -24.434 -3.091 1.00 97.94 395 ARG A O 1
ATOM 3048 N N . VAL A 1 396 ? 12.704 -24.087 -2.293 1.00 98.06 396 VAL A N 1
ATOM 3049 C CA . VAL A 1 396 ? 12.725 -22.625 -2.506 1.00 98.06 396 VAL A CA 1
ATOM 3050 C C . VAL A 1 396 ? 12.410 -22.258 -3.960 1.00 98.06 396 VAL A C 1
ATOM 3052 O O . VAL A 1 396 ? 11.475 -21.490 -4.201 1.00 98.06 396 VAL A O 1
ATOM 3055 N N . ARG A 1 397 ? 13.103 -22.859 -4.939 1.00 97.75 397 ARG A N 1
ATOM 3056 C CA . ARG A 1 397 ? 12.882 -22.629 -6.381 1.00 97.75 397 ARG A CA 1
ATOM 3057 C C . ARG A 1 397 ? 11.425 -22.865 -6.796 1.00 97.75 397 ARG A C 1
ATOM 3059 O O . ARG A 1 397 ? 10.899 -22.118 -7.625 1.00 97.75 397 ARG A O 1
ATOM 3066 N N . SER A 1 398 ? 10.769 -23.884 -6.232 1.00 96.69 398 SER A N 1
ATOM 3067 C CA . SER A 1 398 ? 9.376 -24.227 -6.554 1.00 96.69 398 SER A CA 1
ATOM 3068 C C . SER A 1 398 ? 8.367 -23.155 -6.109 1.00 96.69 398 SER A C 1
ATOM 3070 O O . SER A 1 398 ? 7.372 -22.926 -6.801 1.00 96.69 398 SER A O 1
ATOM 3072 N N . HIS A 1 399 ? 8.657 -22.445 -5.009 1.00 97.50 399 HIS A N 1
ATOM 3073 C CA . HIS A 1 399 ? 7.788 -21.417 -4.415 1.00 97.50 399 HIS A CA 1
ATOM 3074 C C . HIS A 1 399 ? 8.027 -20.000 -4.947 1.00 97.50 399 HIS A C 1
ATOM 3076 O O . HIS A 1 399 ? 7.252 -19.097 -4.627 1.00 97.50 399 HIS A O 1
ATOM 3082 N N . MET A 1 400 ? 9.025 -19.787 -5.811 1.00 97.62 400 MET A N 1
ATOM 3083 C CA . MET A 1 400 ? 9.275 -18.509 -6.498 1.00 97.62 400 MET A CA 1
ATOM 3084 C C . MET A 1 400 ? 8.223 -18.217 -7.595 1.00 97.62 400 MET A C 1
ATOM 3086 O O . MET A 1 400 ? 8.540 -18.010 -8.762 1.00 97.62 400 MET A O 1
ATOM 3090 N N . ARG A 1 401 ? 6.928 -18.286 -7.281 1.00 97.12 401 ARG A N 1
ATOM 3091 C CA . ARG A 1 401 ? 5.838 -18.191 -8.274 1.00 97.12 401 ARG A CA 1
ATOM 3092 C C . ARG A 1 401 ? 4.756 -17.200 -7.839 1.00 97.12 401 ARG A C 1
ATOM 3094 O O . ARG A 1 401 ? 3.575 -17.454 -8.051 1.00 97.12 401 ARG A O 1
ATOM 3101 N N . CYS A 1 402 ? 5.129 -16.098 -7.185 1.00 96.88 402 CYS A N 1
ATOM 3102 C CA . CYS A 1 402 ? 4.190 -15.162 -6.549 1.00 96.88 402 CYS A CA 1
ATOM 3103 C C . CYS A 1 402 ? 3.130 -14.601 -7.513 1.00 96.88 402 CYS A C 1
ATOM 3105 O O . CYS A 1 402 ? 1.959 -14.500 -7.137 1.00 96.88 402 CYS A O 1
ATOM 3107 N N . ALA A 1 403 ? 3.494 -14.335 -8.769 1.00 96.94 403 ALA A N 1
ATOM 3108 C CA . ALA A 1 403 ? 2.571 -13.902 -9.814 1.00 96.94 403 ALA A CA 1
ATOM 3109 C C . ALA A 1 403 ? 1.465 -14.927 -10.142 1.00 96.94 403 ALA A C 1
ATOM 3111 O O . ALA A 1 403 ? 0.451 -14.541 -10.703 1.00 96.94 403 ALA A O 1
ATOM 3112 N N . SER A 1 404 ? 1.586 -16.204 -9.749 1.00 95.62 404 SER A N 1
ATOM 3113 C CA . SER A 1 404 ? 0.480 -17.176 -9.880 1.00 95.62 404 SER A CA 1
ATOM 3114 C C . SER A 1 404 ? -0.774 -16.796 -9.079 1.00 95.62 404 SER A C 1
ATOM 3116 O O . SER A 1 404 ? -1.854 -17.283 -9.399 1.00 95.62 404 SER A O 1
ATOM 3118 N N . CYS A 1 405 ? -0.636 -15.901 -8.092 1.00 94.81 405 CYS A N 1
ATOM 3119 C CA . CYS A 1 405 ? -1.741 -15.227 -7.404 1.00 94.81 405 CYS A CA 1
ATOM 3120 C C . CYS A 1 405 ? -1.734 -13.702 -7.630 1.00 94.81 405 CYS A C 1
ATOM 3122 O O . CYS A 1 405 ? -2.791 -13.080 -7.620 1.00 94.81 405 CYS A O 1
ATOM 3124 N N . HIS A 1 406 ? -0.556 -13.089 -7.785 1.00 95.31 406 HIS A N 1
ATOM 3125 C CA . HIS A 1 406 ? -0.350 -11.634 -7.832 1.00 95.31 406 HIS A CA 1
ATOM 3126 C C . HIS A 1 406 ? -0.128 -11.100 -9.260 1.00 95.31 406 HIS A C 1
ATOM 3128 O O . HIS A 1 406 ? 0.799 -10.332 -9.510 1.00 95.31 406 HIS A O 1
ATOM 3134 N N . ASP A 1 407 ? -0.983 -11.517 -10.194 1.00 93.12 407 ASP A N 1
ATOM 3135 C CA . ASP A 1 407 ? -0.976 -11.140 -11.618 1.00 93.12 407 ASP A CA 1
ATOM 3136 C C . ASP A 1 407 ? -1.818 -9.892 -11.955 1.00 93.12 407 ASP A C 1
ATOM 3138 O O . ASP A 1 407 ? -1.889 -9.497 -13.115 1.00 93.12 407 ASP A O 1
ATOM 3142 N N . GLY A 1 408 ? -2.500 -9.284 -10.978 1.00 92.56 408 GLY A N 1
ATOM 3143 C CA . GLY A 1 408 ? -3.453 -8.190 -11.215 1.00 92.56 408 GLY A CA 1
ATOM 3144 C C . GLY A 1 408 ? -4.853 -8.649 -11.646 1.00 92.56 408 GLY A C 1
ATOM 3145 O O . GLY A 1 408 ? -5.745 -7.809 -11.795 1.00 92.56 408 GLY A O 1
ATOM 3146 N N . ARG A 1 409 ? -5.071 -9.965 -11.795 1.00 91.81 409 ARG A N 1
ATOM 3147 C CA . ARG A 1 409 ? -6.362 -10.596 -12.118 1.00 91.81 409 ARG A CA 1
ATOM 3148 C C . ARG A 1 409 ? -6.940 -11.296 -10.887 1.00 91.81 409 ARG A C 1
ATOM 3150 O O . ARG A 1 409 ? -8.068 -11.013 -10.489 1.00 91.81 409 ARG A O 1
ATOM 3157 N N . GLN A 1 410 ? -6.157 -12.168 -10.252 1.00 92.19 410 GLN A N 1
ATOM 3158 C CA . GLN A 1 410 ? -6.556 -12.923 -9.061 1.00 92.19 410 GLN A CA 1
ATOM 3159 C C . GLN A 1 410 ? -6.378 -12.125 -7.767 1.00 92.19 410 GLN A C 1
ATOM 3161 O O . GLN A 1 410 ? -7.265 -12.139 -6.918 1.00 92.19 410 GLN A O 1
ATOM 3166 N N . GLN A 1 411 ? -5.250 -11.434 -7.606 1.00 93.06 411 GLN A N 1
ATOM 3167 C CA . GLN A 1 411 ? -4.947 -10.487 -6.525 1.00 93.06 411 GLN A CA 1
ATOM 3168 C C . GLN A 1 411 ? -4.164 -9.304 -7.121 1.00 93.06 411 GLN A C 1
ATOM 3170 O O . GLN A 1 411 ? -3.702 -9.368 -8.260 1.00 93.06 411 GLN A O 1
ATOM 3175 N N . GLY A 1 412 ? -3.995 -8.216 -6.363 1.00 92.19 412 GLY A N 1
ATOM 3176 C CA . GLY A 1 412 ? -3.180 -7.079 -6.812 1.00 92.19 412 GLY A CA 1
ATOM 3177 C C . GLY A 1 412 ? -1.722 -7.469 -7.100 1.00 92.19 412 GLY A C 1
ATOM 3178 O O . GLY A 1 412 ? -1.188 -8.397 -6.487 1.00 92.19 412 GLY A O 1
ATOM 3179 N N . VAL A 1 413 ? -1.086 -6.752 -8.030 1.00 94.31 413 VAL A N 1
ATOM 3180 C CA . VAL A 1 413 ? 0.300 -7.003 -8.459 1.00 94.31 413 VAL A CA 1
ATOM 3181 C C . VAL A 1 413 ? 1.289 -6.670 -7.337 1.00 94.31 413 VAL A C 1
ATOM 3183 O O . VAL A 1 413 ? 1.177 -5.617 -6.707 1.00 94.31 413 VAL A O 1
ATOM 3186 N N . ILE A 1 414 ? 2.287 -7.535 -7.130 1.00 95.56 414 ILE A N 1
ATOM 3187 C CA . ILE A 1 414 ? 3.489 -7.222 -6.340 1.00 95.56 414 ILE A CA 1
ATOM 3188 C C . ILE A 1 414 ? 4.600 -6.837 -7.325 1.00 95.56 414 ILE A C 1
ATOM 3190 O O . ILE A 1 414 ? 5.068 -7.684 -8.081 1.00 95.56 414 ILE A O 1
ATOM 3194 N N . ASN A 1 415 ? 4.979 -5.558 -7.329 1.00 96.44 415 ASN A N 1
ATOM 3195 C CA . ASN A 1 415 ? 6.012 -4.950 -8.182 1.00 96.44 415 ASN A CA 1
ATOM 3196 C C . ASN A 1 415 ? 6.635 -3.725 -7.466 1.00 96.44 415 ASN A C 1
ATOM 3198 O O . ASN A 1 415 ? 6.549 -3.638 -6.239 1.00 96.44 415 ASN A O 1
ATOM 3202 N N . TYR A 1 416 ? 7.273 -2.779 -8.169 1.00 95.81 416 TYR A N 1
ATOM 3203 C CA . TYR A 1 416 ? 7.955 -1.623 -7.550 1.00 95.81 416 TYR A CA 1
ATOM 3204 C C . TYR A 1 416 ? 7.004 -0.794 -6.651 1.00 95.81 416 TYR A C 1
ATOM 3206 O O . TYR A 1 416 ? 5.940 -0.395 -7.129 1.00 95.81 416 TYR A O 1
ATOM 3214 N N . PRO A 1 417 ? 7.341 -0.435 -5.393 1.00 94.00 417 PRO A N 1
ATOM 3215 C CA . PRO A 1 417 ? 8.572 -0.747 -4.660 1.00 94.00 417 PRO A CA 1
ATOM 3216 C C . PRO A 1 417 ? 8.496 -2.039 -3.821 1.00 94.00 417 PRO A C 1
ATOM 3218 O O . PRO A 1 417 ? 9.512 -2.490 -3.318 1.00 94.00 417 PRO A O 1
ATOM 3221 N N . GLN A 1 418 ? 7.319 -2.659 -3.674 1.00 92.06 418 GLN A N 1
ATOM 3222 C CA . GLN A 1 418 ? 7.076 -3.811 -2.783 1.00 92.06 418 GLN A CA 1
ATOM 3223 C C . GLN A 1 418 ? 7.912 -5.061 -3.100 1.00 92.06 418 GLN A C 1
ATOM 3225 O O . GLN A 1 418 ? 8.094 -5.912 -2.232 1.00 92.06 418 GLN A O 1
ATOM 3230 N N . ALA A 1 419 ? 8.380 -5.187 -4.341 1.00 94.00 419 ALA A N 1
ATOM 3231 C CA . ALA A 1 419 ? 9.261 -6.256 -4.804 1.00 94.00 419 ALA A CA 1
ATOM 3232 C C . ALA A 1 419 ? 10.769 -5.955 -4.619 1.00 94.00 419 ALA A C 1
ATOM 3234 O O . ALA A 1 419 ? 11.599 -6.737 -5.076 1.00 94.00 419 ALA A O 1
ATOM 3235 N N . LEU A 1 420 ? 11.130 -4.833 -3.983 1.00 92.00 420 LEU A N 1
ATOM 3236 C CA . LEU A 1 420 ? 12.504 -4.338 -3.837 1.00 92.00 420 LEU A CA 1
ATOM 3237 C C . LEU A 1 420 ? 12.928 -4.179 -2.370 1.00 92.00 420 LEU A C 1
ATOM 3239 O O . LEU A 1 420 ? 12.137 -4.342 -1.442 1.00 92.00 420 LEU A O 1
ATOM 3243 N N . ARG A 1 421 ? 14.201 -3.809 -2.192 1.00 89.12 421 ARG A N 1
ATOM 3244 C CA . ARG A 1 421 ? 14.747 -3.193 -0.978 1.00 89.12 421 ARG A CA 1
ATOM 3245 C C . ARG A 1 421 ? 14.770 -1.673 -1.124 1.00 89.12 421 ARG A C 1
ATOM 3247 O O . ARG A 1 421 ? 15.446 -1.151 -2.015 1.00 89.12 421 ARG A O 1
ATOM 3254 N N . THR A 1 422 ? 14.074 -0.972 -0.236 1.00 90.19 422 THR A N 1
ATOM 3255 C CA . THR A 1 422 ? 13.953 0.492 -0.244 1.00 90.19 422 THR A CA 1
ATOM 3256 C C . THR A 1 422 ? 14.152 1.129 1.133 1.00 90.19 422 THR A C 1
ATOM 3258 O O . THR A 1 422 ? 13.989 0.489 2.170 1.00 90.19 422 THR A O 1
ATOM 3261 N N . ASP A 1 423 ? 14.469 2.422 1.151 1.00 84.88 423 ASP A N 1
ATOM 3262 C CA . ASP A 1 423 ? 14.486 3.265 2.360 1.00 84.88 423 ASP A CA 1
ATOM 3263 C C . ASP A 1 423 ? 13.148 3.270 3.137 1.00 84.88 423 ASP A C 1
ATOM 3265 O O . ASP A 1 423 ? 13.134 3.409 4.363 1.00 84.88 423 ASP A O 1
ATOM 3269 N N . LEU A 1 424 ? 12.019 3.030 2.464 1.00 81.44 424 LEU A N 1
ATOM 3270 C CA . LEU A 1 424 ? 10.714 2.821 3.099 1.00 81.44 424 LEU A CA 1
ATOM 3271 C C . LEU A 1 424 ? 10.708 1.618 4.062 1.00 81.44 424 LEU A C 1
ATOM 3273 O O . LEU A 1 424 ? 10.084 1.683 5.126 1.00 81.44 424 LEU A O 1
ATOM 3277 N N . ASP A 1 425 ? 11.411 0.539 3.714 1.00 71.31 425 ASP A N 1
ATOM 3278 C CA . ASP A 1 425 ? 11.513 -0.660 4.551 1.00 71.31 425 ASP A CA 1
ATOM 3279 C C . ASP A 1 425 ? 12.318 -0.370 5.831 1.00 71.31 425 ASP A C 1
ATOM 3281 O O . ASP A 1 425 ? 11.996 -0.872 6.908 1.00 71.31 425 ASP A O 1
ATOM 3285 N N . MET A 1 426 ? 13.309 0.519 5.732 1.00 65.06 426 MET A N 1
ATOM 3286 C CA . MET A 1 426 ? 14.143 0.985 6.843 1.00 65.06 426 MET A CA 1
ATOM 3287 C C . MET A 1 426 ? 13.383 1.906 7.801 1.00 65.06 426 MET A C 1
ATOM 3289 O O . MET A 1 426 ? 13.368 1.689 9.012 1.00 65.06 426 MET A O 1
ATOM 3293 N N . ALA A 1 427 ? 12.738 2.945 7.261 1.00 60.75 427 ALA A N 1
ATOM 3294 C CA . ALA A 1 427 ? 12.117 4.006 8.054 1.00 60.75 427 ALA A CA 1
ATOM 3295 C C . ALA A 1 427 ? 10.821 3.572 8.766 1.00 60.75 427 ALA A C 1
ATOM 3297 O O . ALA A 1 427 ? 10.358 4.265 9.679 1.00 60.75 427 ALA A O 1
ATOM 3298 N N . ALA A 1 428 ? 10.221 2.451 8.349 1.00 58.00 428 ALA A N 1
ATOM 3299 C CA . ALA A 1 428 ? 8.965 1.952 8.902 1.00 58.00 428 ALA A CA 1
ATOM 3300 C C . ALA A 1 428 ? 9.027 0.499 9.404 1.00 58.00 428 ALA A C 1
ATOM 3302 O O . ALA A 1 428 ? 8.562 0.230 10.510 1.00 58.00 428 ALA A O 1
ATOM 3303 N N . LEU A 1 429 ? 9.580 -0.439 8.627 1.00 64.19 429 LEU A N 1
ATOM 3304 C CA . LEU A 1 429 ? 9.310 -1.878 8.770 1.00 64.19 429 LEU A CA 1
ATOM 3305 C C . LEU A 1 429 ? 10.299 -2.630 9.684 1.00 64.19 429 LEU A C 1
ATOM 3307 O O . LEU A 1 429 ? 10.562 -3.818 9.492 1.00 64.19 429 LEU A O 1
ATOM 3311 N N . ALA A 1 430 ? 10.831 -1.961 10.708 1.00 62.94 430 ALA A N 1
ATOM 3312 C CA . ALA A 1 430 ? 11.721 -2.576 11.692 1.00 62.94 430 ALA A CA 1
ATOM 3313 C C . ALA A 1 430 ? 11.020 -3.719 12.455 1.00 62.94 430 ALA A C 1
ATOM 3315 O O . ALA A 1 430 ? 9.975 -3.530 13.084 1.00 62.94 430 ALA A O 1
ATOM 3316 N N . HIS A 1 431 ? 11.611 -4.915 12.440 1.00 63.78 431 HIS A N 1
ATOM 3317 C CA . HIS A 1 431 ? 11.029 -6.109 13.045 1.00 63.78 431 HIS A CA 1
ATOM 3318 C C . HIS A 1 431 ? 10.880 -5.952 14.581 1.00 63.78 431 HIS A C 1
ATOM 3320 O O . HIS A 1 431 ? 11.902 -5.867 15.269 1.00 63.78 431 HIS A O 1
ATOM 3326 N N . PRO A 1 432 ? 9.661 -5.985 15.176 1.00 59.12 432 PRO A N 1
ATOM 3327 C CA . PRO A 1 432 ? 9.413 -5.480 16.544 1.00 59.12 432 PRO A CA 1
ATOM 3328 C C . PRO A 1 432 ? 10.136 -6.148 17.728 1.00 59.12 432 PRO A C 1
ATOM 3330 O O . PRO A 1 432 ? 9.938 -5.724 18.864 1.00 59.12 432 PRO A O 1
ATOM 3333 N N . ARG A 1 433 ? 10.923 -7.207 17.498 1.00 63.34 433 ARG A N 1
ATOM 3334 C CA . ARG A 1 433 ? 11.720 -7.908 18.528 1.00 63.34 433 ARG A CA 1
ATOM 3335 C C . ARG A 1 433 ? 13.231 -7.823 18.335 1.00 63.34 433 ARG A C 1
ATOM 3337 O O . ARG A 1 433 ? 13.966 -8.150 19.254 1.00 63.34 433 ARG A O 1
ATOM 3344 N N . THR A 1 434 ? 13.682 -7.493 17.129 1.00 66.00 434 THR A N 1
ATOM 3345 C CA . THR A 1 434 ? 15.107 -7.499 16.755 1.00 66.00 434 THR A CA 1
ATOM 3346 C C . THR A 1 434 ? 15.556 -6.154 16.203 1.00 66.00 434 THR A C 1
ATOM 3348 O O . THR A 1 434 ? 16.743 -5.971 15.981 1.00 66.00 434 THR A O 1
ATOM 3351 N N . HIS A 1 435 ? 14.615 -5.244 15.926 1.00 69.75 435 HIS A N 1
ATOM 3352 C CA . HIS A 1 435 ? 14.794 -3.932 15.295 1.00 69.75 435 HIS A CA 1
ATOM 3353 C C . HIS A 1 435 ? 15.461 -3.940 13.906 1.00 69.75 435 HIS A C 1
ATOM 3355 O O . HIS A 1 435 ? 15.432 -2.921 13.224 1.00 69.75 435 HIS A O 1
ATOM 3361 N N . ALA A 1 436 ? 15.942 -5.100 13.448 1.00 71.50 436 ALA A N 1
ATOM 3362 C CA . ALA A 1 436 ? 16.384 -5.362 12.087 1.00 71.50 436 ALA A CA 1
ATOM 3363 C C . ALA A 1 436 ? 15.335 -4.887 11.058 1.00 71.50 436 ALA A C 1
ATOM 3365 O O . ALA A 1 436 ? 14.154 -5.239 11.200 1.00 71.50 436 ALA A O 1
ATOM 3366 N N . PRO A 1 437 ? 15.740 -4.123 10.031 1.00 71.56 437 PRO A N 1
ATOM 3367 C CA . PRO A 1 437 ? 14.880 -3.768 8.907 1.00 71.56 437 PRO A CA 1
ATOM 3368 C C . PRO A 1 437 ? 14.384 -5.018 8.180 1.00 71.56 437 PRO A C 1
ATOM 3370 O O . PRO A 1 437 ? 15.097 -6.018 8.092 1.00 71.56 437 PRO A O 1
ATOM 3373 N N . GLN A 1 438 ? 13.169 -4.979 7.635 1.00 77.38 438 GLN A N 1
ATOM 3374 C CA . GLN A 1 438 ? 12.657 -6.086 6.834 1.00 77.38 438 GLN A CA 1
ATOM 3375 C C . GLN A 1 438 ? 11.645 -5.587 5.805 1.00 77.38 438 GLN A C 1
ATOM 3377 O O . GLN A 1 438 ? 10.638 -4.992 6.180 1.00 77.38 438 GLN A O 1
ATOM 3382 N N . SER A 1 439 ? 11.866 -5.869 4.516 1.00 84.25 439 SER A N 1
ATOM 3383 C CA . SER A 1 439 ? 10.903 -5.458 3.489 1.00 84.25 439 SER A CA 1
ATOM 3384 C C . SER A 1 439 ? 9.539 -6.112 3.691 1.00 84.25 439 SER A C 1
ATOM 3386 O O . SER A 1 439 ? 9.434 -7.223 4.228 1.00 84.25 439 SER A O 1
ATOM 3388 N N . LEU A 1 440 ? 8.472 -5.432 3.259 1.00 84.31 440 LEU A N 1
ATOM 3389 C CA . LEU A 1 440 ? 7.099 -5.910 3.474 1.00 84.31 440 LEU A CA 1
ATOM 3390 C C . LEU A 1 440 ? 6.905 -7.325 2.902 1.00 84.31 440 LEU A C 1
ATOM 3392 O O . LEU A 1 440 ? 6.327 -8.190 3.561 1.00 84.31 440 LEU A O 1
ATOM 3396 N N . LEU A 1 441 ? 7.458 -7.575 1.712 1.00 89.75 441 LEU A N 1
ATOM 3397 C CA . LEU A 1 441 ? 7.531 -8.897 1.092 1.00 89.75 441 LEU A CA 1
ATOM 3398 C C . LEU A 1 441 ? 8.255 -9.904 1.996 1.00 89.75 441 LEU A C 1
ATOM 3400 O O . LEU A 1 441 ? 7.682 -10.939 2.346 1.00 89.75 441 LEU A O 1
ATOM 3404 N N . ALA A 1 442 ? 9.490 -9.599 2.409 1.00 89.38 442 ALA A N 1
ATOM 3405 C CA . ALA A 1 442 ? 10.299 -10.505 3.217 1.00 89.38 442 ALA A CA 1
ATOM 3406 C C . ALA A 1 442 ? 9.622 -10.855 4.551 1.00 89.38 442 ALA A C 1
ATOM 3408 O O . ALA A 1 442 ? 9.674 -12.008 4.975 1.00 89.38 442 ALA A O 1
ATOM 3409 N N . ALA A 1 443 ? 8.923 -9.913 5.186 1.00 85.88 443 ALA A N 1
ATOM 3410 C CA . ALA A 1 443 ? 8.208 -10.161 6.435 1.00 85.88 443 ALA A CA 1
ATOM 3411 C C . ALA A 1 443 ? 6.953 -11.038 6.277 1.00 85.88 443 ALA A C 1
ATOM 3413 O O . ALA A 1 443 ? 6.599 -11.776 7.200 1.00 85.88 443 ALA A O 1
ATOM 3414 N N . PHE A 1 444 ? 6.275 -10.996 5.125 1.00 88.88 444 PHE A N 1
ATOM 3415 C CA . PHE A 1 444 ? 5.196 -11.943 4.828 1.00 88.88 444 PHE A CA 1
ATOM 3416 C C . PHE A 1 444 ? 5.743 -13.338 4.482 1.00 88.88 444 PHE A C 1
ATOM 3418 O O . PHE A 1 444 ? 5.156 -14.336 4.904 1.00 88.88 444 PHE A O 1
ATOM 3425 N N . VAL A 1 445 ? 6.871 -13.439 3.774 1.00 92.88 445 VAL A N 1
ATOM 3426 C CA . VAL A 1 445 ? 7.447 -14.744 3.402 1.00 92.88 445 VAL A CA 1
ATOM 3427 C C . VAL A 1 445 ? 8.105 -15.445 4.599 1.00 92.88 445 VAL A C 1
ATOM 3429 O O . VAL A 1 445 ? 7.733 -16.568 4.938 1.00 92.88 445 VAL A O 1
ATOM 3432 N N . VAL A 1 446 ? 9.026 -14.779 5.305 1.00 90.19 446 VAL A N 1
ATOM 3433 C CA . VAL A 1 446 ? 9.848 -15.369 6.386 1.00 90.19 446 VAL A CA 1
ATOM 3434 C C . VAL A 1 446 ? 9.010 -15.992 7.513 1.00 90.19 446 VAL A C 1
ATOM 3436 O O . VAL A 1 446 ? 9.344 -17.068 8.024 1.00 90.19 446 VAL A O 1
ATOM 3439 N N . ASP A 1 447 ? 7.891 -15.361 7.875 1.00 85.62 447 ASP A N 1
ATOM 3440 C CA . ASP A 1 447 ? 6.980 -15.839 8.925 1.00 85.62 447 ASP A CA 1
ATOM 3441 C C . ASP A 1 447 ? 5.843 -16.741 8.401 1.00 85.62 447 ASP A C 1
ATOM 3443 O O . ASP A 1 447 ? 4.843 -16.942 9.094 1.00 85.62 447 ASP A O 1
ATOM 3447 N N . GLY A 1 448 ? 5.982 -17.282 7.184 1.00 88.94 448 GLY A N 1
ATOM 3448 C CA . GLY A 1 448 ? 5.074 -18.285 6.619 1.00 88.94 448 GLY A CA 1
ATOM 3449 C C . GLY A 1 448 ? 3.677 -17.759 6.279 1.00 88.94 448 GLY A C 1
ATOM 3450 O O . GLY A 1 448 ? 2.717 -18.526 6.267 1.00 88.94 448 GLY A O 1
ATOM 3451 N N . ALA A 1 449 ? 3.524 -16.453 6.033 1.00 87.00 449 ALA A N 1
ATOM 3452 C CA . ALA A 1 449 ? 2.266 -15.902 5.532 1.00 87.00 449 ALA A CA 1
ATOM 3453 C C . ALA A 1 449 ? 2.113 -16.088 4.016 1.00 87.00 449 ALA A C 1
ATOM 3455 O O . ALA A 1 449 ? 0.985 -16.195 3.538 1.00 87.00 449 ALA A O 1
ATOM 3456 N N . MET A 1 450 ? 3.234 -16.117 3.287 1.00 91.50 450 MET A N 1
ATOM 3457 C CA . MET A 1 450 ? 3.307 -16.313 1.840 1.00 91.50 450 MET A CA 1
ATOM 3458 C C . MET A 1 450 ? 4.477 -17.244 1.456 1.00 91.50 450 MET A C 1
ATOM 3460 O O . MET A 1 450 ? 5.508 -17.210 2.123 1.00 91.50 450 MET A O 1
ATOM 3464 N N . PRO A 1 451 ? 4.361 -18.027 0.366 1.00 92.56 451 PRO A N 1
ATOM 3465 C CA . PRO A 1 451 ? 3.107 -18.366 -0.295 1.00 92.56 451 PRO A CA 1
ATOM 3466 C C . PRO A 1 451 ? 2.243 -19.278 0.604 1.00 92.56 451 PRO A C 1
ATOM 3468 O O . PRO A 1 451 ? 2.774 -20.024 1.437 1.00 92.56 451 PRO A O 1
ATOM 3471 N N . PRO A 1 452 ? 0.904 -19.208 0.490 1.00 87.94 452 PRO A N 1
ATOM 3472 C CA . PRO A 1 452 ? -0.001 -20.011 1.306 1.00 87.94 452 PRO A CA 1
ATOM 3473 C C . PRO A 1 452 ? 0.144 -21.499 0.965 1.00 87.94 452 PRO A C 1
ATOM 3475 O O . PRO A 1 452 ? 0.282 -21.854 -0.201 1.00 87.94 452 PRO A O 1
ATOM 3478 N N . ARG A 1 453 ? 0.069 -22.373 1.980 1.00 87.62 453 ARG A N 1
ATOM 3479 C CA . ARG A 1 453 ? 0.316 -23.828 1.848 1.00 87.62 453 ARG A CA 1
ATOM 3480 C C . ARG A 1 453 ? 1.713 -24.179 1.299 1.00 87.62 453 ARG A C 1
ATOM 3482 O O . ARG A 1 453 ? 1.890 -25.246 0.715 1.00 87.62 453 ARG A O 1
ATOM 3489 N N . SER A 1 454 ? 2.705 -23.307 1.480 1.00 90.06 454 SER A N 1
ATOM 3490 C CA . SER A 1 454 ? 4.093 -23.642 1.158 1.00 90.06 454 SER A CA 1
ATOM 3491 C C . SER A 1 454 ? 4.602 -24.798 2.022 1.00 90.06 454 SER A C 1
ATOM 3493 O O . SER A 1 454 ? 4.323 -24.872 3.216 1.00 90.06 454 SER A O 1
ATOM 3495 N N . HIS A 1 455 ? 5.387 -25.688 1.414 1.00 94.38 455 HIS A N 1
ATOM 3496 C CA . HIS A 1 455 ? 6.078 -26.788 2.095 1.00 94.38 455 HIS A CA 1
ATOM 3497 C C . HIS A 1 455 ? 7.489 -26.379 2.570 1.00 94.38 455 HIS A C 1
ATOM 3499 O O . HIS A 1 455 ? 8.374 -27.220 2.695 1.00 94.38 455 HIS A O 1
ATOM 3505 N N . LEU A 1 456 ? 7.709 -25.075 2.787 1.00 95.88 456 LEU A N 1
ATOM 3506 C CA . LEU A 1 456 ? 8.997 -24.506 3.194 1.00 95.88 456 LEU A CA 1
ATOM 3507 C C . LEU A 1 456 ? 9.200 -24.738 4.690 1.00 95.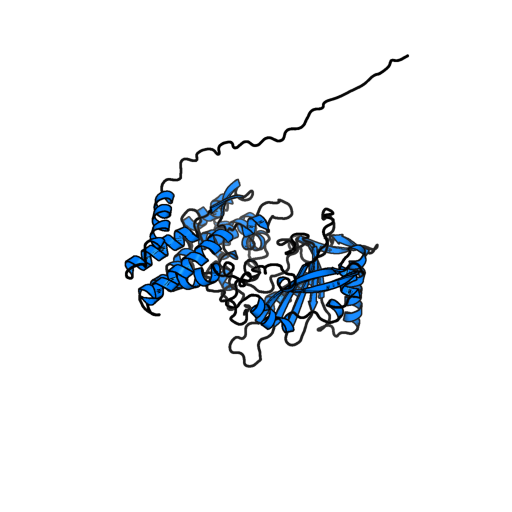88 456 LEU A C 1
ATOM 3509 O O . LEU A 1 456 ? 8.519 -24.121 5.515 1.00 95.88 456 LEU A O 1
ATOM 3513 N N . GLN A 1 457 ? 10.121 -25.628 5.033 1.00 95.25 457 GLN A N 1
ATOM 3514 C CA . GLN A 1 457 ? 10.230 -26.216 6.364 1.00 95.25 457 GLN A CA 1
ATOM 3515 C C . GLN A 1 457 ? 10.852 -25.215 7.352 1.00 95.25 457 GLN A C 1
ATOM 3517 O O . GLN A 1 457 ? 10.249 -24.852 8.370 1.00 95.25 457 GLN A O 1
ATOM 3522 N N . SER A 1 458 ? 12.025 -24.674 7.018 1.00 94.56 458 SER A N 1
ATOM 3523 C CA . SER A 1 458 ? 12.820 -23.834 7.920 1.00 94.56 458 SER A CA 1
ATOM 3524 C C . SER A 1 458 ? 12.574 -22.322 7.755 1.00 94.56 458 SER A C 1
ATOM 3526 O O . SER A 1 458 ? 12.025 -21.845 6.759 1.00 94.56 458 SER A O 1
ATOM 3528 N N . ARG A 1 459 ? 13.006 -21.521 8.745 1.00 91.94 459 ARG A N 1
ATOM 3529 C CA . ARG A 1 459 ? 13.057 -20.048 8.604 1.00 91.94 459 ARG A CA 1
ATOM 3530 C C . ARG A 1 459 ? 14.102 -19.624 7.561 1.00 91.94 459 ARG A C 1
ATOM 3532 O O . ARG A 1 459 ? 13.889 -18.611 6.902 1.00 91.94 459 ARG A O 1
ATOM 3539 N N . ALA A 1 460 ? 15.172 -20.406 7.395 1.00 93.62 460 ALA A N 1
ATOM 3540 C CA . ALA A 1 460 ? 16.220 -20.179 6.403 1.00 93.62 460 ALA A CA 1
ATOM 3541 C C . ALA A 1 460 ? 15.684 -20.334 4.969 1.00 93.62 460 ALA A C 1
ATOM 3543 O O . ALA A 1 460 ? 15.849 -19.419 4.173 1.00 93.62 460 ALA A O 1
ATOM 3544 N N . GLU A 1 461 ? 14.922 -21.394 4.669 1.00 96.75 461 GLU A N 1
ATOM 3545 C CA . GLU A 1 461 ? 14.240 -21.568 3.373 1.00 96.75 461 GLU A CA 1
ATOM 3546 C C . GLU A 1 461 ? 13.324 -20.381 3.036 1.00 96.75 461 GLU A C 1
ATOM 3548 O O . GLU A 1 461 ? 13.310 -19.888 1.910 1.00 96.75 461 GLU A O 1
ATOM 3553 N N . ARG A 1 462 ? 12.572 -19.870 4.018 1.00 95.62 462 ARG A N 1
ATOM 3554 C CA . ARG A 1 462 ? 11.670 -18.727 3.800 1.00 95.62 462 ARG A CA 1
ATOM 3555 C C . ARG A 1 462 ? 12.413 -17.388 3.676 1.00 95.62 462 ARG A C 1
ATOM 3557 O O . ARG A 1 462 ? 11.934 -16.501 2.975 1.00 95.62 462 ARG A O 1
ATOM 3564 N N . ALA A 1 463 ? 13.582 -17.237 4.299 1.00 92.69 463 ALA A N 1
ATOM 3565 C CA . ALA A 1 463 ? 14.464 -16.090 4.069 1.00 92.69 463 ALA A CA 1
ATOM 3566 C C . ALA A 1 463 ? 15.113 -16.152 2.678 1.00 92.69 463 ALA A C 1
ATOM 3568 O O . ALA A 1 463 ? 15.032 -15.182 1.929 1.00 92.69 463 ALA A O 1
ATOM 3569 N N . ALA A 1 464 ? 15.631 -17.318 2.291 1.00 95.88 464 ALA A N 1
ATOM 3570 C CA . ALA A 1 464 ? 16.177 -17.584 0.966 1.00 95.88 464 ALA A CA 1
ATOM 3571 C C . ALA A 1 464 ? 15.148 -17.346 -0.151 1.00 95.88 464 ALA A C 1
ATOM 3573 O O . ALA A 1 464 ? 15.472 -16.729 -1.160 1.00 95.88 464 ALA A O 1
ATOM 3574 N N . LEU A 1 465 ? 13.884 -17.744 0.046 1.00 97.38 465 LEU A N 1
ATOM 3575 C CA . LEU A 1 465 ? 12.813 -17.431 -0.902 1.00 97.38 465 LEU A CA 1
ATOM 3576 C C . LEU A 1 465 ? 12.607 -15.920 -1.069 1.00 97.38 465 LEU A C 1
ATOM 3578 O O . LEU A 1 465 ? 12.480 -15.451 -2.197 1.00 97.38 465 LEU A O 1
ATOM 3582 N N . ALA A 1 466 ? 12.583 -15.154 0.025 1.00 95.44 466 ALA A N 1
ATOM 3583 C CA . ALA A 1 466 ? 12.465 -13.699 -0.055 1.00 95.44 466 ALA A CA 1
ATOM 3584 C C . ALA A 1 466 ? 13.671 -13.064 -0.771 1.00 95.44 466 ALA A C 1
ATOM 3586 O O . ALA A 1 466 ? 13.486 -12.173 -1.599 1.00 95.44 466 ALA A O 1
ATOM 3587 N N . GLU A 1 467 ? 14.883 -13.548 -0.486 1.00 94.12 467 GLU A N 1
ATOM 3588 C CA . GLU A 1 467 ? 16.130 -13.104 -1.114 1.00 94.12 467 GLU A CA 1
ATOM 3589 C C . GLU A 1 467 ? 16.123 -13.344 -2.627 1.00 94.12 467 GLU A C 1
ATOM 3591 O O . GLU A 1 467 ? 16.214 -12.398 -3.409 1.00 94.12 467 GLU A O 1
ATOM 3596 N N . CYS A 1 468 ? 15.941 -14.600 -3.042 1.00 97.12 468 CYS A N 1
ATOM 3597 C CA . CYS A 1 468 ? 15.919 -14.997 -4.444 1.00 97.12 468 CYS A CA 1
ATOM 3598 C C . CYS A 1 468 ? 14.799 -14.290 -5.224 1.00 97.12 468 CYS A C 1
ATOM 3600 O O . CYS A 1 468 ? 15.002 -13.940 -6.382 1.00 97.12 468 CYS A O 1
ATOM 3602 N N . LEU A 1 469 ? 13.632 -14.046 -4.611 1.00 97.62 469 LEU A N 1
ATOM 3603 C CA . LEU A 1 469 ? 12.539 -13.292 -5.237 1.00 97.62 469 LEU A CA 1
ATOM 3604 C C . LEU A 1 469 ? 12.906 -11.827 -5.489 1.00 97.62 469 LEU A C 1
ATOM 3606 O O . LEU A 1 469 ? 12.717 -11.346 -6.604 1.00 97.62 469 LEU A O 1
ATOM 3610 N N . MET A 1 470 ? 13.429 -11.120 -4.480 1.00 95.56 470 MET A N 1
ATOM 3611 C CA . MET A 1 470 ? 13.839 -9.721 -4.651 1.00 95.56 470 MET A CA 1
ATOM 3612 C C . MET A 1 470 ? 14.966 -9.605 -5.681 1.00 95.56 470 MET A C 1
ATOM 3614 O O . MET A 1 470 ? 14.893 -8.743 -6.548 1.00 95.56 470 MET A O 1
ATOM 3618 N N . ARG A 1 471 ? 15.950 -10.512 -5.638 1.00 96.06 471 ARG A N 1
ATOM 3619 C CA . ARG A 1 471 ? 17.108 -10.517 -6.543 1.00 96.06 471 ARG A CA 1
ATOM 3620 C C . ARG A 1 471 ? 16.763 -10.894 -7.989 1.00 96.06 471 ARG A C 1
ATOM 3622 O O . ARG A 1 471 ? 17.317 -10.316 -8.911 1.00 96.06 471 ARG A O 1
ATOM 3629 N N . GLU A 1 472 ? 15.822 -11.816 -8.203 1.00 97.56 472 GLU A N 1
ATOM 3630 C CA . GLU A 1 472 ? 15.271 -12.098 -9.541 1.00 97.56 472 GLU A CA 1
ATOM 3631 C C . GLU A 1 472 ? 14.542 -10.877 -10.120 1.00 97.56 472 GLU A C 1
ATOM 3633 O O . GLU A 1 472 ? 14.631 -10.591 -11.315 1.00 97.56 472 GLU A O 1
ATOM 3638 N N . TYR A 1 473 ? 13.800 -10.158 -9.275 1.00 98.00 473 TYR A N 1
ATOM 3639 C CA . TYR A 1 473 ? 13.079 -8.964 -9.696 1.00 98.00 473 TYR A CA 1
ATOM 3640 C C . TYR A 1 4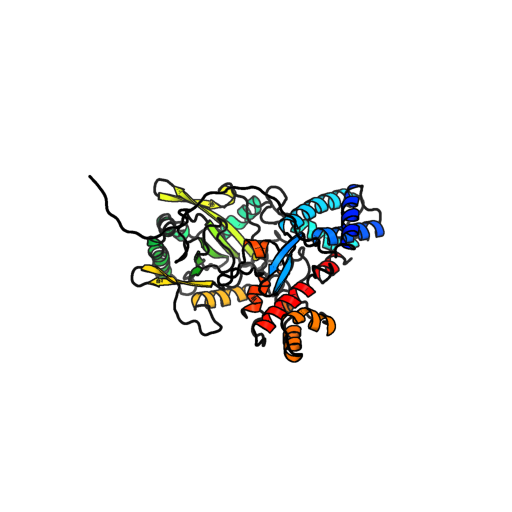73 ? 14.024 -7.792 -9.993 1.00 98.00 473 TYR A C 1
ATOM 3642 O O . TYR A 1 473 ? 13.811 -7.073 -10.974 1.00 98.00 473 TYR A O 1
ATOM 3650 N N . TYR A 1 474 ? 15.059 -7.619 -9.167 1.00 97.25 474 TYR A N 1
ATOM 3651 C CA . TYR A 1 474 ? 16.142 -6.665 -9.365 1.00 97.25 474 TYR A CA 1
ATOM 3652 C C . TYR A 1 474 ? 17.393 -7.009 -8.535 1.00 97.25 474 TYR A C 1
ATOM 3654 O O . TYR A 1 474 ? 17.326 -7.075 -7.304 1.00 97.25 474 TYR A O 1
ATOM 3662 N N . ASP A 1 475 ? 18.548 -7.129 -9.188 1.00 94.94 475 ASP A N 1
ATOM 3663 C CA . ASP A 1 475 ? 19.851 -7.232 -8.526 1.00 94.94 475 ASP A CA 1
ATOM 3664 C C . ASP A 1 475 ? 20.493 -5.831 -8.364 1.00 94.94 475 ASP A C 1
ATOM 3666 O O . ASP A 1 475 ? 20.774 -5.173 -9.371 1.00 94.94 475 ASP A O 1
ATOM 3670 N N . PRO A 1 476 ? 20.741 -5.348 -7.127 1.00 91.31 476 PRO A N 1
ATOM 3671 C CA . PRO A 1 476 ? 21.326 -4.028 -6.873 1.00 91.31 476 PRO A CA 1
ATOM 3672 C C . PRO A 1 476 ? 22.837 -3.925 -7.152 1.00 91.31 476 PRO A C 1
ATOM 3674 O O . PRO A 1 476 ? 23.360 -2.805 -7.214 1.00 91.31 476 PRO A O 1
ATOM 3677 N N . GLU A 1 477 ? 23.547 -5.046 -7.301 1.00 90.12 477 GLU A N 1
ATOM 3678 C CA . GLU A 1 477 ? 24.979 -5.059 -7.625 1.00 90.12 477 GLU A CA 1
ATOM 3679 C C . GLU A 1 477 ? 25.202 -5.143 -9.141 1.00 90.12 477 GLU A C 1
ATOM 3681 O O . GLU A 1 477 ? 25.977 -4.354 -9.684 1.00 90.12 477 GLU A O 1
ATOM 3686 N N . ASP A 1 478 ? 24.461 -6.021 -9.827 1.00 92.38 478 ASP A N 1
ATOM 3687 C CA . ASP A 1 478 ? 24.548 -6.201 -11.287 1.00 92.38 478 ASP A CA 1
ATOM 3688 C C . ASP A 1 478 ? 23.648 -5.238 -12.095 1.00 92.38 478 ASP A C 1
ATOM 3690 O O . ASP A 1 478 ? 23.749 -5.187 -13.321 1.00 92.38 478 ASP A O 1
ATOM 3694 N N . LEU A 1 479 ? 22.767 -4.472 -11.432 1.00 93.44 479 LEU A N 1
ATOM 3695 C CA . LEU A 1 479 ? 21.767 -3.575 -12.045 1.00 93.44 479 LEU A CA 1
ATOM 3696 C C . LEU A 1 479 ? 20.895 -4.290 -13.103 1.00 93.44 479 LEU A C 1
ATOM 3698 O O . LEU A 1 479 ? 20.643 -3.769 -14.193 1.00 93.44 479 LEU A O 1
ATOM 3702 N N . SER A 1 480 ? 20.450 -5.509 -12.788 1.00 96.12 480 SER A N 1
ATOM 3703 C CA . SER A 1 480 ? 19.773 -6.433 -13.715 1.00 96.12 480 SER A CA 1
ATOM 3704 C C . SER A 1 480 ? 18.491 -7.034 -13.116 1.00 96.12 480 SER A C 1
ATOM 3706 O O . SER A 1 480 ? 18.117 -6.696 -11.995 1.00 96.12 480 SER A O 1
ATOM 3708 N N . GLY A 1 481 ? 17.787 -7.900 -13.856 1.00 96.94 481 GLY A N 1
ATOM 3709 C CA . GLY A 1 481 ? 16.578 -8.601 -13.396 1.00 96.94 481 GLY A CA 1
ATOM 3710 C C . GLY A 1 481 ? 15.277 -8.099 -14.031 1.00 96.94 481 GLY A C 1
ATOM 3711 O O . GLY A 1 481 ? 15.269 -7.147 -14.815 1.00 96.94 481 GLY A O 1
ATOM 3712 N N . LEU A 1 482 ? 14.154 -8.735 -13.674 1.00 97.94 482 LEU A N 1
ATOM 3713 C CA . LEU A 1 482 ? 12.863 -8.592 -14.372 1.00 97.94 482 LEU A CA 1
ATOM 3714 C C . LEU A 1 482 ? 12.387 -7.140 -14.551 1.00 97.94 482 LEU A C 1
ATOM 3716 O O . LEU A 1 482 ? 11.790 -6.815 -15.579 1.00 97.94 482 LEU A O 1
ATOM 3720 N N . LEU A 1 483 ? 12.617 -6.260 -13.569 1.00 98.38 483 LEU A N 1
ATOM 3721 C CA . LEU A 1 483 ? 12.249 -4.845 -13.681 1.00 98.38 483 LEU A CA 1
ATOM 3722 C C . LEU A 1 483 ? 13.067 -4.126 -14.764 1.00 98.38 483 LEU A C 1
ATOM 3724 O O . LEU A 1 483 ? 12.512 -3.328 -15.516 1.00 98.38 483 LEU A O 1
ATOM 3728 N N . VAL A 1 484 ? 14.366 -4.411 -14.848 1.00 98.25 484 VAL A N 1
ATOM 3729 C CA . VAL A 1 484 ? 15.280 -3.814 -15.831 1.00 98.25 484 VAL A CA 1
ATOM 3730 C C . VAL A 1 484 ? 14.934 -4.308 -17.233 1.00 98.25 484 VAL A C 1
ATOM 3732 O O . VAL A 1 484 ? 14.781 -3.492 -18.139 1.00 98.25 484 VAL A O 1
ATOM 3735 N N . ASP A 1 485 ? 14.710 -5.611 -17.396 1.00 98.00 485 ASP A N 1
ATOM 3736 C CA . ASP A 1 485 ? 14.333 -6.205 -18.684 1.00 98.00 485 ASP A CA 1
ATOM 3737 C C . ASP A 1 485 ? 12.993 -5.646 -19.191 1.00 98.00 485 ASP A C 1
ATOM 3739 O O . ASP A 1 485 ? 12.873 -5.247 -20.350 1.00 98.00 485 ASP A O 1
ATOM 3743 N N . TRP A 1 486 ? 11.997 -5.511 -18.307 1.00 98.25 486 TRP A N 1
ATOM 3744 C CA . TRP A 1 486 ? 10.711 -4.894 -18.645 1.00 98.25 486 TRP A CA 1
ATOM 3745 C C . TRP A 1 486 ? 10.838 -3.406 -19.002 1.00 98.25 486 TRP A C 1
ATOM 3747 O O . TRP A 1 486 ? 10.173 -2.949 -19.932 1.00 98.25 486 TRP A O 1
ATOM 3757 N N . LEU A 1 487 ? 11.703 -2.642 -18.322 1.00 98.38 487 LEU A N 1
ATOM 3758 C CA . LEU A 1 487 ? 11.979 -1.241 -18.673 1.00 98.38 487 LEU A CA 1
ATOM 3759 C C . LEU A 1 487 ? 12.695 -1.097 -20.031 1.00 98.38 487 LEU A C 1
ATOM 3761 O O . LEU A 1 487 ? 12.568 -0.043 -20.659 1.00 98.38 487 LEU A O 1
ATOM 3765 N N . ARG A 1 488 ? 13.418 -2.137 -20.477 1.00 97.88 488 ARG A N 1
ATOM 3766 C CA . ARG A 1 488 ? 14.126 -2.217 -21.771 1.00 97.88 488 ARG A CA 1
ATOM 3767 C C . ARG A 1 488 ? 13.297 -2.808 -22.920 1.00 97.88 488 ARG A C 1
ATOM 3769 O O . ARG A 1 488 ? 13.730 -2.711 -24.065 1.00 97.88 488 ARG A O 1
ATOM 3776 N N . GLN A 1 489 ? 12.137 -3.398 -22.633 1.00 96.69 489 GLN A N 1
ATOM 3777 C CA . GLN A 1 489 ? 11.237 -3.984 -23.632 1.00 96.69 489 GLN A CA 1
ATOM 3778 C C . GLN A 1 489 ? 10.672 -2.922 -24.598 1.00 96.69 489 GLN A C 1
ATOM 3780 O O . GLN A 1 489 ? 10.360 -1.801 -24.185 1.00 96.69 489 GLN A O 1
ATOM 3785 N N . GLU A 1 490 ? 10.524 -3.301 -25.873 1.00 91.94 490 GLU A N 1
ATOM 3786 C CA . GLU A 1 490 ? 10.118 -2.441 -27.002 1.00 91.94 490 GLU A CA 1
ATOM 3787 C C . GLU A 1 490 ? 8.827 -2.928 -27.684 1.00 91.94 490 GLU A C 1
ATOM 3789 O O . GLU A 1 490 ? 8.586 -4.157 -27.669 1.00 91.94 490 GLU A O 1
#

Mean predicted aligned error: 7.53 Å

Radius of gyration: 25.7 Å; Cα contacts (8 Å, |Δi|>4): 794; chains: 1; bounding box: 69×53×99 Å

Solvent-accessible surface area (backbone atoms only — not comparable to full-atom values): 27485 Å² total; per-residue (Å²): 138,78,90,81,89,81,89,87,79,90,85,87,90,80,90,83,92,81,91,82,89,80,82,80,80,85,75,93,78,74,72,74,64,60,59,56,61,62,55,59,56,54,71,75,78,54,69,67,66,60,53,70,33,38,46,54,53,47,54,44,46,50,53,62,54,59,52,51,76,43,74,47,72,34,80,92,73,79,46,72,44,72,19,30,42,56,71,58,30,21,52,52,20,32,55,48,39,52,55,58,50,71,52,35,80,84,44,58,89,82,36,68,48,37,34,43,34,44,44,39,54,39,27,25,58,44,57,13,25,41,76,39,91,60,10,34,43,42,39,83,52,40,44,69,56,53,46,65,77,29,42,83,60,51,56,67,57,70,68,74,64,28,58,78,37,44,47,19,54,73,41,76,86,30,41,57,56,36,52,49,51,50,58,55,56,36,70,82,40,58,86,83,55,36,59,47,77,47,42,28,27,48,47,46,52,52,37,92,80,64,72,31,38,14,30,42,33,37,40,38,60,49,97,53,48,27,34,40,38,38,34,35,32,86,39,72,89,56,75,84,66,89,69,76,66,40,37,29,37,27,41,16,47,24,60,48,61,100,84,48,92,61,78,39,26,34,45,40,79,48,55,28,34,43,46,75,43,97,89,58,51,58,50,76,41,44,32,56,82,65,76,39,84,57,67,47,57,53,67,81,32,52,46,48,72,69,75,70,69,51,70,37,49,42,38,67,49,97,90,46,50,66,36,73,56,90,69,87,55,54,98,80,52,75,60,56,69,66,48,49,52,52,38,56,54,49,68,73,50,39,10,50,33,45,81,83,34,52,72,75,63,36,39,42,59,46,38,35,47,78,84,70,86,77,53,71,67,60,50,55,60,45,32,50,95,52,76,63,53,72,66,53,48,51,51,30,63,70,65,51,33,53,21,76,47,17,63,50,67,60,20,24,48,42,23,66,61,49,41,48,60,39,49,67,23,58,80,46,23,29,37,90,88,76,62,42,58,37,36,73,50,39,58,35,21,39,72,63,64,38,64,76,92,61,87,64,83,50,61,48,42,23,42,29,38,36,46,38,43,27,39,51,34,42,28,75,85,79,72,36,36,49,44,50,54,50,38,61,40,95

Sequence (490 aa):
MAPVSVAAAAVVLVAGCATASERAPRSHGVAKTRGAAMQALRWRDGCPRGLRGWRVFRDGLIDMLLAPSETFDDPLAGGSRRYISLERTQREAARAGLHITSCSAAHPLGTAEWRATHNLRRFVAAVGRPERPGHKGGFSVSDAEVQRRAASAVALPPLLASQPFLAALSRPATYRRAVAMIDKHNRGLPRTERWRVLLFRSRFLKTFDRVTYGRLLVVVPGERTERWVQFGIHAPGATRSSREVHSFSVVAVTRPAARAKDTRRVVHIVDFWRDVQPDGAVRVRTRLDAGHESSNCYHCHKLGVVPLRPDAELRFDKKGTLVVATSGARAGDKVGEVARELNRRVRAYGAPSFGGLLDTEAFGPALGPPGQTRGAAFMRDCTRPYHLDDDAIARVRSHMRCASCHDGRQQGVINYPQALRTDLDMAALAHPRTHAPQSLLAAFVVDGAMPPRSHLQSRAERAALAECLMREYYDPEDLSGLLVDWLRQE

Nearest PDB structures (foldseek):
  6z43-assembly1_A  TM=1.901E-01  e=8.550E-01  Severe acute respiratory syndrome coronavirus 2
  7jv4-assembly1_B  TM=1.818E-01  e=1.890E+00  Severe acute respiratory syndrome coronavirus 2
  3ejo-assembly1_B  TM=2.053E-01  e=7.086E+00  Leishmania donovani

pLDDT: mean 86.58, std 18.77, range [19.2, 98.69]

Foldseek 3Di:
DDDDDDDDDDDDDDDDDDDDDDDDDDDPDCDPVVVLVVLLVCLVVDAQDDLVRLLSVLQSLLCVLQQFDDWDAFPLQVGIDTAHALVNSLQSLLVVLVSCVVNCVVPDPPDSSCQQQVLVNLQSLQSNQCVDPQRVLSWPDGPVVLCVVCVVLQDDDPLCVDQVLVLLQFDQLSVLVNVVSLVVVQVPDDPQQRKFWFWFFAQWFAFPVNQGRTWIWIWGDDDFKIKTKIADHHAPPDDPPVDTRFKIKIWIWGQDDPPDPDRATAIGIWMKTWDQDPVRGIDIDTCVRVVHDDHNCCQPQLQRDDQDDGPFTWDADPSRGIDTDPDDQDVQRRDDDSSVVVNVVSLVRFAYDNPNRDDLCSQFAAFQDPPDDDDPVLLCVLLVSLPDDPVLSVLLNVQRHRCVQCVSGGTPGQGPPLLEGYVSQLVTNQRVPHRRGDRPQLVCQLSQVPDDPRPNPDSSSSNSSSRSRSVQCANNVVRDHRRSVSSSGD

Secondary structure (DSSP, 8-state):
----------------------PPP--S--SSHHHHHHHTTGGGSSPPPHHHHHHHHHHHHHHHHHS--EEEEETTTTEEEEEB-HHHHHHHHHHHHHHHHHGGGGS-TTSHHHHTTHHHHHHHHHHT-TTSTT-TT--SS-HHHHHHHHHHHHPPPHHHHSHHHHHHTSSGGGHHHHHHHHHHHHHTS-TTTPPEEEEEE-SS---TTSS-SEEEEEEE--SSEEEEEEEE-PPTT----------EEEEEEEPPPTT-S--SEEEEEEEEEEEE-TTS-EEEEETTTTT-PPP-THHHHTTSSPP---SEEEEE-TTS-EEE------TT----HHHHHHHHHHHTT-SEE-TTS--SGGG-SPSS-TT----HHHHHHHHGGGT--HHHHHHHHHH--GGGT-SSSSS----TTTTS-BHHHHHH---TTT-----HHHHHHHTT-SSTT----SHHHHHHHHHHHHHHH-BTTTTBSHHHHHHH--

=== Feature glossary ===
The features interleaved in this record are:

— What the protein is —

Sequence gives the chain of amino acids in standard one-letter code (A=alanine, C=cysteine, …, Y=tyrosine), read N→C. It is the only feature that is directly encoded by the gene; all structural features are derived from the folded form of this sequence.

Database cross-references. InterPro integrates a dozen domain/family signature databases into unified entries with residue-range hits. GO terms attach function/process/location labels with evidence codes. CATH codes position the fold in a four-level structural taxonomy. Organism is the NCBI-taxonomy species name.

— Where its atoms are —

Atomic coordinates in PDBx/mmCIF format — the same representation the Protein Data Bank distributes. Each line of the _atom_site loop places one backbone atom in Cartesian space (units: ångströms, origin: arbitrary).

The six renders are orthographic views along the three Cartesian axes in both directions. Representation (cartoon, sticks, or surface) and color scheme (sequence-rainbow or by-chain) vary across proteins so the training set covers all the common visualization conventions.

— Local backbone conformation —

Eight-state secondary structure (DSSP): H is the canonical α-helix, G the tighter 3₁₀-helix, I the wider π-helix; E/B are β-structure, T and S are turns and bends, and '-' is everything else. DSSP derives these from the pattern of main-chain N–H···O=C hydrogen bonds, not from the sequence.

P-SEA three-state annotation labels each residue as helix, strand, or coil based purely on the geometry of the Cα trace. It serves as a fallback when the full backbone (and thus DSSP) is unavailable.

The φ/ψ torsion pair specifies the backbone conformation at each residue. φ rotates about the N–Cα bond, ψ about the Cα–C bond. Steric clashes forbid most of the (φ, ψ) plane — the allowed regions (α-helix basin, β-sheet basin, left-handed helix) are the Ramachandran-allowed regions.

— Global shape and packing —

The geometric summary reports three shape descriptors. Rg (radius of gyration) measures how spread out the Cα atoms are about their centre of mass; compact globular proteins have small Rg, elongated or unfolded ones large. Cα contacts (<8 Å, |i−j|>4) count long-range residue pairs in spatial proximity — high for tightly packed folds, near zero for rods or random coil. The bounding-box extents give the protein's footprint along x, y, z in Å.

Solvent-accessible surface area (SASA) is the area in Å² traced out by the centre of a 1.4 Å probe sphere (a water molecule) rolled over the protein's van der Waals surface (Shrake–Rupley / Lee–Richards construction). Buried residues have near-zero SASA; fully exposed residues can exceed 200 Å². The total SASA scales roughly with the number of surface residues.

The contact map is a binary N×N matrix image: pixel (i, j) is dark where Cα_i and Cα_j are within 8 Å and |i−j|>4. Because the |i−j|>4 filter removes local helical contacts, off-diagonal stripes parallel to the main diagonal indicate parallel β-sheets; stripes perpendicular to it indicate antiparallel β-sheets. The Ramachandran plot scatters every residue's (φ, ψ) pair against the sterically allowed regions. The PAE heatmap renders the predicted-aligned-error matrix.

— Structural neighborhood —

3Di is Foldseek's structural alphabet. Each residue is assigned one of twenty discrete states based on how its Cα sits relative to its spatial (not sequential) neighbors. Aligning 3Di strings finds structural homologs roughly as well as full 3D superposition, but orders of magnitude faster.

Nearest PDB neighbors are the top structural matches found by Foldseek when searching this structure against the entire Protein Data Bank. Each hit reports a TM-score (0 to 1; >0.5 almost always implies the same fold) and an E-value. These are *structural* homologs — they may share no detectable sequence similarity.

— Confidence and disorder —

For AlphaFold models, the B-factor field carries pLDDT — the model's own estimate of local accuracy on a 0–100 scale. Regions with pLDDT<50 should be treated as essentially unmodeled; they often correspond to intrinsically disordered segments.

Crystallographic B-factors measure how much each atom's electron density is smeared out, in Å². They rise in mobile loops and surface residues and fall in the buried interior. In AlphaFold models this column is repurposed to hold pLDDT instead.

Predicted aligned error is AlphaFold's pairwise confidence. Unlike pLDDT (per-residue), PAE is per-residue-pair and captures whether two parts of the structure are correctly placed relative to each other. Units are ångströms of expected positional error.